Protein AF-0000000068168666 (afdb_homodimer)

Foldseek 3Di:
DWAFWAQDADLVRTDIDDDDDDDAAQQKFKWQWFKAFDDPVQNCLRHPAAADDPRAGAGQFTWGATCGHHNNQDQDDGGFTKQFQQKDADCPDPCNVVQNRVVHVPIDGDRGHHHHRRGRMDMDGSVGIDGFDADRQCSRLLNFLQQQLLQQCVVQPQAQPWEEEEEPLQDSNNVNNLQVSVVRNHQYEYEDPDPVSVVRHVHYDYDVCQLVVQCVVVVNQFGLEYEDAQAAVCPVVSLSRHGACHEYEYAHHNVHHDYDDDVCSCVVRVYYYHYDYGHGPVSSVVCSPVVRPPDFDEFDEAESRCVSVQSVVVVVVPTRTIYMYGD/DWAFWAQDADLVRTDIDDDDDDDAAQQKFKWQWFKAFDDPVQNCLRHPAAADDPRAGAGQFTWGATCGHHNNQDQDDGGFTKQFQQKDADCPDPCNVVQNRVVHPPIDGDRGHHHHRRGRMDMGGSVGIDGFDADRQCSRLLNFLQQFLLQQCVVLPQAQPWEEEEEPLQDSNNVNNLQNSVVRNHQYEYEDPDPVSVVRHVYYDYDVCQLVVQCVVVVNQFGLEYEDAQAAVCPVVSLSRHGACHEYEYAHHNVHHDYDDDVCSCVVRVYYYHYDYGHGPVSSVVCSPVVRPPDFDEFDEAESRCVSVQSVVVVVPPTRTIYMYGD

Structure (mmCIF, N/CA/C/O backbone):
data_AF-0000000068168666-model_v1
#
loop_
_entity.id
_entity.type
_entity.pdbx_description
1 polymer 'Alcohol dehydrogenase GroES domain protein'
#
loop_
_atom_site.group_PDB
_atom_site.id
_atom_site.type_symbol
_atom_site.label_atom_id
_atom_site.label_alt_id
_atom_site.label_comp_id
_atom_site.label_asym_id
_atom_site.label_entity_id
_atom_site.label_seq_id
_atom_site.pdbx_PDB_ins_code
_atom_site.Cartn_x
_atom_site.Cartn_y
_atom_site.Cartn_z
_atom_site.occupancy
_atom_site.B_iso_or_equiv
_atom_site.auth_seq_id
_atom_site.auth_comp_id
_atom_site.auth_asym_id
_atom_site.auth_atom_id
_atom_site.pdbx_PDB_model_num
ATOM 1 N N . MET A 1 1 ? -7.629 -42.969 -16.422 1 95.94 1 MET A N 1
ATOM 2 C CA . MET A 1 1 ? -6.316 -42.344 -16.516 1 95.94 1 MET A CA 1
ATOM 3 C C . MET A 1 1 ? -5.562 -42.438 -15.195 1 95.94 1 MET A C 1
ATOM 5 O O . MET A 1 1 ? -6.176 -42.562 -14.133 1 95.94 1 MET A O 1
ATOM 9 N N . ARG A 1 2 ? -4.277 -42.406 -15.25 1 98.06 2 ARG A N 1
ATOM 10 C CA . ARG A 1 2 ? -3.498 -42.375 -14.016 1 98.06 2 ARG A CA 1
ATOM 11 C C . ARG A 1 2 ? -3.447 -40.969 -13.422 1 98.06 2 ARG A C 1
ATOM 13 O O . ARG A 1 2 ? -3.316 -40 -14.156 1 98.06 2 ARG A O 1
ATOM 20 N N . ALA A 1 3 ? -3.572 -40.906 -12.094 1 98.62 3 ALA A N 1
ATOM 21 C CA . ALA A 1 3 ? -3.539 -39.625 -11.406 1 98.62 3 ALA A CA 1
ATOM 22 C C . ALA A 1 3 ? -3.033 -39.781 -9.977 1 98.62 3 ALA A C 1
ATOM 24 O O . ALA A 1 3 ? -3.098 -40.875 -9.406 1 98.62 3 ALA A O 1
ATOM 25 N N . LEU A 1 4 ? -2.389 -38.781 -9.469 1 98.69 4 LEU A N 1
ATOM 26 C CA . LEU A 1 4 ? -2.094 -38.688 -8.039 1 98.69 4 LEU A CA 1
ATOM 27 C C . LEU A 1 4 ? -3.334 -38.281 -7.254 1 98.69 4 LEU A C 1
ATOM 29 O O . LEU A 1 4 ? -3.875 -37.188 -7.461 1 98.69 4 LEU A O 1
ATOM 33 N N . VAL A 1 5 ? -3.791 -39.156 -6.363 1 98.31 5 VAL A N 1
ATOM 34 C CA . VAL A 1 5 ? -5.078 -38.938 -5.703 1 98.31 5 VAL A CA 1
ATOM 35 C C . VAL A 1 5 ? -4.91 -39.094 -4.191 1 98.31 5 VAL A C 1
ATOM 37 O O . VAL A 1 5 ? -4.012 -39.781 -3.723 1 98.31 5 VAL A O 1
ATOM 40 N N . PHE A 1 6 ? -5.68 -38.281 -3.461 1 97.94 6 PHE A N 1
ATOM 41 C CA . PHE A 1 6 ? -5.773 -38.5 -2.021 1 97.94 6 PHE A CA 1
ATOM 42 C C . PHE A 1 6 ? -7.199 -38.281 -1.533 1 97.94 6 PHE A C 1
ATOM 44 O O . PHE A 1 6 ? -7.965 -37.531 -2.16 1 97.94 6 PHE A O 1
ATOM 51 N N . GLU A 1 7 ? -7.578 -38.906 -0.488 1 96.38 7 GLU A N 1
ATOM 52 C CA . GLU A 1 7 ? -8.875 -38.75 0.155 1 96.38 7 GLU A CA 1
ATOM 53 C C . GLU A 1 7 ? -8.734 -38.188 1.571 1 96.38 7 GLU A C 1
ATOM 55 O O . GLU A 1 7 ? -9.672 -37.594 2.115 1 96.38 7 GLU A O 1
ATOM 60 N N . LYS A 1 8 ? -7.551 -38.5 2.119 1 95.94 8 LYS A N 1
ATOM 61 C CA . LYS A 1 8 ? -7.168 -38 3.434 1 95.94 8 LYS A CA 1
ATOM 62 C C . LYS A 1 8 ? -5.973 -37.031 3.332 1 95.94 8 LYS A C 1
ATOM 64 O O . LYS A 1 8 ? -5.109 -37.219 2.469 1 95.94 8 LYS A O 1
ATOM 69 N N . ARG A 1 9 ? -5.965 -36.188 4.254 1 95.62 9 ARG A N 1
ATOM 70 C CA . ARG A 1 9 ? -4.891 -35.188 4.23 1 95.62 9 ARG A CA 1
ATOM 71 C C . ARG A 1 9 ? -3.549 -35.812 4.57 1 95.62 9 ARG A C 1
ATOM 73 O O . ARG A 1 9 ? -3.473 -36.688 5.441 1 95.62 9 ARG A O 1
ATOM 80 N N . GLY A 1 10 ? -2.551 -35.281 3.83 1 97.56 10 GLY A N 1
ATOM 81 C CA . GLY A 1 10 ? -1.196 -35.688 4.152 1 97.56 10 GLY A CA 1
ATOM 82 C C . GLY A 1 10 ? -0.479 -36.344 2.98 1 97.56 10 GLY A C 1
ATOM 83 O O . GLY A 1 10 ? -1.088 -37.062 2.201 1 97.56 10 GLY A O 1
ATOM 84 N N . ILE A 1 11 ? 0.8 -36.188 2.982 1 97.94 11 ILE A N 1
ATOM 85 C CA . ILE A 1 11 ? 1.641 -36.688 1.905 1 97.94 11 ILE A CA 1
ATOM 86 C C . ILE A 1 11 ? 1.601 -38.219 1.898 1 97.94 11 ILE A C 1
ATOM 88 O O . ILE A 1 11 ? 1.622 -38.844 0.834 1 97.94 11 ILE A O 1
ATOM 92 N N . ASP A 1 12 ? 1.453 -38.781 3.055 1 96.81 12 ASP A N 1
ATOM 93 C CA . ASP A 1 12 ? 1.501 -40.25 3.201 1 96.81 12 ASP A CA 1
ATOM 94 C C . ASP A 1 12 ? 0.284 -40.906 2.555 1 96.81 12 ASP A C 1
ATOM 96 O O . ASP A 1 12 ? 0.298 -42.094 2.27 1 96.81 12 ASP A O 1
ATOM 100 N N . PHE A 1 13 ? -0.718 -40.156 2.336 1 97.56 13 PHE A N 1
ATOM 101 C CA . PHE A 1 13 ? -1.964 -40.719 1.83 1 97.56 13 PHE A CA 1
ATOM 102 C C . PHE A 1 13 ? -2.074 -40.531 0.323 1 97.56 13 PHE A C 1
ATOM 104 O O . PHE A 1 13 ? -3.061 -40.938 -0.292 1 97.56 13 PHE A O 1
ATOM 111 N N . LEU A 1 14 ? -1.097 -39.938 -0.262 1 98.19 14 LEU A N 1
ATOM 112 C CA . LEU A 1 14 ? -1.065 -39.812 -1.714 1 98.19 14 LEU A CA 1
ATOM 113 C C . LEU A 1 14 ? -0.888 -41.156 -2.391 1 98.19 14 LEU A C 1
ATOM 115 O O . LEU A 1 14 ? -0.078 -41.969 -1.948 1 98.19 14 LEU A O 1
ATOM 119 N N . GLU A 1 15 ? -1.615 -41.344 -3.406 1 97.31 15 GLU A N 1
ATOM 120 C CA . GLU A 1 15 ? -1.511 -42.562 -4.172 1 97.31 15 GLU A CA 1
ATOM 121 C C . GLU A 1 15 ? -1.735 -42.312 -5.66 1 97.31 15 GLU A C 1
ATOM 123 O O . GLU A 1 15 ? -2.596 -41.531 -6.039 1 97.31 15 GLU A O 1
ATOM 128 N N . VAL A 1 16 ? -0.959 -43.031 -6.438 1 98.12 16 VAL A N 1
ATOM 129 C CA . VAL A 1 16 ? -1.211 -43.031 -7.875 1 98.12 16 VAL A CA 1
ATOM 130 C C . VAL A 1 16 ? -2.131 -44.188 -8.234 1 98.12 16 VAL A C 1
ATOM 132 O O . VAL A 1 16 ? -1.84 -45.344 -7.914 1 98.12 16 VAL A O 1
ATOM 135 N N . ARG A 1 17 ? -3.199 -43.844 -8.883 1 97.38 17 ARG A N 1
ATOM 136 C CA . ARG A 1 17 ? -4.129 -44.875 -9.305 1 97.38 17 ARG A CA 1
ATOM 137 C C . ARG A 1 17 ? -4.91 -44.438 -10.539 1 97.38 17 ARG A C 1
ATOM 139 O O . ARG A 1 17 ? -4.781 -43.312 -11 1 97.38 17 ARG A O 1
ATOM 146 N N . ASP A 1 18 ? -5.613 -45.406 -11.023 1 97.81 18 ASP A N 1
ATOM 147 C CA . ASP A 1 18 ? -6.523 -45.125 -12.125 1 97.81 18 ASP A CA 1
ATOM 148 C C . ASP A 1 18 ? -7.703 -44.281 -11.648 1 97.81 18 ASP A C 1
ATOM 150 O O . ASP A 1 18 ? -8.258 -44.531 -10.578 1 97.81 18 ASP A O 1
ATOM 154 N N . PHE A 1 19 ? -8.008 -43.312 -12.359 1 96.88 19 PHE A N 1
ATOM 155 C CA . PHE A 1 19 ? -9.062 -42.344 -12.078 1 96.88 19 PHE A CA 1
ATOM 156 C C . PHE A 1 19 ? -9.953 -42.156 -13.297 1 96.88 19 PHE A C 1
ATOM 158 O O . PHE A 1 19 ? -9.461 -42.125 -14.43 1 96.88 19 PHE A O 1
ATOM 165 N N . PRO A 1 20 ? -11.25 -42 -13.07 1 95.62 20 PRO A N 1
ATOM 166 C CA . PRO A 1 20 ? -12.141 -41.875 -14.227 1 95.62 20 PRO A CA 1
ATOM 167 C C . PRO A 1 20 ? -11.867 -40.594 -15.016 1 95.62 20 PRO A C 1
ATOM 169 O O . PRO A 1 20 ? -11.602 -39.531 -14.43 1 95.62 20 PRO A O 1
ATOM 172 N N . SER A 1 21 ? -11.93 -40.75 -16.312 1 94.62 21 SER A N 1
ATOM 173 C CA . SER A 1 21 ? -11.828 -39.562 -17.188 1 94.62 21 SER A CA 1
ATOM 174 C C . SER A 1 21 ? -13.156 -38.812 -17.266 1 94.62 21 SER A C 1
ATOM 176 O O . SER A 1 21 ? -14.219 -39.438 -17.234 1 94.62 21 SER A O 1
ATOM 178 N N . SER A 1 22 ? -13.047 -37.562 -17.453 1 93.75 22 SER A N 1
ATOM 179 C CA . SER A 1 22 ? -14.234 -36.75 -17.625 1 93.75 22 SER A CA 1
ATOM 180 C C . SER A 1 22 ? -14.555 -36.531 -19.094 1 93.75 22 SER A C 1
ATOM 182 O O . SER A 1 22 ? -13.648 -36.406 -19.922 1 93.75 22 SER A O 1
ATOM 184 N N . PRO A 1 23 ? -15.812 -36.469 -19.375 1 96.69 23 PRO A N 1
ATOM 185 C CA . PRO A 1 23 ? -16.156 -36.094 -20.734 1 96.69 23 PRO A CA 1
ATOM 186 C C . PRO A 1 23 ? -15.836 -34.625 -21.047 1 96.69 23 PRO A C 1
ATOM 188 O O . PRO A 1 23 ? -15.758 -33.812 -20.125 1 96.69 23 PRO A O 1
ATOM 191 N N . VAL A 1 24 ? -15.617 -34.344 -22.281 1 98.25 24 VAL A N 1
ATOM 192 C CA . VAL A 1 24 ? -15.336 -32.969 -22.734 1 98.25 24 VAL A CA 1
ATOM 193 C C . VAL A 1 24 ? -16.625 -32.312 -23.188 1 98.25 24 VAL A C 1
ATOM 195 O O . VAL A 1 24 ? -17.281 -32.781 -24.125 1 98.25 24 VAL A O 1
ATOM 198 N N . ARG A 1 25 ? -17.094 -31.219 -22.578 1 96.81 25 ARG A N 1
ATOM 199 C CA . ARG A 1 25 ? -18.266 -30.438 -23 1 96.81 25 ARG A CA 1
ATOM 200 C C . ARG A 1 25 ? -17.906 -29.531 -24.188 1 96.81 25 ARG A C 1
ATOM 202 O O . ARG A 1 25 ? -16.734 -29.422 -24.562 1 96.81 25 ARG A O 1
ATOM 209 N N . ASP A 1 26 ? -18.828 -28.844 -24.688 1 98.25 26 ASP A N 1
ATOM 210 C CA . ASP A 1 26 ? -18.703 -28.078 -25.922 1 98.25 26 ASP A CA 1
ATOM 211 C C . ASP A 1 26 ? -17.688 -26.953 -25.781 1 98.25 26 ASP A C 1
ATOM 213 O O . ASP A 1 26 ? -17.047 -26.562 -26.75 1 98.25 26 ASP A O 1
ATOM 217 N N . ASP A 1 27 ? -17.562 -26.438 -24.641 1 98.06 27 ASP A N 1
ATOM 218 C CA . ASP A 1 27 ? -16.688 -25.266 -24.453 1 98.06 27 ASP A CA 1
ATOM 219 C C . ASP A 1 27 ? -15.406 -25.656 -23.719 1 98.06 27 ASP A C 1
ATOM 221 O O . ASP A 1 27 ? -14.711 -24.797 -23.188 1 98.06 27 ASP A O 1
ATOM 225 N N . GLU A 1 28 ? -15.07 -26.953 -23.75 1 98.69 28 GLU A N 1
ATOM 226 C CA . GLU A 1 28 ? -13.938 -27.453 -22.984 1 98.69 28 GLU A CA 1
ATOM 227 C C . GLU A 1 28 ? -12.914 -28.141 -23.891 1 98.69 28 GLU A C 1
ATOM 229 O O . GLU A 1 28 ? -13.18 -28.359 -25.078 1 98.69 28 GLU A O 1
ATOM 234 N N . VAL A 1 29 ? -11.758 -28.438 -23.344 1 98.81 29 VAL A N 1
ATOM 235 C CA . VAL A 1 29 ? -10.711 -29.203 -23.984 1 98.81 29 VAL A CA 1
ATOM 236 C C . VAL A 1 29 ? -10.148 -30.25 -23.016 1 98.81 29 VAL A C 1
ATOM 238 O O . VAL A 1 29 ? -10.141 -30.031 -21.812 1 98.81 29 VAL A O 1
ATOM 241 N N . ARG A 1 30 ? -9.742 -31.344 -23.562 1 98.81 30 ARG A N 1
ATOM 242 C CA . ARG A 1 30 ? -8.938 -32.312 -22.828 1 98.81 30 ARG A CA 1
ATOM 243 C C . ARG A 1 30 ? -7.449 -32.125 -23.125 1 98.81 30 ARG A C 1
ATOM 245 O O . ARG A 1 30 ? -7.043 -32.094 -24.281 1 98.81 30 ARG A O 1
ATOM 252 N N . LEU A 1 31 ? -6.75 -31.969 -22.141 1 98.88 31 LEU A N 1
ATOM 253 C CA . LEU A 1 31 ? -5.301 -31.859 -22.266 1 98.88 31 LEU A CA 1
ATOM 254 C C . LEU A 1 31 ? -4.621 -33.156 -21.812 1 98.88 31 LEU A C 1
ATOM 256 O O . LEU A 1 31 ? -5.016 -33.75 -20.812 1 98.88 31 LEU A O 1
ATOM 260 N N . ARG A 1 32 ? -3.707 -33.594 -22.578 1 98.81 32 ARG A N 1
ATOM 261 C CA . ARG A 1 32 ? -2.701 -34.5 -22.062 1 98.81 32 ARG A CA 1
ATOM 262 C C . ARG A 1 32 ? -1.612 -33.75 -21.297 1 98.81 32 ARG A C 1
ATOM 264 O O . ARG A 1 32 ? -0.792 -33.062 -21.891 1 98.81 32 ARG A O 1
ATOM 271 N N . VAL A 1 33 ? -1.629 -33.875 -20.016 1 98.81 33 VAL A N 1
ATOM 272 C CA . VAL A 1 33 ? -0.648 -33.188 -19.203 1 98.81 33 VAL A CA 1
ATOM 273 C C . VAL A 1 33 ? 0.741 -33.781 -19.438 1 98.81 33 VAL A C 1
ATOM 275 O O . VAL A 1 33 ? 0.913 -35 -19.422 1 98.81 33 VAL A O 1
ATOM 278 N N . LYS A 1 34 ? 1.688 -32.906 -19.672 1 98.75 34 LYS A N 1
ATOM 279 C CA . LYS A 1 34 ? 3.033 -33.406 -19.969 1 98.75 34 LYS A CA 1
ATOM 280 C C . LYS A 1 34 ? 3.982 -33.156 -18.797 1 98.75 34 LYS A C 1
ATOM 282 O O . LYS A 1 34 ? 4.77 -34.031 -18.438 1 98.75 34 LYS A O 1
ATOM 287 N N . LEU A 1 35 ? 3.932 -31.984 -18.25 1 98.75 35 LEU A N 1
ATOM 288 C CA . LEU A 1 35 ? 4.809 -31.578 -17.156 1 98.75 35 LEU A CA 1
ATOM 289 C C . LEU A 1 35 ? 4.062 -30.703 -16.156 1 98.75 35 LEU A C 1
ATOM 291 O O . LEU A 1 35 ? 3.293 -29.812 -16.562 1 98.75 35 LEU A O 1
ATOM 295 N N . ALA A 1 36 ? 4.176 -31 -14.914 1 98.69 36 ALA A N 1
ATOM 296 C CA . ALA A 1 36 ? 3.645 -30.188 -13.812 1 98.69 36 ALA A CA 1
ATOM 297 C C . ALA A 1 36 ? 4.75 -29.812 -12.836 1 98.69 36 ALA A C 1
ATOM 299 O O . ALA A 1 36 ? 5.82 -30.422 -12.82 1 98.69 36 ALA A O 1
ATOM 300 N N . SER A 1 37 ? 4.551 -28.75 -12.156 1 98.12 37 SER A N 1
ATOM 301 C CA . SER A 1 37 ? 5.484 -28.344 -11.109 1 98.12 37 SER A CA 1
ATOM 302 C C . SER A 1 37 ? 4.828 -28.391 -9.734 1 98.12 37 SER A C 1
ATOM 304 O O . SER A 1 37 ? 3.629 -28.656 -9.625 1 98.12 37 SER A O 1
ATOM 306 N N . ILE A 1 38 ? 5.629 -28.266 -8.727 1 97.56 38 ILE A N 1
ATOM 307 C CA . ILE A 1 38 ? 5.125 -28.219 -7.355 1 97.56 38 ILE A CA 1
ATOM 308 C C . ILE A 1 38 ? 5.238 -26.812 -6.805 1 97.56 38 ILE A C 1
ATOM 310 O O . ILE A 1 38 ? 6.305 -26.188 -6.887 1 97.56 38 ILE A O 1
ATOM 314 N N . ASN A 1 39 ? 4.199 -26.344 -6.312 1 94.5 39 ASN A N 1
ATOM 315 C CA . ASN A 1 39 ? 4.137 -25.047 -5.633 1 94.5 39 ASN A CA 1
ATOM 316 C C . ASN A 1 39 ? 3.668 -25.203 -4.188 1 94.5 39 ASN A C 1
ATOM 318 O O . ASN A 1 39 ? 3.068 -26.219 -3.83 1 94.5 39 ASN A O 1
ATOM 322 N N . PRO A 1 40 ? 3.939 -24.172 -3.371 1 93.88 40 PRO A N 1
ATOM 323 C CA . PRO A 1 40 ? 3.449 -24.234 -1.992 1 93.88 40 PRO A CA 1
ATOM 324 C C . PRO A 1 40 ? 1.945 -24.469 -1.909 1 93.88 40 PRO A C 1
ATOM 326 O O . PRO A 1 40 ? 1.478 -25.172 -1.004 1 93.88 40 PRO A O 1
ATOM 329 N N . VAL A 1 41 ? 1.217 -23.984 -2.814 1 95.31 41 VAL A N 1
ATOM 330 C CA . VAL A 1 41 ? -0.233 -24.156 -2.785 1 95.31 41 VAL A CA 1
ATOM 331 C C . VAL A 1 41 ? -0.585 -25.625 -2.932 1 95.31 41 VAL A C 1
ATOM 333 O O . VAL A 1 41 ? -1.576 -26.094 -2.363 1 95.31 41 VAL A O 1
ATOM 336 N N . ASP A 1 42 ? 0.178 -26.391 -3.65 1 97.62 42 ASP A N 1
ATOM 337 C CA . ASP A 1 42 ? -0.065 -27.812 -3.801 1 97.62 42 ASP A CA 1
ATOM 338 C C . ASP A 1 42 ? 0.136 -28.547 -2.477 1 97.62 42 ASP A C 1
ATOM 340 O O . ASP A 1 42 ? -0.653 -29.422 -2.121 1 97.62 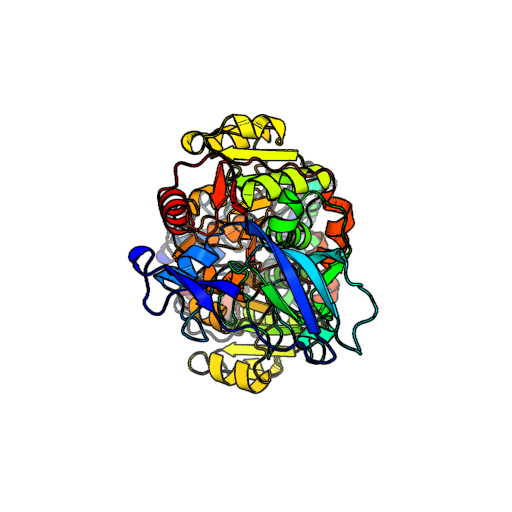42 ASP A O 1
ATOM 344 N N . LEU A 1 43 ? 1.224 -28.188 -1.832 1 96.94 43 LEU A N 1
ATOM 345 C CA . LEU A 1 43 ? 1.466 -28.781 -0.52 1 96.94 43 LEU A CA 1
ATOM 346 C C . LEU A 1 43 ? 0.349 -28.422 0.454 1 96.94 43 LEU A C 1
ATOM 348 O O . LEU A 1 43 ? -0.105 -29.266 1.226 1 96.94 43 LEU A O 1
ATOM 352 N N . MET A 1 44 ? -0.101 -27.172 0.415 1 96.06 44 MET A N 1
ATOM 353 C CA . MET A 1 44 ? -1.197 -26.734 1.273 1 96.06 44 MET A CA 1
ATOM 354 C C . MET A 1 44 ? -2.479 -27.5 0.954 1 96.06 44 MET A C 1
ATOM 356 O O . MET A 1 44 ? -3.23 -27.859 1.859 1 96.06 44 MET A O 1
ATOM 360 N N . ALA A 1 45 ? -2.748 -27.703 -0.312 1 97.38 45 ALA A N 1
ATOM 361 C CA . ALA A 1 45 ? -3.92 -28.469 -0.72 1 97.38 45 ALA A CA 1
ATOM 362 C C . ALA A 1 45 ? -3.893 -29.875 -0.115 1 97.38 45 ALA A C 1
ATOM 364 O O . ALA A 1 45 ? -4.922 -30.391 0.337 1 97.38 45 ALA A O 1
ATOM 365 N N . ILE A 1 46 ? -2.756 -30.438 -0.05 1 98.19 46 ILE A N 1
ATOM 366 C CA . ILE A 1 46 ? -2.578 -31.797 0.412 1 98.19 46 ILE A CA 1
ATOM 367 C C . ILE A 1 46 ? -2.66 -31.844 1.937 1 98.19 46 ILE A C 1
ATOM 369 O O . ILE A 1 46 ? -3.211 -32.781 2.508 1 98.19 46 ILE A O 1
ATOM 373 N N . GLU A 1 47 ? -2.182 -30.75 2.543 1 97.19 47 GLU A N 1
ATOM 374 C CA . GLU A 1 47 ? -1.953 -30.875 3.98 1 97.19 47 GLU A CA 1
ATOM 375 C C . GLU A 1 47 ? -2.984 -30.062 4.77 1 97.19 47 GLU A C 1
ATOM 377 O O . GLU A 1 47 ? -3.293 -30.406 5.914 1 97.19 47 GLU A O 1
ATOM 382 N N . SER A 1 48 ? -3.48 -28.984 4.219 1 94.81 48 SER A N 1
ATOM 383 C CA . SER A 1 48 ? -4.145 -28.094 5.152 1 94.81 48 SER A CA 1
ATOM 384 C C . SER A 1 48 ? -5.395 -27.469 4.531 1 94.81 48 SER A C 1
ATOM 386 O O . SER A 1 48 ? -6.418 -27.312 5.203 1 94.81 48 SER A O 1
ATOM 388 N N . LEU A 1 49 ? -5.41 -27.125 3.24 1 95.31 49 LEU A N 1
ATOM 389 C CA . LEU A 1 49 ? -6.52 -26.422 2.615 1 95.31 49 LEU A CA 1
ATOM 390 C C . LEU A 1 49 ? -7.719 -27.344 2.43 1 95.31 49 LEU A C 1
ATOM 392 O O . LEU A 1 49 ? -7.555 -28.531 2.117 1 95.31 49 LEU A O 1
ATOM 396 N N . PRO A 1 50 ? -8.898 -26.797 2.635 1 96.5 50 PRO A N 1
ATOM 397 C CA . PRO A 1 50 ? -10.047 -27.578 2.146 1 96.5 50 PRO A CA 1
ATOM 398 C C . PRO A 1 50 ? -10.039 -27.75 0.63 1 96.5 50 PRO A C 1
ATOM 400 O O . PRO A 1 50 ? -9.805 -26.781 -0.103 1 96.5 50 PRO A O 1
ATOM 403 N N . VAL A 1 51 ? -10.211 -28.969 0.206 1 98.12 51 VAL A N 1
ATOM 404 C CA . VAL A 1 51 ? -10.195 -29.234 -1.229 1 98.12 51 VAL A CA 1
ATOM 405 C C . VAL A 1 51 ? -11.5 -29.906 -1.645 1 98.12 51 VAL A C 1
ATOM 407 O O . VAL A 1 51 ? -12.18 -30.516 -0.814 1 98.12 51 VAL A O 1
ATOM 410 N N . SER A 1 52 ? -11.906 -29.719 -2.768 1 97.75 52 SER A N 1
ATOM 411 C CA . SER A 1 52 ? -13.047 -30.375 -3.383 1 97.75 52 SER A CA 1
ATOM 412 C C . SER A 1 52 ? -12.859 -30.531 -4.891 1 97.75 52 SER A C 1
ATOM 414 O O . SER A 1 52 ? -12.211 -29.688 -5.523 1 97.75 52 SER A O 1
ATOM 416 N N . PRO A 1 53 ? -13.273 -31.594 -5.465 1 97.31 53 PRO A N 1
ATOM 417 C CA . PRO A 1 53 ? -13.969 -32.719 -4.863 1 97.31 53 PRO A CA 1
ATOM 418 C C . PRO A 1 53 ? -13.016 -33.75 -4.254 1 97.31 53 PRO A C 1
ATOM 420 O O . PRO A 1 53 ? -11.797 -33.656 -4.449 1 97.31 53 PRO A O 1
ATOM 423 N N . LEU A 1 54 ? -13.586 -34.719 -3.496 1 97.06 54 LEU A N 1
ATOM 424 C CA . LEU A 1 54 ? -12.859 -35.875 -3.031 1 97.06 54 LEU A CA 1
ATOM 425 C C . LEU A 1 54 ? -13.359 -37.156 -3.725 1 97.06 54 LEU A C 1
ATOM 427 O O . LEU A 1 54 ? -14.562 -37.281 -3.953 1 97.06 54 LEU A O 1
ATOM 431 N N . PRO A 1 55 ? -12.625 -38.188 -4.039 1 97.69 55 PRO A N 1
ATOM 432 C CA . PRO A 1 55 ? -11.164 -38.094 -3.963 1 97.69 55 PRO A CA 1
ATOM 433 C C . PRO A 1 55 ? -10.594 -36.969 -4.805 1 97.69 55 PRO A C 1
ATOM 435 O O . PRO A 1 55 ? -11.18 -36.562 -5.816 1 97.69 55 PRO A O 1
ATOM 438 N N . HIS A 1 56 ? -9.406 -36.438 -4.375 1 98.44 56 HIS A N 1
ATOM 439 C CA . HIS A 1 56 ? -8.906 -35.188 -4.949 1 98.44 56 HIS A CA 1
ATOM 440 C C . HIS A 1 56 ? -7.594 -35.406 -5.695 1 98.44 56 HIS A C 1
ATOM 442 O O . HIS A 1 56 ? -6.715 -36.125 -5.207 1 98.44 56 HIS A O 1
ATOM 448 N N . ILE A 1 57 ? -7.492 -34.812 -6.879 1 98.62 57 ILE A N 1
ATOM 449 C CA . ILE A 1 57 ? -6.25 -34.719 -7.637 1 98.62 57 ILE A CA 1
ATOM 450 C C . ILE A 1 57 ? -5.652 -33.312 -7.465 1 98.62 57 ILE A C 1
ATOM 452 O O . ILE A 1 57 ? -6.191 -32.344 -7.984 1 98.62 57 ILE A O 1
ATOM 456 N N . PRO A 1 58 ? -4.52 -33.188 -6.762 1 98.62 58 PRO A N 1
ATOM 457 C CA . PRO A 1 58 ? -3.871 -31.875 -6.648 1 98.62 58 PRO A CA 1
ATOM 458 C C . PRO A 1 58 ? -3.076 -31.5 -7.895 1 98.62 58 PRO A C 1
ATOM 460 O O . PRO A 1 58 ? -3.082 -32.25 -8.883 1 98.62 58 PRO A O 1
ATOM 463 N N . GLY A 1 59 ? -2.457 -30.344 -7.852 1 98.5 59 GLY A N 1
ATOM 464 C CA . GLY A 1 59 ? -1.654 -29.859 -8.961 1 98.5 59 GLY A CA 1
ATOM 465 C C . GLY A 1 59 ? -2.205 -28.594 -9.594 1 98.5 59 GLY A C 1
ATOM 466 O O . GLY A 1 59 ? -3.107 -28.656 -10.43 1 98.5 59 GLY A O 1
ATOM 467 N N . SER A 1 60 ? -1.538 -27.484 -9.305 1 98.25 60 SER A N 1
ATOM 468 C CA . SER A 1 60 ? -2.082 -26.203 -9.727 1 98.25 60 SER A CA 1
ATOM 469 C C . SER A 1 60 ? -1.245 -25.594 -10.844 1 98.25 60 SER A C 1
ATOM 471 O O . SER A 1 60 ? -1.605 -24.547 -11.398 1 98.25 60 SER A O 1
ATOM 473 N N . GLU A 1 61 ? -0.152 -26.234 -11.211 1 97.44 61 GLU A N 1
ATOM 474 C CA . GLU A 1 61 ? 0.759 -25.703 -12.227 1 97.44 61 GLU A CA 1
ATOM 475 C C . GLU A 1 61 ? 1.204 -26.797 -13.188 1 97.44 61 GLU A C 1
ATOM 477 O O . GLU A 1 61 ? 1.867 -27.766 -12.789 1 97.44 61 GLU A O 1
ATOM 482 N N . PHE A 1 62 ? 0.782 -26.578 -14.453 1 98.56 62 PHE A N 1
ATOM 483 C CA . PHE A 1 62 ? 1.103 -27.578 -15.461 1 98.56 62 PHE A CA 1
ATOM 484 C C . PHE A 1 62 ? 0.888 -27.016 -16.859 1 98.56 62 PHE A C 1
ATOM 486 O O . PHE A 1 62 ? 0.343 -25.922 -17.031 1 98.56 62 PHE A O 1
ATOM 493 N N . TYR A 1 63 ? 1.466 -27.688 -17.844 1 98.19 63 TYR A N 1
ATOM 494 C CA . TYR A 1 63 ? 1.078 -27.484 -19.234 1 98.19 63 TYR A CA 1
ATOM 495 C C . TYR A 1 63 ? 0.707 -28.812 -19.891 1 98.19 63 TYR A C 1
ATOM 497 O O . TYR A 1 63 ? 0.886 -29.875 -19.297 1 98.19 63 TYR A O 1
ATOM 505 N N . GLY A 1 64 ? 0.095 -28.766 -21.016 1 98.56 64 GLY A N 1
ATOM 506 C CA . GLY A 1 64 ? -0.277 -29.984 -21.719 1 98.56 64 GLY A CA 1
ATOM 507 C C . GLY A 1 64 ? -0.447 -29.781 -23.219 1 98.56 64 GLY A C 1
ATOM 508 O O . GLY A 1 64 ? -0.179 -28.688 -23.734 1 98.56 64 GLY A O 1
ATOM 509 N N . VAL A 1 65 ? -0.758 -30.891 -23.797 1 98.81 65 VAL A N 1
ATOM 510 C CA . VAL A 1 65 ? -1.066 -30.953 -25.219 1 98.81 65 VAL A CA 1
ATOM 511 C C . VAL A 1 65 ? -2.545 -31.266 -25.422 1 98.81 65 VAL A C 1
ATOM 513 O O . VAL A 1 65 ? -3.09 -32.156 -24.75 1 98.81 65 VAL A O 1
ATOM 516 N N . VAL A 1 66 ? -3.164 -30.531 -26.359 1 98.88 66 VAL A N 1
ATOM 517 C CA . VAL A 1 66 ? -4.59 -30.719 -26.594 1 98.88 66 VAL A CA 1
ATOM 518 C C . VAL A 1 66 ? -4.836 -32.094 -27.188 1 98.88 66 VAL A C 1
ATOM 520 O O . VAL A 1 66 ? -4.223 -32.469 -28.203 1 98.88 66 VAL A O 1
ATOM 523 N N . GLU A 1 67 ? -5.703 -32.812 -26.562 1 98.62 67 GLU A N 1
ATOM 524 C CA . GLU A 1 67 ? -6.043 -34.156 -27.016 1 98.62 67 GLU A CA 1
ATOM 525 C C . GLU A 1 67 ? -7.441 -34.219 -27.609 1 98.62 67 GLU A C 1
ATOM 527 O O . GLU A 1 67 ? -7.715 -35.031 -28.5 1 98.62 67 GLU A O 1
ATOM 532 N N . GLU A 1 68 ? -8.297 -33.438 -27.094 1 98.62 68 GLU A N 1
ATOM 533 C CA . GLU A 1 68 ? -9.688 -33.312 -27.531 1 98.62 68 GLU A CA 1
ATOM 534 C C . GLU A 1 68 ? -10.203 -31.891 -27.375 1 98.62 68 GLU A C 1
ATOM 536 O O . GLU A 1 68 ? -9.836 -31.188 -26.438 1 98.62 68 GLU A O 1
ATOM 541 N N . VAL A 1 69 ? -11.031 -31.484 -28.406 1 98.5 69 VAL A N 1
ATOM 542 C CA . VAL A 1 69 ? -11.562 -30.125 -28.391 1 98.5 69 VAL A CA 1
ATOM 543 C C . VAL A 1 69 ? -13.086 -30.172 -28.516 1 98.5 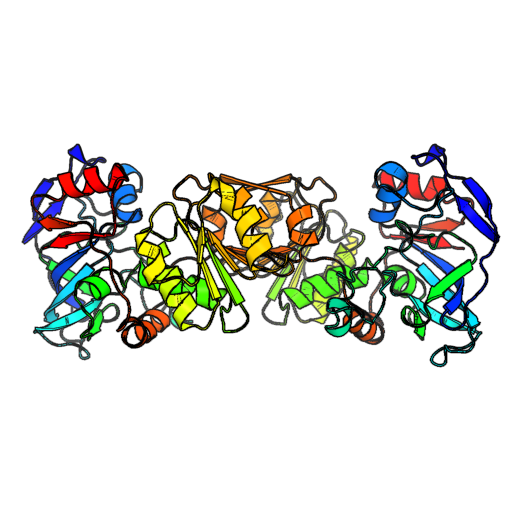69 VAL A C 1
ATOM 545 O O . VAL A 1 69 ? -13.625 -30.891 -29.359 1 98.5 69 VAL A O 1
ATOM 548 N N . GLY A 1 70 ? -13.727 -29.453 -27.562 1 98.44 70 GLY A N 1
ATOM 549 C CA . GLY A 1 70 ? -15.164 -29.297 -27.703 1 98.44 70 GLY A CA 1
ATOM 550 C C . GLY A 1 70 ? -15.562 -28.516 -28.938 1 98.44 70 GLY A C 1
ATOM 551 O O . GLY A 1 70 ? -14.789 -27.703 -29.438 1 98.44 70 GLY A O 1
ATOM 552 N N . GLU A 1 71 ? -16.828 -28.641 -29.281 1 97.88 71 GLU A N 1
ATOM 553 C CA . GLU A 1 71 ? -17.328 -28.141 -30.562 1 97.88 71 GLU A CA 1
ATOM 554 C C . GLU A 1 71 ? -17.25 -26.609 -30.625 1 97.88 71 GLU A C 1
ATOM 556 O O . GLU A 1 71 ? -17.078 -26.031 -31.688 1 97.88 71 GLU A O 1
ATOM 561 N N . LYS A 1 72 ? -17.281 -25.953 -29.531 1 97.62 72 LYS A N 1
ATOM 562 C CA . LYS A 1 72 ? -17.359 -24.5 -29.516 1 97.62 72 LYS A CA 1
ATOM 563 C C . LYS A 1 72 ? -15.969 -23.875 -29.328 1 97.62 72 LYS A C 1
ATOM 565 O O . LYS A 1 72 ? -15.812 -22.656 -29.375 1 97.62 72 LYS A O 1
ATOM 570 N N . VAL A 1 73 ? -15.016 -24.688 -29.094 1 97.88 73 VAL A N 1
ATOM 571 C CA . VAL A 1 73 ? -13.648 -24.203 -28.938 1 97.88 73 VAL A CA 1
ATOM 572 C C . VAL A 1 73 ? -12.945 -24.172 -30.281 1 97.88 73 VAL A C 1
ATOM 574 O O . VAL A 1 73 ? -12.789 -25.219 -30.938 1 97.88 73 VAL A O 1
ATOM 577 N N . THR A 1 74 ? -12.445 -22.953 -30.672 1 97.19 74 THR A N 1
ATOM 578 C CA . THR A 1 74 ? -11.953 -22.859 -32.031 1 97.19 74 THR A CA 1
ATOM 579 C C . THR A 1 74 ? -10.523 -22.328 -32.062 1 97.19 74 THR A C 1
ATOM 581 O O . THR A 1 74 ? -9.859 -22.359 -33.094 1 97.19 74 THR A O 1
ATOM 584 N N . HIS A 1 75 ? -10.016 -21.828 -30.984 1 97.12 75 HIS A N 1
ATOM 585 C CA . HIS A 1 75 ? -8.742 -21.125 -31 1 97.12 75 HIS A CA 1
ATOM 586 C C . HIS A 1 75 ? -7.574 -22.078 -30.766 1 97.12 75 HIS A C 1
ATOM 588 O O . HIS A 1 75 ? -6.414 -21.672 -30.875 1 97.12 75 HIS A O 1
ATOM 594 N N . VAL A 1 76 ? -7.844 -23.406 -30.453 1 98.5 76 VAL A N 1
ATOM 595 C CA . VAL A 1 76 ? -6.82 -24.438 -30.328 1 98.5 76 VAL A CA 1
ATOM 596 C C . VAL A 1 76 ? -7.273 -25.703 -31.062 1 98.5 76 VAL A C 1
ATOM 598 O O . VAL A 1 76 ? -8.469 -25.875 -31.328 1 98.5 76 VAL A O 1
ATOM 601 N N . SER A 1 77 ? -6.281 -26.562 -31.359 1 98.38 77 SER A N 1
ATOM 602 C CA . SER A 1 77 ? -6.535 -27.828 -32.031 1 98.38 77 SER A CA 1
ATOM 603 C C . SER A 1 77 ? -5.77 -28.969 -31.391 1 98.38 77 SER A C 1
ATOM 605 O O . SER A 1 77 ? -4.797 -28.75 -30.656 1 98.38 77 SER A O 1
ATOM 607 N N . VAL A 1 78 ? -6.25 -30.188 -31.703 1 98.62 78 VAL A N 1
ATOM 608 C CA . VAL A 1 78 ? -5.57 -31.375 -31.219 1 98.62 78 VAL A CA 1
ATOM 609 C C . VAL A 1 78 ? -4.098 -31.344 -31.625 1 98.62 78 VAL A C 1
ATOM 611 O O . VAL A 1 78 ? -3.775 -31.047 -32.781 1 98.62 78 VAL A O 1
ATOM 614 N N . GLY A 1 79 ? -3.238 -31.516 -30.641 1 98.62 79 GLY A N 1
ATOM 615 C CA . GLY A 1 79 ? -1.81 -31.5 -30.922 1 98.62 79 GLY A CA 1
ATOM 616 C C . GLY A 1 79 ? -1.131 -30.219 -30.484 1 98.62 79 GLY A C 1
ATOM 617 O O . GLY A 1 79 ? 0.095 -30.172 -30.359 1 98.62 79 GLY A O 1
ATOM 618 N N . ASP A 1 80 ? -1.907 -29.172 -30.266 1 98.56 80 ASP A N 1
ATOM 619 C CA . ASP A 1 80 ? -1.341 -27.891 -29.844 1 98.56 80 ASP A CA 1
ATOM 620 C C . ASP A 1 80 ? -0.791 -27.984 -28.422 1 98.56 80 ASP A C 1
ATOM 622 O O . ASP A 1 80 ? -1.449 -28.531 -27.531 1 98.56 80 ASP A O 1
ATOM 626 N N . ARG A 1 81 ? 0.462 -27.5 -28.203 1 98.56 81 ARG A N 1
ATOM 627 C CA . ARG A 1 81 ? 0.957 -27.219 -26.859 1 98.56 81 ARG A CA 1
ATOM 628 C C . ARG A 1 81 ? 0.317 -25.953 -26.297 1 98.56 81 ARG A C 1
ATOM 630 O O . ARG A 1 81 ? 0.196 -24.938 -27 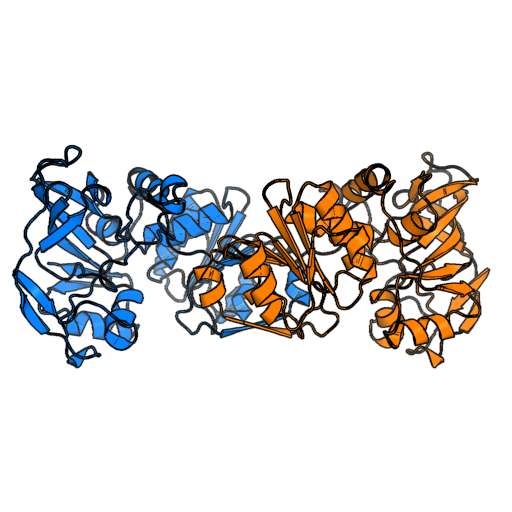1 98.56 81 ARG A O 1
ATOM 637 N N . VAL A 1 82 ? -0.103 -26.047 -25.031 1 98.69 82 VAL A N 1
ATOM 638 C CA . VAL A 1 82 ? -0.854 -24.875 -24.562 1 98.69 82 VAL A CA 1
ATOM 639 C C . VAL A 1 82 ? -0.364 -24.469 -23.172 1 98.69 82 VAL A C 1
ATOM 641 O O . VAL A 1 82 ? -0.014 -25.328 -22.344 1 98.69 82 VAL A O 1
ATOM 644 N N . ALA A 1 83 ? -0.254 -23.172 -22.984 1 98.44 83 ALA A N 1
ATOM 645 C CA . ALA A 1 83 ? -0.23 -22.594 -21.641 1 98.44 83 ALA A CA 1
ATOM 646 C C . ALA A 1 83 ? -1.609 -22.656 -20.984 1 98.44 83 ALA A C 1
ATOM 648 O O . ALA A 1 83 ? -2.629 -22.5 -21.672 1 98.44 83 ALA A O 1
ATOM 649 N N . VAL A 1 84 ? -1.67 -22.828 -19.719 1 98.62 84 VAL A N 1
ATOM 650 C CA . VAL A 1 84 ? -2.938 -22.984 -19 1 98.62 84 VAL A CA 1
ATOM 651 C C . VAL A 1 84 ? -3.076 -21.891 -17.953 1 98.62 84 VAL A C 1
ATOM 653 O O . VAL A 1 84 ? -2.158 -21.656 -17.156 1 98.62 84 VAL A O 1
ATOM 656 N N . TYR A 1 85 ? -4.133 -21.125 -17.969 1 98.31 85 TYR A N 1
ATOM 657 C CA . TYR A 1 85 ? -4.527 -20.281 -16.844 1 98.31 85 TYR A CA 1
ATOM 658 C C . TYR A 1 85 ? -5.277 -21.078 -15.789 1 98.31 85 TYR A C 1
ATOM 660 O O . TYR A 1 85 ? -6.434 -21.469 -15.992 1 98.31 85 TYR A O 1
ATOM 668 N N . THR A 1 86 ? -4.711 -21.328 -14.641 1 97.69 86 THR A N 1
ATOM 669 C CA . THR A 1 86 ? -5.195 -22.375 -13.734 1 97.69 86 THR A CA 1
ATOM 670 C C . THR A 1 86 ? -6.156 -21.781 -12.703 1 97.69 86 THR A C 1
ATOM 672 O O . THR A 1 86 ? -6.27 -22.297 -11.594 1 97.69 86 THR A O 1
ATOM 675 N N . ARG A 1 87 ? -6.742 -20.688 -12.984 1 97.5 87 ARG A N 1
ATOM 676 C CA . ARG A 1 87 ? -7.922 -20.156 -12.305 1 97.5 87 ARG A CA 1
ATOM 677 C C . ARG A 1 87 ? -9.148 -20.234 -13.195 1 97.5 87 ARG A C 1
ATOM 679 O O . ARG A 1 87 ? -9.219 -19.562 -14.227 1 97.5 87 ARG A O 1
ATOM 686 N N . LEU A 1 88 ? -10.055 -21.094 -12.781 1 98.12 88 LEU A N 1
ATOM 687 C CA . LEU A 1 88 ? -11.312 -21.172 -13.523 1 98.12 88 LEU A CA 1
ATOM 688 C C . LEU A 1 88 ? -12.156 -19.922 -13.297 1 98.12 88 LEU A C 1
ATOM 690 O O . LEU A 1 88 ? -12.211 -19.391 -12.18 1 98.12 88 LEU A O 1
ATOM 694 N N . PHE A 1 89 ? -12.773 -19.391 -14.312 1 97.94 89 PHE A N 1
ATOM 695 C CA . PHE A 1 89 ? -13.578 -18.172 -14.242 1 97.94 89 PHE A CA 1
ATOM 696 C C . PHE A 1 89 ? -14.75 -18.25 -15.211 1 97.94 89 PHE A C 1
ATOM 698 O O . PHE A 1 89 ? -14.703 -19 -16.188 1 97.94 89 PHE A O 1
ATOM 705 N N . ASP A 1 90 ? -15.805 -17.547 -14.961 1 96.75 90 ASP A N 1
ATOM 706 C CA . ASP A 1 90 ? -17.031 -17.688 -15.734 1 96.75 90 ASP A CA 1
ATOM 707 C C . ASP A 1 90 ? -17 -16.797 -16.984 1 96.75 90 ASP A C 1
ATOM 709 O O . ASP A 1 90 ? -17.672 -17.094 -17.969 1 96.75 90 ASP A O 1
ATOM 713 N N . GLY A 1 91 ? -16.328 -15.75 -16.922 1 94.56 91 GLY A N 1
ATOM 714 C CA . GLY A 1 91 ? -16.203 -14.867 -18.078 1 94.56 91 GLY A CA 1
ATOM 715 C C . GLY A 1 91 ? -17.375 -13.938 -18.25 1 94.56 91 GLY A C 1
ATOM 716 O O . GLY A 1 91 ? -17.422 -13.156 -19.203 1 94.56 91 GLY A O 1
ATOM 717 N N . THR A 1 92 ? -18.344 -13.945 -17.281 1 94.75 92 THR A N 1
ATOM 718 C CA . THR A 1 92 ? -19.578 -13.195 -17.5 1 94.75 92 THR A CA 1
ATOM 719 C C . THR A 1 92 ? -19.859 -12.273 -16.312 1 94.75 92 THR A C 1
ATOM 721 O O . THR A 1 92 ? -20.656 -11.336 -16.438 1 94.75 92 THR A O 1
ATOM 724 N N . CYS A 1 93 ? -19.25 -12.562 -15.188 1 94.69 93 CYS A N 1
ATOM 725 C CA . CYS A 1 93 ? -19.531 -11.727 -14.031 1 94.69 93 CYS A CA 1
ATOM 726 C C . CYS A 1 93 ? -18.812 -10.383 -14.133 1 94.69 93 CYS A C 1
ATOM 728 O O . CYS A 1 93 ? -17.969 -10.188 -15.016 1 94.69 93 CYS A O 1
ATOM 730 N N . SER A 1 94 ? -19.094 -9.477 -13.227 1 91.94 94 SER A N 1
ATOM 731 C CA . SER A 1 94 ? -18.562 -8.117 -13.258 1 91.94 94 SER A CA 1
ATOM 732 C C . SER A 1 94 ? -17.031 -8.133 -13.188 1 91.94 94 SER A C 1
ATOM 734 O O . SER A 1 94 ? -16.359 -7.426 -13.945 1 91.94 94 SER A O 1
ATOM 736 N N . SER A 1 95 ? -16.5 -8.938 -12.398 1 94.25 95 SER A N 1
ATOM 737 C CA . SER A 1 95 ? -15.047 -9.016 -12.25 1 94.25 95 SER A CA 1
ATOM 738 C C . SER A 1 95 ? -14.383 -9.531 -13.523 1 94.25 95 SER A C 1
ATOM 740 O O . SER A 1 95 ? -13.367 -9 -13.961 1 94.25 95 SER A O 1
ATOM 742 N N . CYS A 1 96 ? -14.969 -10.539 -14.109 1 95.38 96 CYS A N 1
ATOM 743 C CA . CYS A 1 96 ? -14.414 -11.102 -15.336 1 95.38 96 CYS A CA 1
ATOM 744 C C . CYS A 1 96 ? -14.492 -10.094 -16.484 1 95.38 96 CYS A C 1
ATOM 746 O O . CYS A 1 96 ? -13.547 -9.961 -17.266 1 95.38 96 CYS A O 1
ATOM 748 N N . MET A 1 97 ? -15.555 -9.352 -16.484 1 94.31 97 MET A N 1
ATOM 749 C CA . MET A 1 97 ? -15.742 -8.398 -17.578 1 94.31 97 MET A CA 1
ATOM 750 C C . MET A 1 97 ? -14.758 -7.242 -17.469 1 94.31 97 MET A C 1
ATOM 752 O O . MET A 1 97 ? -14.484 -6.551 -18.438 1 94.31 97 MET A O 1
ATOM 756 N N . ARG A 1 98 ? -14.219 -7.121 -16.297 1 92.12 98 ARG A N 1
ATOM 757 C CA . ARG A 1 98 ? -13.242 -6.062 -16.062 1 92.12 98 ARG A CA 1
ATOM 758 C C . ARG A 1 98 ? -11.82 -6.602 -16.172 1 92.12 98 ARG A C 1
ATOM 760 O O . ARG A 1 98 ? -10.852 -5.887 -15.883 1 92.12 98 ARG A O 1
ATOM 767 N N . GLY A 1 99 ? -11.695 -7.871 -16.516 1 93.81 99 GLY A N 1
ATOM 768 C CA . GLY A 1 99 ? -10.383 -8.484 -16.656 1 93.81 99 GLY A CA 1
ATOM 769 C C . GLY A 1 99 ? -9.797 -8.945 -15.328 1 93.81 99 GLY A C 1
ATOM 770 O O . GLY A 1 99 ? -8.586 -9.172 -15.227 1 93.81 99 GLY A O 1
ATOM 771 N N . ASP A 1 100 ? -10.625 -8.977 -14.352 1 94.56 100 ASP A N 1
ATOM 772 C CA . ASP A 1 100 ? -10.188 -9.367 -13.016 1 94.56 100 ASP A CA 1
ATOM 773 C C . ASP A 1 100 ? -10.711 -10.75 -12.648 1 94.56 100 ASP A C 1
ATOM 775 O O . ASP A 1 100 ? -11.43 -10.906 -11.664 1 94.56 100 ASP A O 1
ATOM 779 N N . GLN A 1 101 ? -10.227 -11.727 -13.336 1 95.88 101 GLN A N 1
ATOM 780 C CA . GLN A 1 101 ? -10.711 -13.094 -13.203 1 95.88 101 GLN A CA 1
ATOM 781 C C . GLN A 1 101 ? -10.383 -13.664 -11.82 1 95.88 101 GLN A C 1
ATOM 783 O O . GLN A 1 101 ? -11.023 -14.609 -11.359 1 95.88 101 GLN A O 1
ATOM 788 N N . THR A 1 102 ? -9.359 -13.055 -11.172 1 94.62 102 THR A N 1
ATOM 789 C CA . THR A 1 102 ? -8.977 -13.492 -9.836 1 94.62 102 THR A CA 1
ATOM 790 C C . THR A 1 102 ? -10.172 -13.422 -8.883 1 94.62 102 THR A C 1
ATOM 792 O O . THR A 1 102 ? -10.281 -14.219 -7.953 1 94.62 102 THR A O 1
ATOM 795 N N . TYR A 1 103 ? -11.117 -12.539 -9.188 1 94.81 103 TYR A N 1
ATOM 796 C CA . TYR A 1 103 ? -12.234 -12.328 -8.273 1 94.81 103 TYR A CA 1
ATOM 797 C C . TYR A 1 103 ? -13.547 -12.781 -8.898 1 94.81 103 TYR A C 1
ATOM 799 O O . TYR A 1 103 ? -14.617 -12.289 -8.531 1 94.81 103 TYR A O 1
ATOM 807 N N . CYS A 1 104 ? -13.484 -13.664 -9.812 1 96.56 104 CYS A N 1
ATOM 808 C CA . CYS A 1 104 ? -14.688 -14.234 -10.391 1 96.56 104 CYS A CA 1
ATOM 809 C C . CYS A 1 104 ? -15.586 -14.844 -9.32 1 96.56 104 CYS A C 1
ATOM 811 O O . CYS A 1 104 ? -15.125 -15.641 -8.5 1 96.56 104 CYS A O 1
ATOM 813 N N . VAL A 1 105 ? -16.828 -14.539 -9.305 1 94.81 105 VAL A N 1
ATOM 814 C CA . VAL A 1 105 ? -17.766 -14.961 -8.266 1 94.81 105 VAL A CA 1
ATOM 815 C C . VAL A 1 105 ? -17.984 -16.469 -8.359 1 94.81 105 VAL A C 1
ATOM 817 O O . VAL A 1 105 ? -18.375 -17.109 -7.375 1 94.81 105 VAL A O 1
ATOM 820 N N . ASN A 1 106 ? -17.672 -17.047 -9.508 1 96.44 106 ASN A N 1
ATOM 821 C CA . ASN A 1 106 ? -17.828 -18.484 -9.727 1 96.44 106 ASN A CA 1
ATOM 822 C C . ASN A 1 106 ? -16.469 -19.172 -9.906 1 96.44 106 ASN A C 1
ATOM 824 O O . ASN A 1 106 ? -16.406 -20.266 -10.453 1 96.44 106 ASN A O 1
ATOM 828 N N . GLY A 1 107 ? -15.477 -18.484 -9.531 1 96.94 107 GLY A N 1
ATOM 829 C CA . GLY A 1 107 ? -14.125 -18.953 -9.797 1 96.94 107 GLY A CA 1
ATOM 830 C C . GLY A 1 107 ? -13.703 -20.094 -8.898 1 96.94 107 GLY A C 1
ATOM 831 O O . GLY A 1 107 ? -14.219 -20.25 -7.793 1 96.94 107 GLY A O 1
ATOM 832 N N . LYS A 1 108 ? -12.805 -20.906 -9.461 1 97.31 108 LYS A N 1
ATOM 833 C CA . LYS A 1 108 ? -12.195 -22.016 -8.727 1 97.31 108 LYS A CA 1
ATOM 834 C C . LYS A 1 108 ? -10.711 -22.141 -9.055 1 97.31 108 LYS A C 1
ATOM 836 O O . LYS A 1 108 ? -10.289 -21.844 -10.18 1 97.31 108 LYS A O 1
ATOM 841 N N . ARG A 1 109 ? -10.023 -22.594 -8.125 1 97.19 109 ARG A N 1
ATOM 842 C CA . ARG A 1 109 ? -8.633 -22.938 -8.375 1 97.19 109 ARG A CA 1
ATOM 843 C C . ARG A 1 109 ? -8.5 -24.391 -8.852 1 97.19 109 ARG A C 1
ATOM 845 O O . ARG A 1 109 ? -9.008 -25.297 -8.203 1 97.19 109 ARG A O 1
ATOM 852 N N . VAL A 1 110 ? -7.762 -24.453 -9.891 1 98.38 110 VAL A N 1
ATOM 853 C CA . VAL A 1 110 ? -7.43 -25.797 -10.336 1 98.38 110 VAL A CA 1
ATOM 854 C C . VAL A 1 110 ? -6.496 -26.469 -9.328 1 98.38 110 VAL A C 1
ATOM 856 O O . VAL A 1 110 ? -5.516 -25.859 -8.883 1 98.38 110 VAL A O 1
ATOM 859 N N . GLY A 1 111 ? -6.797 -27.688 -8.922 1 98.38 111 GLY A N 1
ATOM 860 C CA . GLY A 1 111 ? -5.973 -28.422 -7.965 1 98.38 111 GLY A CA 1
ATOM 861 C C . GLY A 1 111 ? -6.348 -28.141 -6.52 1 98.38 111 GLY A C 1
ATOM 862 O O . GLY A 1 111 ? -5.723 -28.672 -5.602 1 98.38 111 GLY A O 1
ATOM 863 N N . VAL A 1 112 ? -7.375 -27.219 -6.285 1 98.25 112 VAL A N 1
ATOM 864 C CA . VAL A 1 112 ? -7.855 -26.938 -4.938 1 98.25 112 VAL A CA 1
ATOM 865 C C . VAL A 1 112 ? -9.375 -27.078 -4.887 1 98.25 112 VAL A C 1
ATOM 867 O O . VAL A 1 112 ? -9.891 -28.062 -4.336 1 98.25 112 VAL A O 1
ATOM 870 N N . GLU A 1 113 ? -10.055 -26.219 -5.629 1 98 113 GLU A N 1
ATOM 871 C CA . GLU A 1 113 ? -11.516 -26.297 -5.684 1 98 113 GLU A CA 1
ATOM 872 C C . GLU A 1 113 ? -11.977 -27.047 -6.934 1 98 113 GLU A C 1
ATOM 874 O O . GLU A 1 113 ? -13.164 -27.016 -7.273 1 98 113 GLU A O 1
ATOM 879 N N . SER A 1 114 ? -11.141 -27.609 -7.656 1 97.88 114 SER A N 1
ATOM 880 C CA . SER A 1 114 ? -11.344 -28.531 -8.773 1 97.88 114 SER A CA 1
ATOM 881 C C . SER A 1 114 ? -10.211 -29.547 -8.875 1 97.88 114 SER A C 1
ATOM 883 O O . SER A 1 114 ? -9.195 -29.422 -8.18 1 97.88 114 SER A O 1
ATOM 885 N N . GLN A 1 115 ? -10.398 -30.547 -9.68 1 98.12 115 GLN A N 1
ATOM 886 C CA . GLN A 1 115 ? -9.305 -31.5 -9.898 1 98.12 115 GLN A CA 1
ATOM 887 C C . GLN A 1 115 ? -8.109 -30.812 -10.555 1 98.12 115 GLN A C 1
ATOM 889 O O . GLN A 1 115 ? -8.273 -29.828 -11.289 1 98.12 115 GLN A O 1
ATOM 894 N N . GLY A 1 116 ? -6.895 -31.406 -10.289 1 98.31 116 GLY A N 1
ATOM 895 C CA . GLY A 1 116 ? -5.684 -30.719 -10.695 1 98.31 116 GLY A CA 1
ATOM 896 C C . GLY A 1 116 ? -4.902 -31.469 -11.758 1 98.31 116 GLY A C 1
ATOM 897 O O . GLY A 1 116 ? -5.445 -32.344 -12.438 1 98.31 116 GLY A O 1
ATOM 898 N N . GLY A 1 117 ? -3.699 -31.016 -11.922 1 98.12 117 GLY A N 1
ATOM 899 C CA . GLY A 1 117 ? -2.91 -31.391 -13.078 1 98.12 117 GLY A CA 1
ATOM 900 C C . GLY A 1 117 ? -1.986 -32.562 -12.812 1 98.12 117 GLY A C 1
ATOM 901 O O . GLY A 1 117 ? -1.262 -33 -13.703 1 98.12 117 GLY A O 1
ATOM 902 N N . TYR A 1 118 ? -1.971 -33.125 -11.57 1 98.69 118 TYR A N 1
ATOM 903 C CA . TYR A 1 118 ? -1.184 -34.312 -11.344 1 98.69 118 TYR A CA 1
ATOM 904 C C . TYR A 1 118 ? -1.92 -35.562 -11.852 1 98.69 118 TYR A C 1
ATOM 906 O O . TYR A 1 118 ? -2.201 -36.469 -11.078 1 98.69 118 TYR A O 1
ATOM 914 N N . ALA A 1 119 ? -2.18 -35.562 -13.094 1 98.62 119 ALA A N 1
ATOM 915 C CA . ALA A 1 119 ? -2.928 -36.562 -13.812 1 98.62 119 ALA A CA 1
ATOM 916 C C . ALA A 1 119 ? -2.525 -36.625 -15.289 1 98.62 119 ALA A C 1
ATOM 918 O O . ALA A 1 119 ? -2.051 -35.625 -15.836 1 98.62 119 ALA A O 1
ATOM 919 N N . GLU A 1 120 ? -2.738 -37.719 -15.898 1 98.69 120 GLU A N 1
ATOM 920 C CA . GLU A 1 120 ? -2.369 -37.875 -17.297 1 98.69 120 GLU A CA 1
ATOM 921 C C . GLU A 1 120 ? -3.189 -36.938 -18.203 1 98.69 120 GLU A C 1
ATOM 923 O O . GLU A 1 120 ? -2.711 -36.5 -19.234 1 98.69 120 GLU A O 1
ATOM 928 N N . GLU A 1 121 ? -4.422 -36.75 -17.797 1 98.25 121 GLU A N 1
ATOM 929 C CA . GLU A 1 121 ? -5.281 -35.844 -18.562 1 98.25 121 GLU A CA 1
ATOM 930 C C . GLU A 1 121 ? -6.09 -34.938 -17.625 1 98.25 121 GLU A C 1
ATOM 932 O O . GLU A 1 121 ? -6.27 -35.25 -16.453 1 98.25 121 GLU A O 1
ATOM 937 N N . ILE A 1 122 ? -6.551 -33.875 -18.188 1 98.56 122 ILE A N 1
ATOM 938 C CA . ILE A 1 122 ? -7.449 -32.969 -17.484 1 98.56 122 ILE A CA 1
ATOM 939 C C . ILE A 1 122 ? -8.383 -32.281 -18.469 1 98.56 122 ILE A C 1
ATOM 941 O O . ILE A 1 122 ? -7.98 -31.953 -19.594 1 98.56 122 ILE A O 1
ATOM 945 N N . VAL A 1 123 ? -9.594 -32.156 -18.094 1 98.62 123 VAL A N 1
ATOM 946 C CA . VAL A 1 123 ? -10.57 -31.391 -18.859 1 98.62 123 VAL A CA 1
ATOM 947 C C . VAL A 1 123 ? -10.727 -30 -18.266 1 98.62 123 VAL A C 1
ATOM 949 O O . VAL A 1 123 ? -10.953 -29.859 -17.062 1 98.62 123 VAL A O 1
ATOM 952 N N . ILE A 1 124 ? -10.594 -28.984 -19.078 1 98.06 124 ILE A N 1
ATOM 953 C CA . ILE A 1 124 ? -10.633 -27.609 -18.625 1 98.06 124 ILE A CA 1
ATOM 954 C C . ILE A 1 124 ? -11.344 -26.734 -19.656 1 98.06 124 ILE A C 1
ATOM 956 O O . ILE A 1 124 ? -11.344 -27.062 -20.844 1 98.06 124 ILE A O 1
ATOM 960 N N . PRO A 1 125 ? -11.945 -25.594 -19.203 1 98.25 125 PRO A N 1
ATOM 961 C CA . PRO A 1 125 ? -12.586 -24.719 -20.188 1 98.25 125 PRO A CA 1
ATOM 962 C C . PRO A 1 125 ? -11.609 -24.219 -21.25 1 98.25 125 PRO A C 1
ATOM 964 O O . PRO A 1 125 ? -10.461 -23.891 -20.953 1 98.25 125 PRO A O 1
ATOM 967 N N . GLY A 1 126 ? -12.102 -24.172 -22.5 1 98.31 126 GLY A N 1
ATOM 968 C CA . GLY A 1 126 ? -11.273 -23.688 -23.594 1 98.31 126 GLY A CA 1
ATOM 969 C C . GLY A 1 126 ? -10.719 -22.297 -23.359 1 98.31 126 GLY A C 1
ATOM 970 O O . GLY A 1 126 ? -9.602 -21.984 -23.797 1 98.31 126 GLY A O 1
ATOM 971 N N . ARG A 1 127 ? -11.391 -21.438 -22.641 1 97.06 127 ARG A N 1
ATOM 972 C CA . ARG A 1 127 ? -10.992 -20.047 -22.406 1 97.06 127 ARG A CA 1
ATOM 973 C C . ARG A 1 127 ? -9.742 -19.984 -21.516 1 97.06 127 ARG A C 1
ATOM 975 O O . ARG A 1 127 ? -9.086 -18.953 -21.438 1 97.06 127 ARG A O 1
ATOM 982 N N . ASN A 1 128 ? -9.375 -21.125 -20.922 1 98.44 128 ASN A N 1
ATOM 983 C CA . ASN A 1 128 ? -8.25 -21.156 -19.984 1 98.44 128 ASN A CA 1
ATOM 984 C C . ASN A 1 128 ? -6.961 -21.578 -20.672 1 98.44 128 ASN A C 1
ATOM 986 O O . ASN A 1 128 ? -5.91 -21.672 -20.031 1 98.44 128 ASN A O 1
ATOM 990 N N . VAL A 1 129 ? -7.012 -21.812 -22 1 98.56 129 VAL A N 1
ATOM 991 C CA . VAL A 1 129 ? -5.805 -22.344 -22.625 1 98.56 129 VAL A CA 1
ATOM 992 C C . VAL A 1 129 ? -5.43 -21.484 -23.828 1 98.56 129 VAL A C 1
ATOM 994 O O . VAL A 1 129 ? -6.305 -20.984 -24.531 1 98.56 129 VAL A O 1
ATOM 997 N N . MET A 1 130 ? -4.113 -21.328 -24 1 98.25 130 MET A N 1
ATOM 998 C CA . MET A 1 130 ? -3.557 -20.594 -25.125 1 98.25 130 MET A CA 1
ATOM 999 C C . MET A 1 130 ? -2.402 -21.359 -25.766 1 98.25 130 MET A C 1
ATOM 1001 O O . MET A 1 130 ? -1.533 -21.875 -25.047 1 98.25 130 MET A O 1
ATOM 1005 N N . LYS A 1 131 ? -2.381 -21.359 -27.062 1 98.25 131 LYS A N 1
ATOM 1006 C CA . LYS A 1 131 ? -1.27 -21.984 -27.766 1 98.25 131 LYS A CA 1
ATOM 1007 C C . LYS A 1 131 ? 0.055 -21.312 -27.422 1 98.25 131 LYS A C 1
ATOM 1009 O O . LYS A 1 131 ? 0.12 -20.094 -27.297 1 98.25 131 LYS A O 1
ATOM 1014 N N . SER A 1 132 ? 1.107 -22.141 -27.25 1 98.25 132 SER A N 1
ATOM 1015 C CA . SER A 1 132 ? 2.404 -21.562 -26.906 1 98.25 132 SER A CA 1
ATOM 1016 C C . SER A 1 132 ? 3.545 -22.5 -27.312 1 98.25 132 SER A C 1
ATOM 1018 O O . SER A 1 132 ? 3.398 -23.719 -27.25 1 98.25 132 SER A O 1
ATOM 1020 N N . ASP A 1 133 ? 4.668 -21.875 -27.609 1 96.75 133 ASP A N 1
ATOM 1021 C CA . ASP A 1 133 ? 5.855 -22.656 -27.969 1 96.75 133 ASP A CA 1
ATOM 1022 C C . ASP A 1 133 ? 6.965 -22.469 -26.938 1 96.75 133 ASP A C 1
ATOM 1024 O O . ASP A 1 133 ? 8.125 -22.781 -27.203 1 96.75 133 ASP A O 1
ATOM 1028 N N . LEU A 1 134 ? 6.625 -21.906 -25.828 1 98.12 134 LEU A N 1
ATOM 1029 C CA . LEU A 1 134 ? 7.605 -21.75 -24.75 1 98.12 134 LEU A CA 1
ATOM 1030 C C . LEU A 1 134 ? 8.141 -23.109 -24.297 1 98.12 134 LEU A C 1
ATOM 1032 O O . LEU A 1 134 ? 7.555 -24.141 -24.609 1 98.12 134 LEU A O 1
ATOM 1036 N N . SER A 1 135 ? 9.281 -23.078 -23.641 1 97.88 135 SER A N 1
ATOM 1037 C CA . SER A 1 135 ? 9.859 -24.328 -23.141 1 97.88 135 SER A CA 1
ATOM 1038 C C . SER A 1 135 ? 8.938 -24.984 -22.125 1 97.88 135 SER A C 1
ATOM 1040 O O . SER A 1 135 ? 8.133 -24.312 -21.469 1 97.88 135 SER A O 1
ATOM 1042 N N . GLU A 1 136 ? 9.055 -26.297 -21.938 1 97.94 136 GLU A N 1
ATOM 1043 C CA . GLU A 1 136 ? 8.18 -27.078 -21.062 1 97.94 136 GLU A CA 1
ATOM 1044 C C . GLU A 1 136 ? 8.273 -26.578 -19.625 1 97.94 136 GLU A C 1
ATOM 1046 O O . GLU A 1 136 ? 7.266 -26.484 -18.922 1 97.94 136 GLU A O 1
ATOM 1051 N N . GLU A 1 137 ? 9.508 -26.219 -19.219 1 98.31 137 GLU A N 1
ATOM 1052 C CA . GLU A 1 137 ? 9.711 -25.781 -17.844 1 98.31 137 GLU A CA 1
ATOM 1053 C C . GLU A 1 137 ? 9.07 -24.406 -17.609 1 98.31 137 GLU A C 1
ATOM 1055 O O . GLU A 1 137 ? 8.477 -24.172 -16.547 1 98.31 137 GLU A O 1
ATOM 1060 N N . VAL A 1 138 ? 9.148 -23.531 -18.609 1 98.38 138 VAL A N 1
ATOM 1061 C CA . VAL A 1 138 ? 8.523 -22.219 -18.484 1 98.38 138 VAL A CA 1
ATOM 1062 C C . VAL A 1 138 ? 7.008 -22.359 -18.516 1 98.38 138 VAL A C 1
ATOM 1064 O O . VAL A 1 138 ? 6.305 -21.766 -17.688 1 98.38 138 VAL A O 1
ATOM 1067 N N . LEU A 1 139 ? 6.516 -23.219 -19.391 1 98.19 139 LEU A N 1
ATOM 1068 C CA . LEU A 1 139 ? 5.074 -23.422 -19.516 1 98.19 139 LEU A CA 1
ATOM 1069 C C . LEU A 1 139 ? 4.5 -23.984 -18.219 1 98.19 139 LEU A C 1
ATOM 1071 O O . LEU A 1 139 ? 3.424 -23.578 -17.781 1 98.19 139 LEU A O 1
ATOM 1075 N N . SER A 1 140 ? 5.23 -24.922 -17.594 1 98.12 140 SER A N 1
ATOM 1076 C CA . SER A 1 140 ? 4.773 -25.562 -16.375 1 98.12 140 SER A CA 1
ATOM 1077 C C . SER A 1 140 ? 4.996 -24.672 -15.164 1 98.12 140 SER A C 1
ATOM 1079 O O . SER A 1 140 ? 4.676 -25.062 -14.031 1 98.12 140 SER A O 1
ATOM 1081 N N . SER A 1 141 ? 5.555 -23.484 -15.359 1 98.19 141 SER A N 1
ATOM 1082 C CA . SER A 1 141 ? 5.77 -22.531 -14.289 1 98.19 141 SER A CA 1
ATOM 1083 C C . SER A 1 141 ? 4.891 -21.297 -14.469 1 98.19 141 SER A C 1
ATOM 1085 O O . SER A 1 141 ? 4.668 -20.531 -13.523 1 98.19 141 SER A O 1
ATOM 1087 N N . LEU A 1 142 ? 4.383 -21.078 -15.609 1 97.75 142 LEU A N 1
ATOM 1088 C CA . LEU A 1 142 ? 3.756 -19.844 -16.078 1 97.75 142 LEU A CA 1
ATOM 1089 C C . LEU A 1 142 ? 2.516 -19.516 -15.25 1 97.75 142 LEU A C 1
ATOM 1091 O O . LEU A 1 142 ? 2.328 -18.375 -14.836 1 97.75 142 LEU A O 1
ATOM 1095 N N . PRO A 1 143 ? 1.715 -20.5 -14.922 1 96.75 143 PRO A N 1
ATOM 1096 C CA . PRO A 1 143 ? 0.412 -20.188 -14.336 1 96.75 143 PRO A CA 1
ATOM 1097 C C . PRO A 1 143 ? 0.528 -19.516 -12.969 1 96.75 143 PRO A C 1
ATOM 1099 O O . PRO A 1 143 ? -0.354 -18.75 -12.578 1 96.75 143 PRO A O 1
ATOM 1102 N N . ILE A 1 144 ? 1.6 -19.844 -12.211 1 97.62 144 ILE A N 1
ATOM 1103 C CA . ILE A 1 144 ? 1.678 -19.312 -10.859 1 97.62 144 ILE A CA 1
ATOM 1104 C C . ILE A 1 144 ? 3.062 -18.719 -10.617 1 97.62 144 ILE A C 1
ATOM 1106 O O . ILE A 1 144 ? 3.207 -17.5 -10.477 1 97.62 144 ILE A O 1
ATOM 1110 N N . ALA A 1 145 ? 4.102 -19.453 -10.812 1 97.94 145 ALA A N 1
ATOM 1111 C CA . ALA A 1 145 ? 5.453 -19.062 -10.422 1 97.94 145 ALA A CA 1
ATOM 1112 C C . ALA A 1 145 ? 5.918 -17.844 -11.219 1 97.94 145 ALA A C 1
ATOM 1114 O O . ALA A 1 145 ? 6.676 -17.016 -10.711 1 97.94 145 ALA A O 1
ATOM 1115 N N . VAL A 1 146 ? 5.484 -17.75 -12.469 1 98.5 146 VAL A N 1
ATOM 1116 C CA . VAL A 1 146 ? 5.875 -16.625 -13.32 1 98.5 146 VAL A CA 1
ATOM 1117 C C . VAL A 1 146 ? 4.809 -15.539 -13.266 1 98.5 146 VAL A C 1
ATOM 1119 O O . VAL A 1 146 ? 5.121 -14.367 -13.055 1 98.5 146 VAL A O 1
ATOM 1122 N N . LEU A 1 147 ? 3.541 -15.914 -13.352 1 98.56 147 LEU A N 1
ATOM 1123 C CA . LEU A 1 147 ? 2.434 -14.969 -13.469 1 98.56 147 LEU A CA 1
ATOM 1124 C C . LEU A 1 147 ? 2.281 -14.148 -12.188 1 98.56 147 LEU A C 1
ATOM 1126 O O . LEU A 1 147 ? 2.029 -12.945 -12.25 1 98.56 147 LEU A O 1
ATOM 1130 N N . THR A 1 148 ? 2.498 -14.781 -11.039 1 98.19 148 THR A N 1
ATOM 1131 C CA . THR A 1 148 ? 2.268 -14.125 -9.758 1 98.19 148 THR A CA 1
ATOM 1132 C C . THR A 1 148 ? 3.242 -12.969 -9.555 1 98.19 148 THR A C 1
ATOM 1134 O O . THR A 1 148 ? 2.826 -11.836 -9.305 1 98.19 148 THR A O 1
ATOM 1137 N N . PRO A 1 149 ? 4.535 -13.211 -9.711 1 98.5 149 PRO A N 1
ATOM 1138 C CA . PRO A 1 149 ? 5.434 -12.07 -9.531 1 98.5 149 PRO A CA 1
ATOM 1139 C C . PRO A 1 149 ? 5.332 -11.055 -10.672 1 98.5 149 PRO A C 1
ATOM 1141 O O . PRO A 1 149 ? 5.582 -9.859 -10.469 1 98.5 149 PRO A O 1
ATOM 1144 N N . TYR A 1 150 ? 4.984 -11.484 -11.875 1 98.69 150 TYR A N 1
ATOM 1145 C CA . TYR A 1 150 ? 4.766 -10.531 -12.953 1 98.69 150 TYR A CA 1
ATOM 1146 C C . TYR A 1 150 ? 3.654 -9.547 -12.602 1 98.69 150 TYR A C 1
ATOM 1148 O O . TYR A 1 150 ? 3.826 -8.336 -12.734 1 98.69 150 TYR A O 1
ATOM 1156 N N . HIS A 1 151 ? 2.59 -10.109 -12.117 1 98.62 151 HIS A N 1
ATOM 1157 C CA . HIS A 1 151 ? 1.474 -9.281 -11.68 1 98.62 151 HIS A CA 1
ATOM 1158 C C . HIS A 1 151 ? 1.896 -8.328 -10.57 1 98.62 151 HIS A C 1
ATOM 1160 O O . HIS A 1 151 ? 1.552 -7.145 -10.594 1 98.62 151 HIS A O 1
ATOM 1166 N N . ALA A 1 152 ? 2.619 -8.82 -9.617 1 98.69 152 ALA A N 1
ATOM 1167 C CA . ALA A 1 152 ? 3.061 -8.016 -8.477 1 98.69 152 ALA A CA 1
ATOM 1168 C C . ALA A 1 152 ? 3.918 -6.84 -8.938 1 98.69 152 ALA A C 1
ATOM 1170 O O . ALA A 1 152 ? 3.676 -5.695 -8.547 1 98.69 152 ALA A O 1
ATOM 1171 N N . LEU A 1 153 ? 4.898 -7.129 -9.789 1 98.75 153 LEU A N 1
ATOM 1172 C CA . LEU A 1 153 ? 5.82 -6.109 -10.273 1 98.75 153 LEU A CA 1
ATOM 1173 C C . LEU A 1 153 ? 5.086 -5.066 -11.109 1 98.75 153 LEU A C 1
ATOM 1175 O O . LEU A 1 153 ? 5.352 -3.869 -10.984 1 98.75 153 LEU A O 1
ATOM 1179 N N . ARG A 1 154 ? 4.172 -5.5 -11.914 1 98 154 ARG A N 1
ATOM 1180 C CA . ARG A 1 154 ? 3.375 -4.582 -12.719 1 98 154 ARG A CA 1
ATOM 1181 C C . ARG A 1 154 ? 2.496 -3.699 -11.836 1 98 154 ARG A C 1
ATOM 1183 O O . ARG A 1 154 ? 2.355 -2.502 -12.086 1 98 154 ARG A O 1
ATOM 1190 N N . THR A 1 155 ? 1.942 -4.328 -10.867 1 97.88 155 THR A N 1
ATOM 1191 C CA . THR A 1 155 ? 1.024 -3.627 -9.977 1 97.88 155 THR A CA 1
ATOM 1192 C C . THR A 1 155 ? 1.723 -2.455 -9.289 1 97.88 155 THR A C 1
ATOM 1194 O O . THR A 1 155 ? 1.131 -1.387 -9.117 1 97.88 155 THR A O 1
ATOM 1197 N N . VAL A 1 156 ? 2.971 -2.623 -8.945 1 98 156 VAL A N 1
ATOM 1198 C CA . VAL A 1 156 ? 3.664 -1.567 -8.219 1 98 156 VAL A CA 1
ATOM 1199 C C . VAL A 1 156 ? 4.461 -0.704 -9.188 1 98 156 VAL A C 1
ATOM 1201 O O . VAL A 1 156 ? 5.184 0.206 -8.773 1 98 156 VAL A O 1
ATOM 1204 N N . GLY A 1 157 ? 4.422 -0.986 -10.461 1 97.75 157 GLY A N 1
ATOM 1205 C CA . GLY A 1 157 ? 4.957 -0.117 -11.492 1 97.75 157 GLY A CA 1
ATOM 1206 C C . GLY A 1 157 ? 6.469 -0.176 -11.602 1 97.75 157 GLY A C 1
ATOM 1207 O O . GLY A 1 157 ? 7.125 0.857 -11.734 1 97.75 157 GLY A O 1
ATOM 1208 N N . VAL A 1 158 ? 7.055 -1.326 -11.531 1 98.38 158 VAL A N 1
ATOM 1209 C CA . VAL A 1 158 ? 8.5 -1.479 -11.617 1 98.38 158 VAL A CA 1
ATOM 1210 C C . VAL A 1 158 ? 8.992 -1.018 -12.992 1 98.38 158 VAL A C 1
ATOM 1212 O O . VAL A 1 158 ? 8.367 -1.313 -14.008 1 98.38 158 VAL A O 1
ATOM 1215 N N . GLY A 1 159 ? 10.109 -0.289 -12.977 1 97.62 159 GLY A N 1
ATOM 1216 C CA . GLY A 1 159 ? 10.703 0.201 -14.211 1 97.62 159 GLY A CA 1
ATOM 1217 C C . GLY A 1 159 ? 12.164 0.587 -14.062 1 97.62 159 GLY A C 1
ATOM 1218 O O . GLY A 1 159 ? 12.82 0.189 -13.094 1 97.62 159 GLY A O 1
ATOM 1219 N N . VAL A 1 160 ? 12.617 1.385 -14.977 1 96.75 160 VAL A N 1
ATOM 1220 C CA . VAL A 1 160 ? 14.039 1.665 -15.18 1 96.75 160 VAL A CA 1
ATOM 1221 C C . VAL A 1 160 ? 14.57 2.477 -14 1 96.75 160 VAL A C 1
ATOM 1223 O O . VAL A 1 160 ? 15.766 2.453 -13.711 1 96.75 160 VAL A O 1
ATOM 1226 N N . ASP A 1 161 ? 13.711 3.096 -13.273 1 95.56 161 ASP A N 1
ATOM 1227 C CA . ASP A 1 161 ? 14.148 3.98 -12.203 1 95.56 161 ASP A CA 1
ATOM 1228 C C . ASP A 1 161 ? 14.148 3.256 -10.859 1 95.56 161 ASP A C 1
ATOM 1230 O O . ASP A 1 161 ? 14.516 3.832 -9.836 1 95.56 161 ASP A O 1
ATOM 1234 N N . ASP A 1 162 ? 13.852 1.98 -10.883 1 98.38 162 ASP A N 1
ATOM 1235 C CA . ASP A 1 162 ? 13.633 1.297 -9.609 1 98.38 162 ASP A CA 1
ATOM 1236 C C . ASP A 1 162 ? 14.836 0.433 -9.242 1 98.38 162 ASP A C 1
ATOM 1238 O O . ASP A 1 162 ? 15.469 -0.166 -10.117 1 98.38 162 ASP A O 1
ATOM 1242 N N . THR A 1 163 ? 15.156 0.43 -8 1 98.81 163 THR A N 1
ATOM 1243 C CA . THR A 1 163 ? 15.922 -0.639 -7.367 1 98.81 163 THR A CA 1
ATOM 1244 C C . THR A 1 163 ? 14.992 -1.615 -6.648 1 98.81 163 THR A C 1
ATOM 1246 O O . THR A 1 163 ? 14.32 -1.244 -5.684 1 98.81 163 THR A O 1
ATOM 1249 N N . VAL A 1 164 ? 15.008 -2.85 -7.141 1 98.94 164 VAL A N 1
ATOM 1250 C CA . VAL A 1 164 ? 14.117 -3.881 -6.621 1 98.94 164 VAL A CA 1
ATOM 1251 C C . VAL A 1 164 ? 14.906 -4.879 -5.781 1 98.94 164 VAL A C 1
ATOM 1253 O O . VAL A 1 164 ? 15.906 -5.434 -6.246 1 98.94 164 VAL A O 1
ATOM 1256 N N . VAL A 1 165 ? 14.5 -5.055 -4.539 1 98.94 165 VAL A N 1
ATOM 1257 C CA . VAL A 1 165 ? 15.055 -6.102 -3.691 1 98.94 165 VAL A CA 1
ATOM 1258 C C . VAL A 1 165 ? 14.078 -7.273 -3.607 1 98.94 165 VAL A C 1
ATOM 1260 O O . VAL A 1 165 ? 12.898 -7.086 -3.293 1 98.94 165 VAL A O 1
ATOM 1263 N N . VAL A 1 166 ? 14.555 -8.461 -3.867 1 98.94 166 VAL A N 1
ATOM 1264 C CA . VAL A 1 166 ? 13.711 -9.648 -3.834 1 98.94 166 VAL A CA 1
ATOM 1265 C C . VAL A 1 166 ? 14.148 -10.562 -2.691 1 98.94 166 VAL A C 1
ATOM 1267 O O . VAL A 1 166 ? 15.227 -11.164 -2.752 1 98.94 166 VAL A O 1
ATOM 1270 N N . LEU A 1 167 ? 13.344 -10.648 -1.668 1 98.56 167 LEU A N 1
ATOM 1271 C CA . LEU A 1 167 ? 13.562 -11.641 -0.618 1 98.56 167 LEU A CA 1
ATOM 1272 C C . LEU A 1 167 ? 13.148 -13.031 -1.091 1 98.56 167 LEU A C 1
ATOM 1274 O O . LEU A 1 167 ? 12.133 -13.188 -1.769 1 98.56 167 LEU A O 1
ATOM 1278 N N . GLY A 1 168 ? 13.938 -14.023 -0.721 1 96.81 168 GLY A N 1
ATOM 1279 C CA . GLY A 1 168 ? 13.672 -15.359 -1.232 1 96.81 168 GLY A CA 1
ATOM 1280 C C . GLY A 1 168 ? 13.906 -15.477 -2.727 1 96.81 168 GLY A C 1
ATOM 1281 O O . GLY A 1 168 ? 13.125 -16.125 -3.428 1 96.81 168 GLY A O 1
ATOM 1282 N N . ALA A 1 169 ? 14.945 -14.922 -3.201 1 97.75 169 ALA A N 1
ATOM 1283 C CA . ALA A 1 169 ? 15.18 -14.766 -4.633 1 97.75 169 ALA A CA 1
ATOM 1284 C C . ALA A 1 169 ? 15.367 -16.125 -5.309 1 97.75 169 ALA A C 1
ATOM 1286 O O . ALA A 1 169 ? 15.07 -16.281 -6.492 1 97.75 169 ALA A O 1
ATOM 1287 N N . SER A 1 170 ? 15.805 -17.094 -4.598 1 96.31 170 SER A N 1
ATOM 1288 C CA . SER A 1 170 ? 16.078 -18.391 -5.199 1 96.31 170 SER A CA 1
ATOM 1289 C C . SER A 1 170 ? 14.867 -19.312 -5.141 1 96.31 170 SER A C 1
ATOM 1291 O O . SER A 1 170 ? 14.922 -20.453 -5.594 1 96.31 170 SER A O 1
ATOM 1293 N N . GLY A 1 171 ? 13.773 -18.781 -4.609 1 94.44 171 GLY A N 1
ATOM 1294 C CA . GLY A 1 171 ? 12.594 -19.609 -4.426 1 94.44 171 GLY A CA 1
ATOM 1295 C C . GLY A 1 171 ? 11.758 -19.75 -5.684 1 94.44 171 GLY A C 1
ATOM 1296 O O . GLY A 1 171 ? 12.188 -19.359 -6.77 1 94.44 171 GLY A O 1
ATOM 1297 N N . ASN A 1 172 ? 10.555 -20.375 -5.535 1 93.62 172 ASN A N 1
ATOM 1298 C CA . ASN A 1 172 ? 9.664 -20.734 -6.637 1 93.62 172 ASN A CA 1
ATOM 1299 C C . ASN A 1 172 ? 9.242 -19.5 -7.441 1 93.62 172 ASN A C 1
ATOM 1301 O O . ASN A 1 172 ? 9.234 -19.547 -8.672 1 93.62 172 ASN A O 1
ATOM 1305 N N . THR A 1 173 ? 8.875 -18.453 -6.762 1 96.56 173 THR A N 1
ATOM 1306 C CA . THR A 1 173 ? 8.469 -17.234 -7.453 1 96.56 173 THR A CA 1
ATOM 1307 C C . THR A 1 173 ? 9.617 -16.234 -7.5 1 96.56 173 THR A C 1
ATOM 1309 O O . THR A 1 173 ? 9.688 -15.406 -8.406 1 96.56 173 THR A O 1
ATOM 1312 N N . GLY A 1 174 ? 10.555 -16.375 -6.559 1 97.5 174 GLY A N 1
ATOM 1313 C CA . GLY A 1 174 ? 11.602 -15.391 -6.387 1 97.5 174 GLY A CA 1
ATOM 1314 C C . GLY A 1 174 ? 12.508 -15.258 -7.598 1 97.5 174 GLY A C 1
ATOM 1315 O O . GLY A 1 174 ? 12.836 -14.148 -8.016 1 97.5 174 GLY A O 1
ATOM 1316 N N . ILE A 1 175 ? 12.859 -16.359 -8.164 1 97.81 175 ILE A N 1
ATOM 1317 C CA . ILE A 1 175 ? 13.82 -16.344 -9.258 1 97.81 175 ILE A CA 1
ATOM 1318 C C . ILE A 1 175 ? 13.188 -15.688 -10.484 1 97.81 175 ILE A C 1
ATOM 1320 O O . ILE A 1 175 ? 13.875 -15.023 -11.266 1 97.81 175 ILE A O 1
ATOM 1324 N N . PHE A 1 176 ? 11.883 -15.844 -10.633 1 98.38 176 PHE A N 1
ATOM 1325 C CA . PHE A 1 176 ? 11.195 -15.203 -11.75 1 98.38 176 PHE A CA 1
ATOM 1326 C C . PHE A 1 176 ? 10.977 -13.719 -11.477 1 98.38 176 PHE A C 1
ATOM 1328 O O . PHE A 1 176 ? 11.016 -12.906 -12.398 1 98.38 176 PHE A O 1
ATOM 1335 N N . ALA A 1 177 ? 10.758 -13.359 -10.203 1 98.62 177 ALA A N 1
ATOM 1336 C CA . ALA A 1 177 ? 10.695 -11.945 -9.852 1 98.62 177 ALA A CA 1
ATOM 1337 C C . ALA A 1 177 ? 11.992 -11.227 -10.219 1 98.62 177 ALA A C 1
ATOM 1339 O O . ALA A 1 177 ? 11.961 -10.117 -10.766 1 98.62 177 ALA A O 1
ATOM 1340 N N . VAL A 1 178 ? 13.102 -11.891 -9.945 1 98.75 178 VAL A N 1
ATOM 1341 C CA . VAL A 1 178 ? 14.406 -11.336 -10.266 1 98.75 178 VAL A CA 1
ATOM 1342 C C . VAL A 1 178 ? 14.523 -11.117 -11.773 1 98.75 178 VAL A C 1
ATOM 1344 O O . VAL A 1 178 ? 14.82 -10.008 -12.227 1 98.75 178 VAL A O 1
ATOM 1347 N N . GLN A 1 179 ? 14.211 -12.086 -12.516 1 98.75 179 GLN A N 1
ATOM 1348 C CA . GLN A 1 179 ? 14.383 -12.031 -13.969 1 98.75 179 GLN A CA 1
ATOM 1349 C C . GLN A 1 179 ? 13.422 -11.023 -14.594 1 98.75 179 GLN A C 1
ATOM 1351 O O . GLN A 1 179 ? 13.797 -10.273 -15.492 1 98.75 179 GLN A O 1
ATOM 1356 N N . LEU A 1 180 ? 12.188 -11.039 -14.148 1 98.69 180 LEU A N 1
ATOM 1357 C CA . LEU A 1 180 ? 11.172 -10.148 -14.703 1 98.69 180 LEU A CA 1
ATOM 1358 C C . LEU A 1 180 ? 11.477 -8.695 -14.352 1 98.69 180 LEU A C 1
ATOM 1360 O O . LEU A 1 180 ? 11.32 -7.805 -15.195 1 98.69 180 LEU A O 1
ATOM 1364 N N . ALA A 1 181 ? 11.891 -8.43 -13.102 1 98.75 181 ALA A N 1
ATOM 1365 C CA . ALA A 1 181 ? 12.266 -7.07 -12.727 1 98.75 181 ALA A CA 1
ATOM 1366 C C . ALA A 1 181 ? 13.422 -6.566 -13.594 1 98.75 181 ALA A C 1
ATOM 1368 O O . ALA A 1 181 ? 13.422 -5.41 -14.023 1 98.75 181 ALA A O 1
ATOM 1369 N N . LYS A 1 182 ? 14.391 -7.465 -13.867 1 98.31 182 LYS A N 1
ATOM 1370 C CA . LYS A 1 182 ? 15.484 -7.121 -14.766 1 98.31 182 LYS A CA 1
ATOM 1371 C C . LYS A 1 182 ? 14.961 -6.762 -16.156 1 98.31 182 LYS A C 1
ATOM 1373 O O . LYS A 1 182 ? 15.383 -5.77 -16.75 1 98.31 182 LYS A O 1
ATOM 1378 N N . ARG A 1 183 ? 14.078 -7.488 -16.594 1 97.12 183 ARG A N 1
ATOM 1379 C CA . ARG A 1 183 ? 13.516 -7.273 -17.922 1 97.12 183 ARG A CA 1
ATOM 1380 C C . ARG A 1 183 ? 12.75 -5.957 -17.984 1 97.12 183 ARG A C 1
ATOM 1382 O O . ARG A 1 183 ? 12.68 -5.324 -19.047 1 97.12 183 ARG A O 1
ATOM 1389 N N . MET A 1 184 ? 12.234 -5.555 -16.891 1 97.75 184 MET A N 1
ATOM 1390 C CA . MET A 1 184 ? 11.477 -4.309 -16.812 1 97.75 184 MET A CA 1
ATOM 1391 C C . MET A 1 184 ? 12.406 -3.111 -16.703 1 97.75 184 MET A C 1
ATOM 1393 O O . MET A 1 184 ? 11.953 -1.965 -16.672 1 97.75 184 MET A O 1
ATOM 1397 N N . GLY A 1 185 ? 13.68 -3.381 -16.578 1 98.06 185 GLY A N 1
ATOM 1398 C CA . GLY A 1 185 ? 14.68 -2.324 -16.609 1 98.06 185 GLY A CA 1
ATOM 1399 C C . GLY A 1 185 ? 15.195 -1.948 -15.242 1 98.06 185 GLY A C 1
ATOM 1400 O O . GLY A 1 185 ? 16.062 -1.082 -15.117 1 98.06 185 GLY A O 1
ATOM 1401 N N . ALA A 1 186 ? 14.781 -2.637 -14.219 1 98.69 186 ALA A N 1
ATOM 1402 C CA . ALA A 1 186 ? 15.164 -2.273 -12.852 1 98.69 186 ALA A CA 1
ATOM 1403 C C . ALA A 1 186 ? 16.562 -2.793 -12.516 1 98.69 186 ALA A C 1
ATOM 1405 O O . ALA A 1 186 ? 17.031 -3.75 -13.133 1 98.69 186 ALA A O 1
ATOM 1406 N N . ARG A 1 187 ? 17.219 -2.119 -11.594 1 98.75 187 ARG A N 1
ATOM 1407 C CA . ARG A 1 187 ? 18.328 -2.727 -10.875 1 98.75 187 ARG A CA 1
ATOM 1408 C C . ARG A 1 187 ? 17.828 -3.707 -9.82 1 98.75 187 ARG A C 1
ATOM 1410 O O . ARG A 1 187 ? 16.984 -3.361 -8.992 1 98.75 187 ARG A O 1
ATOM 1417 N N . VAL A 1 188 ? 18.375 -4.934 -9.828 1 98.88 188 VAL A N 1
ATOM 1418 C CA . VAL A 1 188 ? 17.797 -5.957 -8.961 1 98.88 188 VAL A CA 1
ATOM 1419 C C . VAL A 1 188 ? 18.859 -6.453 -7.977 1 98.88 188 VAL A C 1
ATOM 1421 O O . VAL A 1 188 ? 19.953 -6.859 -8.383 1 98.88 188 VAL A O 1
ATOM 1424 N N . ILE A 1 189 ? 18.547 -6.395 -6.68 1 98.88 189 ILE A N 1
ATOM 1425 C CA . ILE A 1 189 ? 19.328 -6.984 -5.602 1 98.88 189 ILE A CA 1
ATOM 1426 C C . ILE A 1 189 ? 18.594 -8.211 -5.051 1 98.88 189 ILE A C 1
ATOM 1428 O O . ILE A 1 189 ? 17.531 -8.086 -4.438 1 98.88 189 ILE A O 1
ATOM 1432 N N . ALA A 1 190 ? 19.203 -9.383 -5.27 1 98.81 190 ALA A N 1
ATOM 1433 C CA . ALA A 1 190 ? 18.625 -10.648 -4.812 1 98.81 190 ALA A CA 1
ATOM 1434 C C . ALA A 1 190 ? 19.125 -11.008 -3.418 1 98.81 190 ALA A C 1
ATOM 1436 O O . ALA A 1 190 ? 20.328 -11 -3.164 1 98.81 190 ALA A O 1
ATOM 1437 N N . VAL A 1 191 ? 18.188 -11.258 -2.551 1 98.62 191 VAL A N 1
ATOM 1438 C CA . VAL A 1 191 ? 18.547 -11.727 -1.218 1 98.62 191 VAL A CA 1
ATOM 1439 C C . VAL A 1 191 ? 18.359 -13.242 -1.134 1 98.62 191 VAL A C 1
ATOM 1441 O O . VAL A 1 191 ? 17.219 -13.734 -1.213 1 98.62 191 VAL A O 1
ATOM 1444 N N . THR A 1 192 ? 19.359 -13.969 -0.999 1 96.94 192 THR A N 1
ATOM 1445 C CA . THR A 1 192 ? 19.359 -15.43 -0.997 1 96.94 192 THR A CA 1
ATOM 1446 C C . THR A 1 192 ? 20.688 -15.977 -0.509 1 96.94 192 THR A C 1
ATOM 1448 O O . THR A 1 192 ? 21.688 -15.25 -0.47 1 96.94 192 THR A O 1
ATOM 1451 N N . SER A 1 193 ? 20.656 -17.203 -0.083 1 93.69 193 SER A N 1
ATOM 1452 C CA . SER A 1 193 ? 21.891 -17.891 0.277 1 93.69 193 SER A CA 1
ATOM 1453 C C . SER A 1 193 ? 22.453 -18.672 -0.906 1 93.69 193 SER A C 1
ATOM 1455 O O . SER A 1 193 ? 23.5 -19.312 -0.796 1 93.69 193 SER A O 1
ATOM 1457 N N . ARG A 1 194 ? 21.812 -18.656 -2.027 1 94.56 194 ARG A N 1
ATOM 1458 C CA . ARG A 1 194 ? 22.203 -19.453 -3.188 1 94.56 194 ARG A CA 1
ATOM 1459 C C . ARG A 1 194 ? 23.016 -18.609 -4.168 1 94.56 194 ARG A C 1
ATOM 1461 O O . ARG A 1 194 ? 22.5 -17.656 -4.75 1 94.56 194 ARG A O 1
ATOM 1468 N N . GLU A 1 195 ? 24.172 -19.094 -4.539 1 91.75 195 GLU A N 1
ATOM 1469 C CA . GLU A 1 195 ? 25.109 -18.328 -5.352 1 91.75 195 GLU A CA 1
ATOM 1470 C C . GLU A 1 195 ? 24.688 -18.312 -6.816 1 91.75 195 GLU A C 1
ATOM 1472 O O . GLU A 1 195 ? 24.953 -17.328 -7.527 1 91.75 195 GLU A O 1
ATOM 1477 N N . TRP A 1 196 ? 23.984 -19.344 -7.176 1 94.25 196 TRP A N 1
ATOM 1478 C CA . TRP A 1 196 ? 23.672 -19.469 -8.594 1 94.25 196 TRP A CA 1
ATOM 1479 C C . TRP A 1 196 ? 22.734 -18.344 -9.047 1 94.25 196 TRP A C 1
ATOM 1481 O O . TRP A 1 196 ? 22.609 -18.094 -10.242 1 94.25 196 TRP A O 1
ATOM 1491 N N . VAL A 1 197 ? 22.125 -17.625 -8.18 1 96.81 197 VAL A N 1
ATOM 1492 C CA . VAL A 1 197 ? 21.188 -16.547 -8.5 1 96.81 197 VAL A CA 1
ATOM 1493 C C . VAL A 1 197 ? 21.953 -15.367 -9.109 1 96.81 197 VAL A C 1
ATOM 1495 O O . VAL A 1 197 ? 21.359 -14.516 -9.773 1 96.81 197 VAL A O 1
ATOM 1498 N N . LYS A 1 198 ? 23.25 -15.297 -8.961 1 96.5 198 LYS A N 1
ATOM 1499 C CA . LYS A 1 198 ? 24.109 -14.219 -9.469 1 96.5 198 LYS A CA 1
ATOM 1500 C C . LYS A 1 198 ? 24.016 -14.109 -10.984 1 96.5 198 LYS A C 1
ATOM 1502 O O . LYS A 1 198 ? 24.297 -13.055 -11.555 1 96.5 198 LYS A O 1
ATOM 1507 N N . GLU A 1 199 ? 23.594 -15.195 -11.602 1 96 199 GLU A N 1
ATOM 1508 C CA . GLU A 1 199 ? 23.469 -15.211 -13.055 1 96 199 GLU A CA 1
ATOM 1509 C C . GLU A 1 199 ? 22.297 -14.344 -13.516 1 96 199 GLU A C 1
ATOM 1511 O O . GLU A 1 199 ? 22.219 -13.961 -14.68 1 96 199 GLU A O 1
ATOM 1516 N N . TYR A 1 200 ? 21.406 -14.039 -12.594 1 96.81 200 TYR A N 1
ATOM 1517 C CA . TYR A 1 200 ? 20.156 -13.43 -13 1 96.81 200 TYR A CA 1
ATOM 1518 C C . TYR A 1 200 ? 20.016 -12.023 -12.43 1 96.81 200 TYR A C 1
ATOM 1520 O O . TYR A 1 200 ? 19.25 -11.211 -12.93 1 96.81 200 TYR A O 1
ATOM 1528 N N . ALA A 1 201 ? 20.688 -11.695 -11.328 1 98.19 201 ALA A N 1
ATOM 1529 C CA . ALA A 1 201 ? 20.516 -10.445 -10.586 1 98.19 201 ALA A CA 1
ATOM 1530 C C . ALA A 1 201 ? 21.734 -9.539 -10.766 1 98.19 201 ALA A C 1
ATOM 1532 O O . ALA A 1 201 ? 22.797 -9.992 -11.172 1 98.19 201 ALA A O 1
ATOM 1533 N N . ASP A 1 202 ? 21.562 -8.211 -10.516 1 98.38 202 ASP A N 1
ATOM 1534 C CA . ASP A 1 202 ? 22.688 -7.293 -10.531 1 98.38 202 ASP A CA 1
ATOM 1535 C C . ASP A 1 202 ? 23.594 -7.512 -9.32 1 98.38 202 ASP A C 1
ATOM 1537 O O . ASP A 1 202 ? 24.812 -7.383 -9.414 1 98.38 202 ASP A O 1
ATOM 1541 N N . GLU A 1 203 ? 22.984 -7.801 -8.195 1 98.31 203 GLU A N 1
ATOM 1542 C CA . GLU A 1 203 ? 23.688 -8.078 -6.945 1 98.31 203 GLU A CA 1
ATOM 1543 C C . GLU A 1 203 ? 23 -9.195 -6.164 1 98.31 203 GLU A C 1
ATOM 1545 O O . GLU A 1 203 ? 21.781 -9.352 -6.246 1 98.31 203 GLU A O 1
ATOM 1550 N N . VAL A 1 204 ? 23.844 -10 -5.488 1 98.44 204 VAL A N 1
ATOM 1551 C CA . VAL A 1 204 ? 23.328 -11.008 -4.57 1 98.44 204 VAL A CA 1
ATOM 1552 C C . VAL A 1 204 ? 23.875 -10.766 -3.168 1 98.44 204 VAL A C 1
ATOM 1554 O O . VAL A 1 204 ? 25.078 -10.562 -2.996 1 98.44 204 VAL A O 1
ATOM 1557 N N . VAL A 1 205 ? 22.984 -10.711 -2.223 1 97.94 205 VAL A N 1
ATOM 1558 C CA . VAL A 1 205 ? 23.391 -10.523 -0.838 1 97.94 205 VAL A CA 1
ATOM 1559 C C . VAL A 1 205 ? 22.734 -11.578 0.049 1 97.94 205 VAL A C 1
ATOM 1561 O O . VAL A 1 205 ? 21.719 -12.156 -0.324 1 97.94 205 VAL A O 1
ATOM 1564 N N . ASP A 1 206 ? 23.328 -11.797 1.234 1 97.12 206 ASP A N 1
ATOM 1565 C CA . ASP A 1 206 ? 22.781 -12.766 2.186 1 97.12 206 ASP A CA 1
ATOM 1566 C C . ASP A 1 206 ? 21.828 -12.078 3.176 1 97.12 206 ASP A C 1
ATOM 1568 O O . ASP A 1 206 ? 21.922 -10.867 3.393 1 97.12 206 ASP A O 1
ATOM 1572 N N . TYR A 1 207 ? 21.016 -12.883 3.783 1 96.88 207 TYR A N 1
ATOM 1573 C CA . TYR A 1 207 ? 19.984 -12.367 4.672 1 96.88 207 TYR A CA 1
ATOM 1574 C C . TYR A 1 207 ? 20.594 -11.586 5.832 1 96.88 207 TYR A C 1
ATOM 1576 O O . TYR A 1 207 ? 20.188 -10.461 6.113 1 96.88 207 TYR A O 1
ATOM 1584 N N . PRO A 1 208 ? 21.641 -12.086 6.516 1 96.88 208 PRO A N 1
ATOM 1585 C CA . PRO A 1 208 ? 22.156 -11.391 7.699 1 96.88 208 PRO A CA 1
ATOM 1586 C C . PRO A 1 208 ? 22.766 -10.031 7.375 1 96.88 208 PRO A C 1
ATOM 1588 O O . PRO A 1 208 ? 22.734 -9.125 8.211 1 96.88 208 PRO A O 1
ATOM 1591 N N . THR A 1 209 ? 23.203 -9.883 6.168 1 97.38 209 THR A N 1
ATOM 1592 C CA . THR A 1 209 ? 23.906 -8.648 5.832 1 97.38 209 THR A CA 1
ATOM 1593 C C . THR A 1 209 ? 23.078 -7.805 4.867 1 97.38 209 THR A C 1
ATOM 1595 O O . THR A 1 209 ? 23.547 -6.777 4.375 1 97.38 209 THR A O 1
ATOM 1598 N N . ALA A 1 210 ? 21.906 -8.195 4.566 1 98.44 210 ALA A N 1
ATOM 1599 C CA . ALA A 1 210 ? 21.094 -7.594 3.508 1 98.44 210 ALA A CA 1
ATOM 1600 C C . ALA A 1 210 ? 20.891 -6.105 3.756 1 98.44 210 ALA A C 1
ATOM 1602 O O . ALA A 1 210 ? 21.062 -5.285 2.85 1 98.44 210 ALA A O 1
ATOM 1603 N N . GLU A 1 211 ? 20.5 -5.719 4.969 1 98.44 211 GLU A N 1
ATOM 1604 C CA . GLU A 1 211 ? 20.219 -4.32 5.266 1 98.44 211 GLU A CA 1
ATOM 1605 C C . GLU A 1 211 ? 21.438 -3.439 5.004 1 98.44 211 GLU A C 1
ATOM 1607 O O . GLU A 1 211 ? 21.328 -2.428 4.305 1 98.44 211 GLU A O 1
ATOM 1612 N N . GLU A 1 212 ? 22.594 -3.805 5.547 1 98.44 212 GLU A N 1
ATOM 1613 C CA . GLU A 1 212 ? 23.812 -3.039 5.387 1 98.44 212 GLU A CA 1
ATOM 1614 C C . GLU A 1 212 ? 24.25 -2.986 3.924 1 98.44 212 GLU A C 1
ATOM 1616 O O . GLU A 1 212 ? 24.656 -1.931 3.428 1 98.44 212 GLU A O 1
ATOM 1621 N N . GLU A 1 213 ? 24.172 -4.105 3.254 1 98.56 213 GLU A N 1
ATOM 1622 C CA . GLU A 1 213 ? 24.609 -4.18 1.863 1 98.56 213 GLU A CA 1
ATOM 1623 C C . GLU A 1 213 ? 23.703 -3.369 0.951 1 98.56 213 GLU A C 1
ATOM 1625 O O . GLU A 1 213 ? 24.172 -2.678 0.045 1 98.56 213 GLU A O 1
ATOM 1630 N N . VAL A 1 214 ? 22.375 -3.451 1.132 1 98.69 214 VAL A N 1
ATOM 1631 C CA . VAL A 1 214 ? 21.453 -2.668 0.322 1 98.69 214 VAL A CA 1
ATOM 1632 C C . VAL A 1 214 ? 21.703 -1.179 0.555 1 98.69 214 VAL A C 1
ATOM 1634 O O . VAL A 1 214 ? 21.688 -0.386 -0.39 1 98.69 214 VAL A O 1
ATOM 1637 N N . LYS A 1 215 ? 21.875 -0.787 1.819 1 98.56 215 LYS A N 1
ATOM 1638 C CA . LYS A 1 215 ? 22.203 0.602 2.135 1 98.56 215 LYS A CA 1
ATOM 1639 C C . LYS A 1 215 ? 23.438 1.063 1.379 1 98.56 215 LYS A C 1
ATOM 1641 O O . LYS A 1 215 ? 23.453 2.139 0.777 1 98.56 215 LYS A O 1
ATOM 1646 N N . ARG A 1 216 ? 24.5 0.237 1.431 1 98.31 216 ARG A N 1
ATOM 1647 C CA . ARG A 1 216 ? 25.75 0.555 0.749 1 98.31 216 ARG A CA 1
ATOM 1648 C C . ARG A 1 216 ? 25.547 0.647 -0.76 1 98.31 216 ARG A C 1
ATOM 1650 O O . ARG A 1 216 ? 25.938 1.63 -1.388 1 98.31 216 ARG A O 1
ATOM 1657 N N . LEU A 1 217 ? 24.844 -0.328 -1.352 1 98.25 217 LEU A N 1
ATOM 1658 C CA . LEU A 1 217 ? 24.672 -0.443 -2.795 1 98.25 217 LEU A CA 1
ATOM 1659 C C . LEU A 1 217 ? 23.781 0.682 -3.326 1 98.25 217 LEU A C 1
ATOM 1661 O O . LEU A 1 217 ? 23.812 0.987 -4.523 1 98.25 217 LEU A O 1
ATOM 1665 N N . THR A 1 218 ? 22.984 1.298 -2.445 1 97.5 218 THR A N 1
ATOM 1666 C CA . THR A 1 218 ? 22.031 2.318 -2.885 1 97.5 218 THR A CA 1
ATOM 1667 C C . THR A 1 218 ? 22.438 3.691 -2.352 1 97.5 218 THR A C 1
ATOM 1669 O O . THR A 1 218 ? 21.641 4.633 -2.385 1 97.5 218 THR A O 1
ATOM 1672 N N . ASP A 1 219 ? 23.578 3.814 -1.76 1 95.94 219 ASP A N 1
ATOM 1673 C CA . ASP A 1 219 ? 24.078 5.059 -1.174 1 95.94 219 ASP A CA 1
ATOM 1674 C C . ASP A 1 219 ? 23.094 5.609 -0.147 1 95.94 219 ASP A C 1
ATOM 1676 O O . ASP A 1 219 ? 22.797 6.809 -0.14 1 95.94 219 ASP A O 1
ATOM 1680 N N . GLY A 1 220 ? 22.484 4.648 0.514 1 95.56 220 GLY A N 1
ATOM 1681 C CA . GLY A 1 220 ? 21.609 5.016 1.611 1 95.56 220 GLY A CA 1
ATOM 1682 C C . GLY A 1 220 ? 20.156 5.176 1.188 1 95.56 220 GLY A C 1
ATOM 1683 O O . GLY A 1 220 ? 19.266 5.305 2.033 1 95.56 220 GLY A O 1
ATOM 1684 N N . GLY A 1 221 ? 19.781 5.145 -0.063 1 95.69 221 GLY A N 1
ATOM 1685 C CA . GLY A 1 221 ? 18.438 5.375 -0.572 1 95.69 221 GLY A CA 1
ATOM 1686 C C . GLY A 1 221 ? 17.5 4.188 -0.373 1 95.69 221 GLY A C 1
ATOM 1687 O O . GLY A 1 221 ? 16.281 4.328 -0.43 1 95.69 221 GLY A O 1
ATOM 1688 N N . MET A 1 222 ? 18.156 2.959 -0.189 1 98.12 222 MET A N 1
ATOM 1689 C CA . MET A 1 222 ? 17.422 1.705 -0.011 1 98.12 222 MET A CA 1
ATOM 1690 C C . MET A 1 222 ? 16.578 1.39 -1.237 1 98.12 222 MET A C 1
ATOM 1692 O O . MET A 1 222 ? 16.797 1.96 -2.309 1 98.12 222 MET A O 1
ATOM 1696 N N . ALA A 1 223 ? 15.695 0.379 -1.128 1 98.75 223 ALA A N 1
ATOM 1697 C CA . ALA A 1 223 ? 14.969 -0.119 -2.291 1 98.75 223 ALA A CA 1
ATOM 1698 C C . ALA A 1 223 ? 13.711 0.709 -2.547 1 98.75 223 ALA A C 1
ATOM 1700 O O . ALA A 1 223 ? 13.023 1.112 -1.606 1 98.75 223 ALA A O 1
ATOM 1701 N N . SER A 1 224 ? 13.398 0.955 -3.809 1 98.69 224 SER A N 1
ATOM 1702 C CA . SER A 1 224 ? 12.109 1.545 -4.156 1 98.69 224 SER A CA 1
ATOM 1703 C C . SER A 1 224 ? 11 0.497 -4.148 1 98.69 224 SER A C 1
ATOM 1705 O O . SER A 1 224 ? 9.828 0.83 -3.984 1 98.69 224 SER A O 1
ATOM 1707 N N . VAL A 1 225 ? 11.383 -0.78 -4.371 1 98.88 225 VAL A N 1
ATOM 1708 C CA . VAL A 1 225 ? 10.438 -1.887 -4.285 1 98.88 225 VAL A CA 1
ATOM 1709 C C . VAL A 1 225 ? 11.086 -3.07 -3.574 1 98.88 225 VAL A C 1
ATOM 1711 O O . VAL A 1 225 ? 12.219 -3.439 -3.879 1 98.88 225 VAL A O 1
ATOM 1714 N N . VAL A 1 226 ? 10.406 -3.605 -2.629 1 98.88 226 VAL A N 1
ATOM 1715 C CA . VAL A 1 226 ? 10.797 -4.855 -1.98 1 98.88 226 VAL A CA 1
ATOM 1716 C C . VAL A 1 226 ? 9.734 -5.922 -2.24 1 98.88 226 VAL A C 1
ATOM 1718 O O . VAL A 1 226 ? 8.555 -5.719 -1.94 1 98.88 226 VAL A O 1
ATOM 1721 N N . VAL A 1 227 ? 10.148 -6.984 -2.861 1 98.81 227 VAL A N 1
ATOM 1722 C CA . VAL A 1 227 ? 9.273 -8.141 -3.023 1 98.81 227 VAL A CA 1
ATOM 1723 C C . VAL A 1 227 ? 9.445 -9.094 -1.844 1 98.81 227 VAL A C 1
ATOM 1725 O O . VAL A 1 227 ? 10.531 -9.656 -1.647 1 98.81 227 VAL A O 1
ATOM 1728 N N . ASN A 1 228 ? 8.406 -9.227 -1.062 1 97.69 228 ASN A N 1
ATOM 1729 C CA . ASN A 1 228 ? 8.445 -10.125 0.087 1 97.69 228 ASN A CA 1
ATOM 1730 C C . ASN A 1 228 ? 7.254 -11.078 0.095 1 97.69 228 ASN A C 1
ATOM 1732 O O . ASN A 1 228 ? 6.203 -10.766 0.656 1 97.69 228 ASN A O 1
ATOM 1736 N N . SER A 1 229 ? 7.488 -12.219 -0.417 1 93.94 229 SER A N 1
ATOM 1737 C CA . SER A 1 229 ? 6.441 -13.242 -0.437 1 93.94 229 SER A CA 1
ATOM 1738 C C . SER A 1 229 ? 6.625 -14.242 0.698 1 93.94 229 SER A C 1
ATOM 1740 O O . SER A 1 229 ? 5.895 -15.227 0.786 1 93.94 229 SER A O 1
ATOM 1742 N N . LEU A 1 230 ? 7.555 -14.031 1.591 1 94.38 230 LEU A N 1
ATOM 1743 C CA . LEU A 1 230 ? 7.93 -15.008 2.607 1 94.38 230 LEU A CA 1
ATOM 1744 C C . LEU A 1 230 ? 7.098 -14.82 3.873 1 94.38 230 LEU A C 1
ATOM 1746 O O . LEU A 1 230 ? 6.898 -15.766 4.637 1 94.38 230 LEU A O 1
ATOM 1750 N N . GLY A 1 231 ? 6.707 -13.578 4.133 1 93.19 231 GLY A N 1
ATOM 1751 C CA . GLY A 1 231 ? 5.836 -13.32 5.27 1 93.19 231 GLY A CA 1
ATOM 1752 C C . GLY A 1 231 ? 6.594 -13.086 6.562 1 93.19 231 GLY A C 1
ATOM 1753 O O . GLY A 1 231 ? 7.57 -12.328 6.582 1 93.19 231 GLY A O 1
ATOM 1754 N N . GLU A 1 232 ? 6.156 -13.68 7.633 1 94.19 232 GLU A N 1
ATOM 1755 C CA . GLU A 1 232 ? 6.422 -13.336 9.023 1 94.19 232 GLU A CA 1
ATOM 1756 C C . GLU A 1 232 ? 7.922 -13.273 9.305 1 94.19 232 GLU A C 1
ATOM 1758 O O . GLU A 1 232 ? 8.438 -12.25 9.758 1 94.19 232 GLU A O 1
ATOM 1763 N N . LYS A 1 233 ? 8.695 -14.289 8.945 1 94.94 233 LYS A N 1
ATOM 1764 C CA . LYS A 1 233 ? 10.094 -14.43 9.336 1 94.94 233 LYS A CA 1
ATOM 1765 C C . LYS A 1 233 ? 10.938 -13.281 8.789 1 94.94 233 LYS A C 1
ATOM 1767 O O . LYS A 1 233 ? 11.906 -12.852 9.43 1 94.94 233 LYS A O 1
ATOM 1772 N N . TYR A 1 234 ? 10.508 -12.766 7.664 1 96.12 234 TYR A N 1
ATOM 1773 C CA . TYR A 1 234 ? 11.344 -11.766 7.008 1 96.12 234 TYR A CA 1
ATOM 1774 C C . TYR A 1 234 ? 10.602 -10.445 6.859 1 96.12 234 TYR A C 1
ATOM 1776 O O . TYR A 1 234 ? 11 -9.578 6.07 1 96.12 234 TYR A O 1
ATOM 1784 N N . TRP A 1 235 ? 9.602 -10.336 7.598 1 96.38 235 TRP A N 1
ATOM 1785 C CA . TRP A 1 235 ? 8.758 -9.148 7.492 1 96.38 235 TRP A CA 1
ATOM 1786 C C . TRP A 1 235 ? 9.523 -7.902 7.922 1 96.38 235 TRP A C 1
ATOM 1788 O O . TRP A 1 235 ? 9.57 -6.91 7.188 1 96.38 235 TRP A O 1
ATOM 1798 N N . ASP A 1 236 ? 10.172 -7.977 9.062 1 96.44 236 ASP A N 1
ATOM 1799 C CA . ASP A 1 236 ? 10.93 -6.84 9.578 1 96.44 236 ASP A CA 1
ATOM 1800 C C . ASP A 1 236 ? 12.062 -6.461 8.633 1 96.44 236 ASP A C 1
ATOM 1802 O O . ASP A 1 236 ? 12.336 -5.277 8.422 1 96.44 236 ASP A O 1
ATOM 1806 N N . LEU A 1 237 ? 12.711 -7.473 8.133 1 97.5 237 LEU A N 1
ATOM 1807 C CA . LEU A 1 237 ? 13.773 -7.199 7.172 1 97.5 237 LEU A CA 1
ATOM 1808 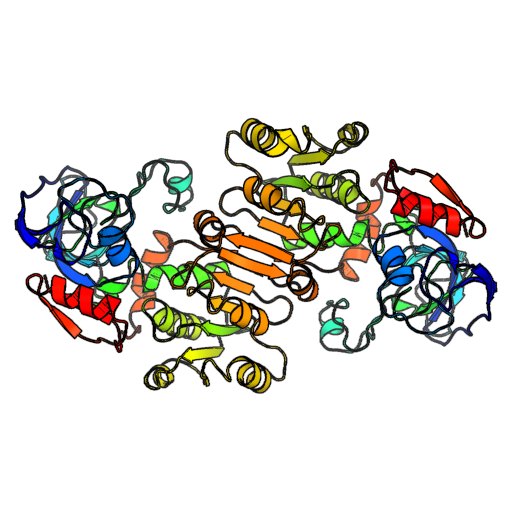C C . LEU A 1 237 ? 13.227 -6.453 5.957 1 97.5 237 LEU A C 1
ATOM 1810 O O . LEU A 1 237 ? 13.82 -5.473 5.508 1 97.5 237 LEU A O 1
ATOM 1814 N N . GLY A 1 238 ? 12.094 -6.93 5.41 1 97.88 238 GLY A N 1
ATOM 1815 C CA . GLY A 1 238 ? 11.461 -6.23 4.305 1 97.88 238 GLY A CA 1
ATOM 1816 C C . GLY A 1 238 ? 11.203 -4.766 4.598 1 97.88 238 GLY A C 1
ATOM 1817 O O . GLY A 1 238 ? 11.445 -3.904 3.75 1 97.88 238 GLY A O 1
ATOM 1818 N N . LEU A 1 239 ? 10.773 -4.469 5.781 1 97.5 239 LEU A N 1
ATOM 1819 C CA . LEU A 1 239 ? 10.461 -3.107 6.195 1 97.5 239 LEU A CA 1
ATOM 1820 C C . LEU A 1 239 ? 11.727 -2.262 6.293 1 97.5 239 LEU A C 1
ATOM 1822 O O . LEU A 1 239 ? 11.695 -1.06 6.016 1 97.5 239 LEU A O 1
ATOM 1826 N N . LYS A 1 240 ? 12.781 -2.865 6.695 1 97.94 240 LYS A N 1
ATOM 1827 C CA . LYS A 1 240 ? 14.047 -2.15 6.836 1 97.94 240 LYS A CA 1
ATOM 1828 C C . LYS A 1 240 ? 14.672 -1.864 5.473 1 97.94 240 LYS A C 1
ATOM 1830 O O . LYS A 1 240 ? 15.445 -0.92 5.328 1 97.94 240 LYS A O 1
ATOM 1835 N N . LEU A 1 241 ? 14.297 -2.629 4.465 1 98.69 241 LEU A N 1
ATOM 1836 C CA . LEU A 1 241 ? 14.961 -2.562 3.17 1 98.69 241 LEU A CA 1
ATOM 1837 C C . LEU A 1 241 ? 14.273 -1.552 2.258 1 98.69 241 LEU A C 1
ATOM 1839 O O . LEU A 1 241 ? 14.805 -1.205 1.198 1 98.69 241 LEU A O 1
ATOM 1843 N N . VAL A 1 242 ? 13.148 -1.085 2.605 1 98.56 242 VAL A N 1
ATOM 1844 C CA . VAL A 1 242 ? 12.398 -0.182 1.74 1 98.56 242 VAL A CA 1
ATOM 1845 C C . VAL A 1 242 ? 12.805 1.263 2.021 1 98.56 242 VAL A C 1
ATOM 1847 O O . VAL A 1 242 ? 13 1.645 3.178 1 98.56 242 VAL A O 1
ATOM 1850 N N . GLY A 1 243 ? 12.992 2.061 0.974 1 97.69 243 GLY A N 1
ATOM 1851 C CA . GLY A 1 243 ? 13.32 3.469 1.107 1 97.69 243 GLY A CA 1
ATOM 1852 C C . GLY A 1 243 ? 12.102 4.371 1.149 1 97.69 243 GLY A C 1
ATOM 1853 O O . GLY A 1 243 ? 10.969 3.889 1.203 1 97.69 243 GLY A O 1
ATOM 1854 N N . ASN A 1 244 ? 12.367 5.703 1.15 1 96.5 244 ASN A N 1
ATOM 1855 C CA . ASN A 1 244 ? 11.289 6.688 1.111 1 96.5 244 ASN A CA 1
ATOM 1856 C C . ASN A 1 244 ? 10.43 6.523 -0.136 1 96.5 244 ASN A C 1
ATOM 1858 O O . ASN A 1 244 ? 10.945 6.281 -1.228 1 96.5 244 ASN A O 1
ATOM 1862 N N . HIS A 1 245 ? 9.094 6.586 0.033 1 96.88 245 HIS A N 1
ATOM 1863 C CA . HIS A 1 245 ? 8.102 6.449 -1.03 1 96.88 245 HIS A CA 1
ATOM 1864 C C . HIS A 1 245 ? 8.117 5.043 -1.617 1 96.88 245 HIS A C 1
ATOM 1866 O O . HIS A 1 245 ? 7.516 4.797 -2.666 1 96.88 245 HIS A O 1
ATOM 1872 N N . GLY A 1 246 ? 8.906 4.129 -1.011 1 98.19 246 GLY A N 1
ATOM 1873 C CA . GLY A 1 246 ? 9.031 2.775 -1.529 1 98.19 246 GLY A CA 1
ATOM 1874 C C . GLY A 1 246 ? 7.797 1.926 -1.275 1 98.19 246 GLY A C 1
ATOM 1875 O O . GLY A 1 246 ? 6.891 2.338 -0.55 1 98.19 246 GLY A O 1
ATOM 1876 N N . LYS A 1 247 ? 7.809 0.75 -1.898 1 98.62 247 LYS A N 1
ATOM 1877 C CA . LYS A 1 247 ? 6.699 -0.193 -1.795 1 98.62 247 LYS A CA 1
ATOM 1878 C C . LYS A 1 247 ? 7.195 -1.588 -1.429 1 98.62 247 LYS A C 1
ATOM 1880 O O . LYS A 1 247 ? 8.227 -2.039 -1.938 1 98.62 247 LYS A O 1
ATOM 1885 N N . ILE A 1 248 ? 6.52 -2.158 -0.491 1 98.56 248 ILE A N 1
ATOM 1886 C CA . ILE A 1 248 ? 6.668 -3.588 -0.232 1 98.56 248 ILE A CA 1
ATOM 1887 C C . ILE A 1 248 ? 5.492 -4.348 -0.84 1 98.56 248 ILE A C 1
ATOM 1889 O O . ILE A 1 248 ? 4.34 -4.129 -0.459 1 98.56 248 ILE A O 1
ATOM 1893 N N . VAL A 1 249 ? 5.758 -5.168 -1.768 1 98.69 249 VAL A N 1
ATOM 1894 C CA . VAL A 1 249 ? 4.695 -5.953 -2.391 1 98.69 249 VAL A CA 1
ATOM 1895 C C . VAL A 1 249 ? 4.742 -7.391 -1.876 1 98.69 249 VAL A C 1
ATOM 1897 O O . VAL A 1 249 ? 5.82 -7.984 -1.781 1 98.69 249 VAL A O 1
ATOM 1900 N N . THR A 1 250 ? 3.59 -7.883 -1.494 1 97.88 250 THR A N 1
ATOM 1901 C CA . THR A 1 250 ? 3.502 -9.227 -0.934 1 97.88 250 THR A CA 1
ATOM 1902 C C . THR A 1 250 ? 2.352 -10.008 -1.567 1 97.88 250 THR A C 1
ATOM 1904 O O . THR A 1 250 ? 1.289 -9.438 -1.838 1 97.88 250 THR A O 1
ATOM 1907 N N . TYR A 1 251 ? 2.578 -11.305 -1.807 1 97.06 251 TYR A N 1
ATOM 1908 C CA . TYR A 1 251 ? 1.568 -12.203 -2.359 1 97.06 251 TYR A CA 1
ATOM 1909 C C . TYR A 1 251 ? 1.642 -13.578 -1.704 1 97.06 251 TYR A C 1
ATOM 1911 O O . TYR A 1 251 ? 1.196 -14.57 -2.281 1 97.06 251 TYR A O 1
ATOM 1919 N N . GLY A 1 252 ? 2.273 -13.562 -0.482 1 92.19 252 GLY A N 1
ATOM 1920 C CA . GLY A 1 252 ? 2.402 -14.836 0.211 1 92.19 252 GLY A CA 1
ATOM 1921 C C . GLY A 1 252 ? 2.824 -14.688 1.66 1 92.19 252 GLY A C 1
ATOM 1922 O O . GLY A 1 252 ? 3.17 -13.586 2.1 1 92.19 252 GLY A O 1
ATOM 1923 N N . GLY A 1 253 ? 2.758 -15.773 2.373 1 91.19 253 GLY A N 1
ATOM 1924 C CA . GLY A 1 253 ? 3.121 -15.883 3.777 1 91.19 253 GLY A CA 1
ATOM 1925 C C . GLY A 1 253 ? 3.695 -17.25 4.137 1 91.19 253 GLY A C 1
ATOM 1926 O O . GLY A 1 253 ? 3.25 -17.875 5.094 1 91.19 253 GLY A O 1
ATOM 1927 N N . LEU A 1 254 ? 4.641 -17.609 3.363 1 88 254 LEU A N 1
ATOM 1928 C CA . LEU A 1 254 ? 5.211 -18.953 3.459 1 88 254 LEU A CA 1
ATOM 1929 C C . LEU A 1 254 ? 5.664 -19.25 4.887 1 88 254 LEU A C 1
ATOM 1931 O O . LEU A 1 254 ? 5.539 -20.375 5.359 1 88 254 LEU A O 1
ATOM 1935 N N . THR A 1 255 ? 6.188 -18.266 5.547 1 91.75 255 THR A N 1
ATOM 1936 C CA . THR A 1 255 ? 6.727 -18.438 6.891 1 91.75 255 THR A CA 1
ATOM 1937 C C . THR A 1 255 ? 5.727 -17.969 7.941 1 91.75 255 THR A C 1
ATOM 1939 O O . THR A 1 255 ? 6.086 -17.781 9.102 1 91.75 255 THR A O 1
ATOM 1942 N N . GLY A 1 256 ? 4.516 -17.719 7.516 1 92.69 256 GLY A N 1
ATOM 1943 C CA . GLY A 1 256 ? 3.463 -17.203 8.375 1 92.69 256 GLY A CA 1
ATOM 1944 C C . GLY A 1 256 ? 2.865 -15.906 7.867 1 92.69 256 GLY A C 1
ATOM 1945 O O . GLY A 1 256 ? 3.566 -15.078 7.273 1 92.69 256 GLY A O 1
ATOM 1946 N N . GLY A 1 257 ? 1.628 -15.742 8.203 1 93.62 257 GLY A N 1
ATOM 1947 C CA . GLY A 1 257 ? 0.93 -14.602 7.641 1 93.62 257 GLY A CA 1
ATOM 1948 C C . GLY A 1 257 ? 0.708 -13.484 8.641 1 93.62 257 GLY A C 1
ATOM 1949 O O . GLY A 1 257 ? 0.398 -12.352 8.258 1 93.62 257 GLY A O 1
ATOM 1950 N N . LYS A 1 258 ? 0.83 -13.695 9.914 1 94.69 258 LYS A N 1
ATOM 1951 C CA . LYS A 1 258 ? 0.611 -12.68 10.93 1 94.69 258 LYS A CA 1
ATOM 1952 C C . LYS A 1 258 ? 1.898 -11.914 11.234 1 94.69 258 LYS A C 1
ATOM 1954 O O . LYS A 1 258 ? 2.891 -12.508 11.656 1 94.69 258 LYS A O 1
ATOM 1959 N N . VAL A 1 259 ? 1.823 -10.641 11.039 1 95.5 259 VAL A N 1
ATOM 1960 C CA . VAL A 1 259 ? 3.037 -9.844 11.203 1 95.5 259 VAL A CA 1
ATOM 1961 C C . VAL A 1 259 ? 2.74 -8.617 12.055 1 95.5 259 VAL A C 1
ATOM 1963 O O . VAL A 1 259 ? 1.577 -8.258 12.266 1 95.5 259 VAL A O 1
ATOM 1966 N N . SER A 1 260 ? 3.771 -8.016 12.578 1 94.25 260 SER A N 1
ATOM 1967 C CA . SER A 1 260 ? 3.678 -6.746 13.289 1 94.25 260 SER A CA 1
ATOM 1968 C C . SER A 1 260 ? 4.152 -5.59 12.422 1 94.25 260 SER A C 1
ATOM 1970 O O . SER A 1 260 ? 5.082 -5.742 11.625 1 94.25 260 SER A O 1
ATOM 1972 N N . LEU A 1 261 ? 3.484 -4.52 12.602 1 94.94 261 LEU A N 1
ATOM 1973 C CA . LEU A 1 261 ? 3.787 -3.326 11.812 1 94.94 261 LEU A CA 1
ATOM 1974 C C . LEU A 1 261 ? 3.795 -2.082 12.695 1 94.94 261 LEU A C 1
ATOM 1976 O O . LEU A 1 261 ? 2.895 -1.892 13.516 1 94.94 261 LEU A O 1
ATOM 1980 N N . ASP A 1 262 ? 4.816 -1.343 12.625 1 95.5 262 ASP A N 1
ATOM 1981 C CA . ASP A 1 262 ? 4.832 0.006 13.18 1 95.5 262 ASP A CA 1
ATOM 1982 C C . ASP A 1 262 ? 4.398 1.036 12.141 1 95.5 262 ASP A C 1
ATOM 1984 O O . ASP A 1 262 ? 5.184 1.421 11.273 1 95.5 262 ASP A O 1
ATOM 1988 N N . VAL A 1 263 ? 3.223 1.547 12.258 1 94.88 263 VAL A N 1
ATOM 1989 C CA . VAL A 1 263 ? 2.643 2.447 11.266 1 94.88 263 VAL A CA 1
ATOM 1990 C C . VAL A 1 263 ? 3.43 3.754 11.227 1 94.88 263 VAL A C 1
ATOM 1992 O O . VAL A 1 263 ? 3.459 4.441 10.203 1 94.88 263 VAL A O 1
ATOM 1995 N N . ASN A 1 264 ? 4.094 4.137 12.328 1 94.5 264 ASN A N 1
ATOM 1996 C CA . ASN A 1 264 ? 4.918 5.34 12.352 1 94.5 264 ASN A CA 1
ATOM 1997 C C . ASN A 1 264 ? 6.074 5.25 11.359 1 94.5 264 ASN A C 1
ATOM 1999 O O . ASN A 1 264 ? 6.402 6.234 10.695 1 94.5 264 ASN A O 1
ATOM 2003 N N . LYS A 1 265 ? 6.59 4.074 11.273 1 94.44 265 LYS A N 1
ATOM 2004 C CA . LYS A 1 265 ? 7.707 3.871 10.359 1 94.44 265 LYS A CA 1
ATOM 2005 C C . LYS A 1 265 ? 7.234 3.875 8.906 1 94.44 265 LYS A C 1
ATOM 2007 O O . LYS A 1 265 ? 7.961 4.32 8.016 1 94.44 265 LYS A O 1
ATOM 2012 N N . LEU A 1 266 ? 6.055 3.4 8.703 1 95.88 266 LEU A N 1
ATOM 2013 C CA . LEU A 1 266 ? 5.5 3.342 7.359 1 95.88 266 LEU A CA 1
ATOM 2014 C C . LEU A 1 266 ? 5.211 4.742 6.828 1 95.88 266 LEU A C 1
ATOM 2016 O O . LEU A 1 266 ? 5.68 5.113 5.754 1 95.88 266 LEU A O 1
ATOM 2020 N N . TYR A 1 267 ? 4.418 5.578 7.57 1 95.38 267 TYR A N 1
ATOM 2021 C CA . TYR A 1 267 ? 4.039 6.879 7.031 1 95.38 267 TYR A CA 1
ATOM 2022 C C . TYR A 1 267 ? 5.215 7.848 7.066 1 95.38 267 TYR A C 1
ATOM 2024 O O . TYR A 1 267 ? 5.289 8.766 6.25 1 95.38 267 TYR A O 1
ATOM 2032 N N . ALA A 1 268 ? 6.215 7.633 8.008 1 95.06 268 ALA A N 1
ATOM 2033 C CA . ALA A 1 268 ? 7.402 8.484 8.031 1 95.06 268 ALA A CA 1
ATOM 2034 C C . ALA A 1 268 ? 8.172 8.391 6.715 1 95.06 268 ALA A C 1
ATOM 2036 O O . ALA A 1 268 ? 8.812 9.352 6.293 1 95.06 268 ALA A O 1
ATOM 2037 N N . LYS A 1 269 ? 7.996 7.254 6.004 1 95.88 269 LYS A N 1
ATOM 2038 C CA . LYS A 1 269 ? 8.727 7.012 4.762 1 95.88 269 LYS A CA 1
ATOM 2039 C C . LYS A 1 269 ? 7.828 7.203 3.547 1 95.88 269 LYS A C 1
ATOM 2041 O O . LYS A 1 269 ? 8.273 7.047 2.406 1 95.88 269 LYS A O 1
ATOM 2046 N N . HIS A 1 270 ? 6.602 7.562 3.797 1 97.69 270 HIS A N 1
ATOM 2047 C CA . HIS A 1 270 ? 5.641 7.477 2.703 1 97.69 270 HIS A CA 1
ATOM 2048 C C . HIS A 1 270 ? 5.688 6.105 2.035 1 97.69 270 HIS A C 1
ATOM 2050 O O . HIS A 1 270 ? 5.574 6.004 0.811 1 97.69 270 HIS A O 1
ATOM 2056 N N . ALA A 1 271 ? 5.949 5.051 2.795 1 97.94 271 ALA A N 1
ATOM 2057 C CA . ALA A 1 271 ? 6.051 3.703 2.24 1 97.94 271 ALA A CA 1
ATOM 2058 C C . ALA A 1 271 ? 4.676 3.043 2.152 1 97.94 271 ALA A C 1
ATOM 2060 O O . ALA A 1 271 ? 3.738 3.453 2.838 1 97.94 271 ALA A O 1
ATOM 2061 N N . SER A 1 272 ? 4.598 2.043 1.309 1 98.44 272 SER A N 1
ATOM 2062 C CA . SER A 1 272 ? 3.348 1.312 1.118 1 98.44 272 SER A CA 1
ATOM 2063 C C . SER A 1 272 ? 3.572 -0.194 1.189 1 98.44 272 SER A C 1
ATOM 2065 O O . SER A 1 272 ? 4.645 -0.685 0.825 1 98.44 272 SER A O 1
ATOM 2067 N N . ILE A 1 273 ? 2.592 -0.818 1.714 1 98.62 273 ILE A N 1
ATOM 2068 C CA . ILE A 1 273 ? 2.484 -2.27 1.612 1 98.62 273 ILE A CA 1
ATOM 2069 C C . ILE A 1 273 ? 1.379 -2.637 0.625 1 98.62 273 ILE A C 1
ATOM 2071 O O . ILE A 1 273 ? 0.232 -2.209 0.779 1 98.62 273 ILE A O 1
ATOM 2075 N N . VAL A 1 274 ? 1.751 -3.402 -0.375 1 98.62 274 VAL A N 1
ATOM 2076 C CA . VAL A 1 274 ? 0.823 -3.725 -1.454 1 98.62 274 VAL A CA 1
ATOM 2077 C C . VAL A 1 274 ? 0.601 -5.234 -1.51 1 98.62 274 VAL A C 1
ATOM 2079 O O . VAL A 1 274 ? 1.534 -5.996 -1.772 1 98.62 274 VAL A O 1
ATOM 2082 N N . GLY A 1 275 ? -0.627 -5.602 -1.236 1 98.44 275 GLY A N 1
ATOM 2083 C CA . GLY A 1 275 ? -1.001 -6.996 -1.411 1 98.44 275 GLY A CA 1
ATOM 2084 C C . GLY A 1 275 ? -1.476 -7.316 -2.816 1 98.44 275 GLY A C 1
ATOM 2085 O O . GLY A 1 275 ? -2.301 -6.59 -3.377 1 98.44 275 GLY A O 1
ATOM 2086 N N . THR A 1 276 ? -0.908 -8.383 -3.352 1 97.88 276 THR A N 1
ATOM 2087 C CA . THR A 1 276 ? -1.366 -8.836 -4.66 1 97.88 276 THR A CA 1
ATOM 2088 C C . THR A 1 276 ? -1.665 -10.336 -4.637 1 97.88 276 THR A C 1
ATOM 2090 O O . THR A 1 276 ? -1.239 -11.047 -3.721 1 97.88 276 THR A O 1
ATOM 2093 N N . ASN A 1 277 ? -2.539 -10.688 -5.547 1 93.69 277 ASN A N 1
ATOM 2094 C CA . ASN A 1 277 ? -2.963 -12.078 -5.637 1 93.69 277 ASN A CA 1
ATOM 2095 C C . ASN A 1 277 ? -3.057 -12.547 -7.086 1 93.69 277 ASN A C 1
ATOM 2097 O O . ASN A 1 277 ? -3.922 -12.086 -7.836 1 93.69 277 ASN A O 1
ATOM 2101 N N . ARG A 1 278 ? -2.314 -13.398 -7.387 1 91.38 278 ARG A N 1
ATOM 2102 C CA . ARG A 1 278 ? -2.359 -14.039 -8.695 1 91.38 278 ARG A CA 1
ATOM 2103 C C . ARG A 1 278 ? -2.324 -13.008 -9.82 1 91.38 278 ARG A C 1
ATOM 2105 O O . ARG A 1 278 ? -2.41 -11.805 -9.562 1 91.38 278 ARG A O 1
ATOM 2112 N N . GLY A 1 279 ? -2.129 -13.359 -11.094 1 95.69 279 GLY A N 1
ATOM 2113 C CA . GLY A 1 279 ? -2.244 -12.57 -12.305 1 95.69 279 GLY A CA 1
ATOM 2114 C C . GLY A 1 279 ? -3.514 -12.859 -13.086 1 95.69 279 GLY A C 1
ATOM 2115 O O . GLY A 1 279 ? -4.297 -13.727 -12.703 1 95.69 279 GLY A O 1
ATOM 2116 N N . ASN A 1 280 ? -3.793 -12.023 -13.992 1 96.88 280 ASN A N 1
ATOM 2117 C CA . ASN A 1 280 ? -4.996 -12.188 -14.797 1 96.88 280 ASN A CA 1
ATOM 2118 C C . ASN A 1 280 ? -4.672 -12.711 -16.188 1 96.88 280 ASN A C 1
ATOM 2120 O O . ASN A 1 280 ? -3.51 -12.977 -16.5 1 96.88 280 ASN A O 1
ATOM 2124 N N . MET A 1 281 ? -5.699 -12.961 -16.969 1 96.38 281 MET A N 1
ATOM 2125 C CA . MET A 1 281 ? -5.547 -13.555 -18.297 1 96.38 281 MET A CA 1
ATOM 2126 C C . MET A 1 281 ? -4.762 -12.633 -19.219 1 96.38 281 MET A C 1
ATOM 2128 O O . MET A 1 281 ? -3.951 -13.094 -20.016 1 96.38 281 MET A O 1
ATOM 2132 N N . ALA A 1 282 ? -5.016 -11.352 -19.094 1 96.5 282 ALA A N 1
ATOM 2133 C CA . ALA A 1 282 ? -4.285 -10.398 -19.938 1 96.5 282 ALA A CA 1
ATOM 2134 C C . ALA A 1 282 ? -2.781 -10.5 -19.688 1 96.5 282 ALA A C 1
ATOM 2136 O O . ALA A 1 282 ? -1.994 -10.477 -20.641 1 96.5 282 ALA A O 1
ATOM 2137 N N . GLU A 1 283 ? -2.443 -10.648 -18.5 1 97.69 283 GLU A N 1
ATOM 2138 C CA . GLU A 1 283 ? -1.031 -10.75 -18.141 1 97.69 283 GLU A CA 1
ATOM 2139 C C . GLU A 1 283 ? -0.441 -12.086 -18.578 1 97.69 283 GLU A C 1
ATOM 2141 O O . GLU A 1 283 ? 0.726 -12.156 -18.969 1 97.69 283 GLU A O 1
ATOM 2146 N N . LEU A 1 284 ? -1.211 -13.117 -18.469 1 97.56 284 LEU A N 1
ATOM 2147 C CA . LEU A 1 284 ? -0.746 -14.391 -19.016 1 97.56 284 LEU A CA 1
ATOM 2148 C C . LEU A 1 284 ? -0.443 -14.273 -20.5 1 97.56 284 LEU A C 1
ATOM 2150 O O . LEU A 1 284 ? 0.583 -14.773 -20.969 1 97.56 284 LEU A O 1
ATOM 2154 N N . LEU A 1 285 ? -1.312 -13.617 -21.203 1 96.38 285 LEU A N 1
ATOM 2155 C CA . LEU A 1 285 ? -1.12 -13.43 -22.641 1 96.38 285 LEU A CA 1
ATOM 2156 C C . LEU A 1 285 ? 0.152 -12.633 -22.922 1 96.38 285 LEU A C 1
ATOM 2158 O O . LEU A 1 285 ? 0.902 -12.961 -23.844 1 96.38 285 LEU A O 1
ATOM 2162 N N . GLU A 1 286 ? 0.417 -11.648 -22.094 1 96.44 286 GLU A N 1
ATOM 2163 C CA . GLU A 1 286 ? 1.651 -10.883 -22.234 1 96.44 286 GLU A CA 1
ATOM 2164 C C . GLU A 1 286 ? 2.877 -11.766 -22 1 96.44 286 GLU A C 1
ATOM 2166 O O . GLU A 1 286 ? 3.877 -11.641 -22.719 1 96.44 286 GLU A O 1
ATOM 2171 N N . LEU A 1 287 ? 2.744 -12.633 -21.109 1 97.94 287 LEU A N 1
ATOM 2172 C CA . LEU A 1 287 ? 3.871 -13.469 -20.703 1 97.94 287 LEU A CA 1
ATOM 2173 C C . LEU A 1 287 ? 4.188 -14.508 -21.781 1 97.94 287 LEU A C 1
ATOM 2175 O O . LEU A 1 287 ? 5.301 -15.039 -21.828 1 97.94 287 LEU A O 1
ATOM 2179 N N . LEU A 1 288 ? 3.189 -14.828 -22.625 1 96.88 288 LEU A N 1
ATOM 2180 C CA . LEU A 1 288 ? 3.457 -15.766 -23.703 1 96.88 288 LEU A CA 1
ATOM 2181 C C . LEU A 1 288 ? 4.574 -15.258 -24.609 1 96.88 288 LEU A C 1
ATOM 2183 O O . LEU A 1 288 ? 5.301 -16.047 -25.219 1 96.88 288 LEU A O 1
ATOM 2187 N N . LYS A 1 289 ? 4.73 -13.945 -24.578 1 94.69 289 LYS A N 1
ATOM 2188 C CA . LYS A 1 289 ? 5.805 -13.336 -25.359 1 94.69 289 LYS A CA 1
ATOM 2189 C C . LYS A 1 289 ? 7.004 -13.008 -24.469 1 94.69 289 LYS A C 1
ATOM 2191 O O . LYS A 1 289 ? 8.141 -13.328 -24.812 1 94.69 289 LYS A O 1
ATOM 2196 N N . LEU A 1 290 ? 6.758 -12.516 -23.328 1 95.06 290 LEU A N 1
ATOM 2197 C CA . LEU A 1 290 ? 7.793 -11.961 -22.469 1 95.06 290 LEU A CA 1
ATOM 2198 C C . LEU A 1 290 ? 8.594 -13.078 -21.797 1 95.06 290 LEU A C 1
ATOM 2200 O O . LEU A 1 290 ? 9.734 -12.867 -21.391 1 95.06 290 LEU A O 1
ATOM 2204 N N . ALA A 1 291 ? 8.047 -14.266 -21.734 1 96.88 291 ALA A N 1
ATOM 2205 C CA . ALA A 1 291 ? 8.656 -15.32 -20.922 1 96.88 291 ALA A CA 1
ATOM 2206 C C . ALA A 1 291 ? 9.609 -16.172 -21.766 1 96.88 291 ALA A C 1
ATOM 2208 O O . ALA A 1 291 ? 10.164 -17.156 -21.281 1 96.88 291 ALA A O 1
ATOM 2209 N N . LYS A 1 292 ? 9.766 -15.805 -23 1 94.56 292 LYS A N 1
ATOM 2210 C CA . LYS A 1 292 ? 10.578 -16.594 -23.922 1 94.56 292 LYS A CA 1
ATOM 2211 C C . LYS A 1 292 ? 12.016 -16.719 -23.422 1 94.56 292 LYS A C 1
ATOM 2213 O O . LYS A 1 292 ? 12.648 -17.75 -23.594 1 94.56 292 LYS A O 1
ATOM 2218 N N . ASP A 1 293 ? 12.531 -15.711 -22.75 1 91.94 293 ASP A N 1
ATOM 2219 C CA . ASP A 1 293 ? 13.945 -15.711 -22.359 1 91.94 293 ASP A CA 1
ATOM 2220 C C . ASP A 1 293 ? 14.109 -16.016 -20.875 1 91.94 293 ASP A C 1
ATOM 2222 O O . ASP A 1 293 ? 15.211 -15.914 -20.344 1 91.94 293 ASP A O 1
ATOM 2226 N N . LEU A 1 294 ? 13.008 -16.406 -20.234 1 97.56 294 LEU A N 1
ATOM 2227 C CA . LEU A 1 294 ? 13.141 -16.781 -18.828 1 97.56 294 LEU A CA 1
ATOM 2228 C C . LEU A 1 294 ? 13.852 -18.109 -18.688 1 97.56 294 LEU A C 1
ATOM 2230 O O . LEU A 1 294 ? 13.633 -19.031 -19.484 1 97.56 294 LEU A O 1
ATOM 2234 N N . LYS A 1 295 ? 14.641 -18.125 -17.688 1 96.62 295 LYS A N 1
ATOM 2235 C CA . LYS A 1 295 ? 15.367 -19.359 -17.375 1 96.62 295 LYS A CA 1
ATOM 2236 C C . LYS A 1 295 ? 14.789 -20.031 -16.141 1 96.62 295 LYS A C 1
ATOM 2238 O O . LYS A 1 295 ? 14.375 -19.359 -15.188 1 96.62 295 LYS A O 1
ATOM 2243 N N . VAL A 1 296 ? 14.742 -21.359 -16.219 1 97.19 296 VAL A N 1
ATOM 2244 C CA . VAL A 1 296 ? 14.25 -22.125 -15.086 1 97.19 296 VAL A CA 1
ATOM 2245 C C . VAL A 1 296 ? 15.359 -23.016 -14.547 1 97.19 296 VAL A C 1
ATOM 2247 O O . VAL A 1 296 ? 15.945 -23.812 -15.289 1 97.19 296 VAL A O 1
ATOM 2250 N N . LYS A 1 297 ? 15.719 -22.797 -13.328 1 95.62 297 LYS A N 1
ATOM 2251 C CA . LYS A 1 297 ? 16.609 -23.734 -12.656 1 95.62 297 LYS A CA 1
ATOM 2252 C C . LYS A 1 297 ? 15.852 -24.953 -12.133 1 95.62 297 LYS A C 1
ATOM 2254 O O . LYS A 1 297 ? 14.953 -24.812 -11.297 1 95.62 297 LYS A O 1
ATOM 2259 N N . VAL A 1 298 ? 16.219 -26.109 -12.68 1 97.44 298 VAL A N 1
ATOM 2260 C CA . VAL A 1 298 ? 15.531 -27.344 -12.297 1 97.44 298 VAL A CA 1
ATOM 2261 C C . VAL A 1 298 ? 16.328 -28.062 -11.211 1 97.44 298 VAL A C 1
ATOM 2263 O O . VAL A 1 298 ? 17.531 -28.281 -11.352 1 97.44 298 VAL A O 1
ATOM 2266 N N . HIS A 1 299 ? 15.641 -28.281 -10.141 1 97.19 299 HIS A N 1
ATOM 2267 C CA . HIS A 1 299 ? 16.234 -29.125 -9.102 1 97.19 299 HIS A CA 1
ATOM 2268 C C . HIS A 1 299 ? 16.203 -30.594 -9.492 1 97.19 299 HIS A C 1
ATOM 2270 O O . HIS A 1 299 ? 17.25 -31.25 -9.508 1 97.19 299 HIS A O 1
ATOM 2276 N N . ARG A 1 300 ? 14.992 -31.031 -9.836 1 97.81 300 ARG A N 1
ATOM 2277 C CA . ARG A 1 300 ? 14.844 -32.438 -10.18 1 97.81 300 ARG A CA 1
ATOM 2278 C C . ARG A 1 300 ? 13.5 -32.688 -10.867 1 97.81 300 ARG A C 1
ATOM 2280 O O . ARG A 1 300 ? 12.516 -32 -10.594 1 97.81 300 ARG A O 1
ATOM 2287 N N . TYR A 1 301 ? 13.57 -33.688 -11.805 1 98.5 301 TYR A N 1
ATOM 2288 C CA . TYR A 1 301 ? 12.344 -34.25 -12.375 1 98.5 301 TYR A CA 1
ATOM 2289 C C . TYR A 1 301 ? 11.93 -35.531 -11.664 1 98.5 301 TYR A C 1
ATOM 2291 O O . TYR A 1 301 ? 12.766 -36.375 -11.344 1 98.5 301 TYR A O 1
ATOM 2299 N N . TYR A 1 302 ? 10.75 -35.625 -11.359 1 98.62 302 TYR A N 1
ATOM 2300 C CA . TYR A 1 302 ? 10.133 -36.844 -10.852 1 98.62 302 TYR A CA 1
ATOM 2301 C C . TYR A 1 302 ? 9.047 -37.344 -11.797 1 98.62 302 TYR A C 1
ATOM 2303 O O . TYR A 1 302 ? 8.57 -36.594 -12.648 1 98.62 302 TYR A O 1
ATOM 2311 N N . THR A 1 303 ? 8.695 -38.625 -11.625 1 98.56 303 THR A N 1
ATOM 2312 C CA . THR A 1 303 ? 7.539 -39.156 -12.328 1 98.56 303 THR A CA 1
ATOM 2313 C C . THR A 1 303 ? 6.289 -39.094 -11.453 1 98.56 303 THR A C 1
ATOM 2315 O O . THR A 1 303 ? 6.375 -38.781 -10.266 1 98.56 303 THR A O 1
ATOM 2318 N N . LEU A 1 304 ? 5.184 -39.281 -12.07 1 98.31 304 LEU A N 1
ATOM 2319 C CA . LEU A 1 304 ? 3.934 -39.312 -11.32 1 98.31 304 LEU A CA 1
ATOM 2320 C C . LEU A 1 304 ? 3.998 -40.312 -10.195 1 98.31 304 LEU A C 1
ATOM 2322 O O . LEU A 1 304 ? 3.535 -40.062 -9.086 1 98.31 304 LEU A O 1
ATOM 2326 N N . ASP A 1 305 ? 4.645 -41.438 -10.43 1 97.94 305 ASP A N 1
ATOM 2327 C CA . ASP A 1 305 ? 4.758 -42.531 -9.445 1 97.94 305 ASP A CA 1
ATOM 2328 C C . ASP A 1 305 ? 5.648 -42.094 -8.281 1 97.94 305 ASP A C 1
ATOM 2330 O O . ASP A 1 305 ? 5.555 -42.656 -7.191 1 97.94 305 ASP A O 1
ATOM 2334 N N . GLU A 1 306 ? 6.484 -41.125 -8.5 1 97.88 306 GLU A N 1
ATOM 2335 C CA . GLU A 1 306 ? 7.426 -40.656 -7.488 1 97.88 306 GLU A CA 1
ATOM 2336 C C . GLU A 1 306 ? 6.91 -39.375 -6.797 1 97.88 306 GLU A C 1
ATOM 2338 O O . GLU A 1 306 ? 7.656 -38.719 -6.082 1 97.88 306 GLU A O 1
ATOM 2343 N N . ALA A 1 307 ? 5.68 -39.062 -7.023 1 96.94 307 ALA A N 1
ATOM 2344 C CA . ALA A 1 307 ? 5.145 -37.781 -6.578 1 96.94 307 ALA A CA 1
ATOM 2345 C C . ALA A 1 307 ? 5.25 -37.656 -5.062 1 96.94 307 ALA A C 1
ATOM 2347 O O . ALA A 1 307 ? 5.516 -36.562 -4.555 1 96.94 307 ALA A O 1
ATOM 2348 N N . ARG A 1 308 ? 5.062 -38.688 -4.309 1 97 308 ARG A N 1
ATOM 2349 C CA . ARG A 1 308 ? 5.188 -38.625 -2.857 1 97 308 ARG A CA 1
ATOM 2350 C C . ARG A 1 308 ? 6.59 -38.188 -2.447 1 97 308 ARG A C 1
ATOM 2352 O O . ARG A 1 308 ? 6.746 -37.344 -1.566 1 97 308 ARG A O 1
ATOM 2359 N N . GLU A 1 309 ? 7.5 -38.812 -3.061 1 97.06 309 GLU A N 1
ATOM 2360 C CA . GLU A 1 309 ? 8.891 -38.438 -2.799 1 97.06 309 GLU A CA 1
ATOM 2361 C C . GLU A 1 309 ? 9.164 -37 -3.18 1 97.06 309 GLU A C 1
ATOM 2363 O O . GLU A 1 309 ? 9.875 -36.281 -2.469 1 97.06 309 GLU A O 1
ATOM 2368 N N . ALA A 1 310 ? 8.633 -36.594 -4.289 1 97.94 310 ALA A N 1
ATOM 2369 C CA . ALA A 1 310 ? 8.789 -35.219 -4.746 1 97.94 310 ALA A CA 1
ATOM 2370 C C . ALA A 1 310 ? 8.266 -34.219 -3.707 1 97.94 310 ALA A C 1
ATOM 2372 O O . ALA A 1 310 ? 8.922 -33.219 -3.404 1 97.94 310 ALA A O 1
ATOM 2373 N N . PHE A 1 311 ? 7.098 -34.5 -3.119 1 98.06 311 PHE A N 1
ATOM 2374 C CA . PHE A 1 311 ? 6.496 -33.625 -2.131 1 98.06 311 PHE A CA 1
ATOM 2375 C C . PHE A 1 311 ? 7.297 -33.625 -0.835 1 98.06 311 PHE A C 1
ATOM 2377 O O . PHE A 1 311 ? 7.402 -32.625 -0.157 1 98.06 311 PHE A O 1
ATOM 2384 N N . ARG A 1 312 ? 7.852 -34.781 -0.474 1 97.38 312 ARG A N 1
ATOM 2385 C CA . ARG A 1 312 ? 8.711 -34.844 0.705 1 97.38 312 ARG A CA 1
ATOM 2386 C C . ARG A 1 312 ? 9.945 -33.969 0.523 1 97.38 312 ARG A C 1
ATOM 2388 O O . ARG A 1 312 ? 10.336 -33.219 1.437 1 97.38 312 ARG A O 1
ATOM 2395 N N . GLU A 1 313 ? 10.461 -34.094 -0.637 1 96.44 313 GLU A N 1
ATOM 2396 C CA . GLU A 1 313 ? 11.625 -33.281 -0.934 1 96.44 313 GLU A CA 1
ATOM 2397 C C . GLU A 1 313 ? 11.258 -31.797 -0.928 1 96.44 313 GLU A C 1
ATOM 2399 O O . GLU A 1 313 ? 12.008 -30.969 -0.399 1 96.44 313 GLU A O 1
ATOM 2404 N N . PHE A 1 314 ? 10.195 -31.453 -1.506 1 96.62 314 PHE A N 1
ATOM 2405 C CA . PHE A 1 314 ? 9.727 -30.078 -1.55 1 96.62 314 PHE A CA 1
ATOM 2406 C C . PHE A 1 314 ? 9.547 -29.516 -0.142 1 96.62 314 PHE A C 1
ATOM 2408 O O . PHE A 1 314 ? 9.992 -28.406 0.157 1 96.62 314 PHE A O 1
ATOM 2415 N N . LYS A 1 315 ? 8.93 -30.25 0.679 1 94.81 315 LYS A N 1
ATOM 2416 C CA . LYS A 1 315 ? 8.633 -29.844 2.049 1 94.81 315 LYS A CA 1
ATOM 2417 C C . LYS A 1 315 ? 9.914 -29.672 2.859 1 94.81 315 LYS A C 1
ATOM 2419 O O . LYS A 1 315 ? 10 -28.781 3.717 1 94.81 315 LYS A O 1
ATOM 2424 N N . HIS A 1 316 ? 10.883 -30.5 2.562 1 92.56 316 HIS A N 1
ATOM 2425 C CA . HIS A 1 316 ? 12.156 -30.438 3.275 1 92.56 316 HIS A CA 1
ATOM 2426 C C . HIS A 1 316 ? 12.875 -29.125 3.006 1 92.56 316 HIS A C 1
ATOM 2428 O O . HIS A 1 316 ? 13.617 -28.625 3.855 1 92.56 316 HIS A O 1
ATOM 2434 N N . GLY A 1 317 ? 12.719 -28.594 1.838 1 87.25 317 GLY A N 1
ATOM 2435 C CA . GLY A 1 317 ? 13.18 -27.234 1.553 1 87.25 317 GLY A CA 1
ATOM 2436 C C . GLY A 1 317 ? 14.609 -27.188 1.062 1 87.25 317 GLY A C 1
ATOM 2437 O O . GLY A 1 317 ? 15.109 -26.125 0.683 1 87.25 317 GLY A O 1
ATOM 2438 N N . ASN A 1 318 ? 15.297 -28.297 1.142 1 84.69 318 ASN A N 1
ATOM 2439 C CA . ASN A 1 318 ? 16.688 -28.328 0.673 1 84.69 318 ASN A CA 1
ATOM 2440 C C . ASN A 1 318 ? 16.766 -28.578 -0.828 1 84.69 318 ASN A C 1
ATOM 2442 O O . ASN A 1 318 ? 17.234 -29.641 -1.255 1 84.69 318 ASN A O 1
ATOM 2446 N N . ARG A 1 319 ? 16.266 -27.75 -1.605 1 89.06 319 ARG A N 1
ATOM 2447 C CA . ARG A 1 319 ? 16.266 -27.859 -3.061 1 89.06 319 ARG A CA 1
ATOM 2448 C C . ARG A 1 319 ? 16.969 -26.672 -3.707 1 89.06 319 ARG A C 1
ATOM 2450 O O . ARG A 1 319 ? 17.031 -25.594 -3.121 1 89.06 319 ARG A O 1
ATOM 2457 N N . ASP A 1 320 ? 17.484 -26.922 -4.832 1 92.19 320 ASP A N 1
ATOM 2458 C CA . ASP A 1 320 ? 18.109 -25.906 -5.68 1 92.19 320 ASP A CA 1
ATOM 2459 C C . ASP A 1 320 ? 17.375 -25.797 -7.016 1 92.19 320 ASP A C 1
ATOM 2461 O O . ASP A 1 320 ? 17.781 -26.406 -8.008 1 92.19 320 ASP A O 1
ATOM 2465 N N . GLY A 1 321 ? 16.453 -25.016 -7.023 1 94.69 321 GLY A N 1
ATOM 2466 C CA . GLY A 1 321 ? 15.617 -24.891 -8.211 1 94.69 321 GLY A CA 1
ATOM 2467 C C . GLY A 1 321 ? 14.242 -25.5 -8.055 1 94.69 321 GLY A C 1
ATOM 2468 O O . GLY A 1 321 ? 13.828 -25.828 -6.938 1 94.69 321 GLY A O 1
ATOM 2469 N N . ARG A 1 322 ? 13.586 -25.719 -9.133 1 97.06 322 ARG A N 1
ATOM 2470 C CA . ARG A 1 322 ? 12.188 -26.141 -9.125 1 97.06 322 ARG A CA 1
ATOM 2471 C C . ARG A 1 322 ? 12.078 -27.656 -9.281 1 97.06 322 ARG A C 1
ATOM 2473 O O . ARG A 1 322 ? 12.914 -28.281 -9.938 1 97.06 322 ARG A O 1
ATOM 2480 N N . ILE A 1 323 ? 11.109 -28.203 -8.672 1 98.12 323 ILE A N 1
ATOM 2481 C CA . ILE A 1 323 ? 10.789 -29.609 -8.805 1 98.12 323 ILE A CA 1
ATOM 2482 C C . ILE A 1 323 ? 9.648 -29.797 -9.805 1 98.12 323 ILE A C 1
ATOM 2484 O O . ILE A 1 323 ? 8.625 -29.109 -9.719 1 98.12 323 ILE A O 1
ATOM 2488 N N . PHE A 1 324 ? 9.875 -30.688 -10.742 1 98.62 324 PHE A N 1
ATOM 2489 C CA . PHE A 1 324 ? 8.875 -30.969 -11.773 1 98.62 324 PHE A CA 1
ATOM 2490 C C . PHE A 1 324 ? 8.43 -32.438 -11.719 1 98.62 324 PHE A C 1
ATOM 2492 O O . PHE A 1 324 ? 9.18 -33.281 -11.258 1 98.62 324 PHE A O 1
ATOM 2499 N N . ILE A 1 325 ? 7.223 -32.656 -12.141 1 98.69 325 ILE A N 1
ATOM 2500 C CA . ILE A 1 325 ? 6.656 -33.969 -12.266 1 98.69 325 ILE A CA 1
ATOM 2501 C C . ILE A 1 325 ? 6.324 -34.281 -13.727 1 98.69 325 ILE A C 1
ATOM 2503 O O . ILE A 1 325 ? 5.422 -33.656 -14.297 1 98.69 325 ILE A O 1
ATOM 2507 N N . ARG A 1 326 ? 7.039 -35.125 -14.297 1 98.38 326 ARG A N 1
ATOM 2508 C CA . ARG A 1 326 ? 6.727 -35.594 -15.648 1 98.38 326 ARG A CA 1
ATOM 2509 C C . ARG A 1 326 ? 5.531 -36.531 -15.641 1 98.38 326 ARG A C 1
ATOM 2511 O O . ARG A 1 326 ? 5.543 -37.562 -14.945 1 98.38 326 ARG A O 1
ATOM 2518 N N . ILE A 1 327 ? 4.535 -36.188 -16.406 1 97.81 327 ILE A N 1
ATOM 2519 C CA . ILE A 1 327 ? 3.295 -36.938 -16.391 1 97.81 327 ILE A CA 1
ATOM 2520 C C . ILE A 1 327 ? 3.264 -37.906 -17.578 1 97.81 327 ILE A C 1
ATOM 2522 O O . ILE A 1 327 ? 3.645 -37.531 -18.703 1 97.81 327 ILE A O 1
ATOM 2526 N N . MET B 1 1 ? 8.562 39.781 23.172 1 95.94 1 MET B N 1
ATOM 2527 C CA . MET B 1 1 ? 7.211 39.375 22.797 1 95.94 1 MET B CA 1
ATOM 2528 C C . MET B 1 1 ? 6.648 38.344 23.766 1 95.94 1 MET B C 1
ATOM 2530 O O . MET B 1 1 ? 7.402 37.656 24.438 1 95.94 1 MET B O 1
ATOM 2534 N N . ARG B 1 2 ? 5.363 38.281 23.875 1 98.06 2 ARG B N 1
ATOM 2535 C CA . ARG B 1 2 ? 4.758 37.25 24.703 1 98.06 2 ARG B CA 1
ATOM 2536 C C . ARG B 1 2 ? 4.695 35.938 23.953 1 98.06 2 ARG B C 1
ATOM 2538 O O . ARG B 1 2 ? 4.406 35.906 22.75 1 98.06 2 ARG B O 1
ATOM 2545 N N . ALA B 1 3 ? 4.988 34.844 24.672 1 98.62 3 ALA B N 1
ATOM 2546 C CA . ALA B 1 3 ? 4.965 33.5 24.078 1 98.62 3 ALA B CA 1
ATOM 2547 C C . ALA B 1 3 ? 4.664 32.438 25.125 1 98.62 3 ALA B C 1
ATOM 2549 O O . ALA B 1 3 ? 4.867 32.656 26.312 1 98.62 3 ALA B O 1
ATOM 2550 N N . LEU B 1 4 ? 4.035 31.391 24.719 1 98.69 4 LEU B N 1
ATOM 2551 C CA . LEU B 1 4 ? 3.928 30.188 25.547 1 98.69 4 LEU B CA 1
ATOM 2552 C C . LEU B 1 4 ? 5.234 29.391 25.531 1 98.69 4 LEU B C 1
ATOM 2554 O O . LEU B 1 4 ? 5.668 28.938 24.469 1 98.69 4 LEU B O 1
ATOM 2558 N N . VAL B 1 5 ? 5.852 29.25 26.688 1 98.31 5 VAL B N 1
ATOM 2559 C CA . VAL B 1 5 ? 7.199 28.688 26.75 1 98.31 5 VAL B CA 1
ATOM 2560 C C . VAL B 1 5 ? 7.25 27.562 27.781 1 98.31 5 VAL B C 1
ATOM 2562 O O . VAL B 1 5 ? 6.461 27.562 28.734 1 98.31 5 VAL B O 1
ATOM 2565 N N . PHE B 1 6 ? 8.062 26.562 27.484 1 97.94 6 PHE B N 1
ATOM 2566 C CA . PHE B 1 6 ? 8.359 25.562 28.5 1 97.94 6 PHE B CA 1
ATOM 2567 C C . PHE B 1 6 ? 9.82 25.141 28.422 1 97.94 6 PHE B C 1
ATOM 2569 O O . PHE B 1 6 ? 10.453 25.234 27.359 1 97.94 6 PHE B O 1
ATOM 2576 N N . GLU B 1 7 ? 10.375 24.719 29.5 1 96.44 7 GLU B N 1
ATOM 2577 C CA . GLU B 1 7 ? 11.734 24.203 29.578 1 96.44 7 GLU B CA 1
ATOM 2578 C C . GLU B 1 7 ? 11.75 22.734 30.016 1 96.44 7 GLU B C 1
ATOM 2580 O O . GLU B 1 7 ? 12.711 22.016 29.75 1 96.44 7 GLU B O 1
ATOM 2585 N N . LYS B 1 8 ? 10.68 22.406 30.734 1 95.94 8 LYS B N 1
ATOM 2586 C CA . LYS B 1 8 ? 10.445 21.031 31.172 1 95.94 8 LYS B CA 1
ATOM 2587 C C . LYS B 1 8 ? 9.188 20.469 30.531 1 95.94 8 LYS B C 1
ATOM 2589 O O . LYS B 1 8 ? 8.227 21.188 30.281 1 95.94 8 LYS B O 1
ATOM 2594 N N . ARG B 1 9 ? 9.25 19.203 30.375 1 95.62 9 ARG B N 1
ATOM 2595 C CA . ARG B 1 9 ? 8.117 18.547 29.719 1 95.62 9 ARG B CA 1
ATOM 2596 C C . ARG B 1 9 ? 6.879 18.578 30.609 1 95.62 9 ARG B C 1
ATOM 2598 O O . ARG B 1 9 ? 6.977 18.406 31.828 1 95.62 9 ARG B O 1
ATOM 2605 N N . GLY B 1 10 ? 5.75 18.75 29.859 1 97.56 10 GLY B N 1
ATOM 2606 C CA . GLY B 1 10 ? 4.48 18.656 30.562 1 97.56 10 GLY B CA 1
ATOM 2607 C C . GLY B 1 10 ? 3.654 19.922 30.469 1 97.56 10 GLY B C 1
ATOM 2608 O O . GLY B 1 10 ? 4.199 21.031 30.516 1 97.56 10 GLY B O 1
ATOM 2609 N N . ILE B 1 11 ? 2.377 19.734 30.516 1 97.94 11 ILE B N 1
ATOM 2610 C CA . ILE B 1 11 ? 1.434 20.844 30.391 1 97.94 11 ILE B CA 1
ATOM 2611 C C . ILE B 1 11 ? 1.569 21.781 31.594 1 97.94 11 ILE B C 1
ATOM 2613 O O . ILE B 1 11 ? 1.442 23 31.453 1 97.94 11 ILE B O 1
ATOM 2617 N N . ASP B 1 12 ? 1.899 21.234 32.719 1 96.81 12 ASP B N 1
ATOM 2618 C CA . ASP B 1 12 ? 1.962 21.984 33.969 1 96.81 12 ASP B CA 1
ATOM 2619 C C . ASP B 1 12 ? 3.121 22.984 33.938 1 96.81 12 ASP B C 1
ATOM 2621 O O . ASP B 1 12 ? 3.143 23.938 34.719 1 96.81 12 ASP B O 1
ATOM 2625 N N . PHE B 1 13 ? 4.043 22.781 33.094 1 97.56 13 PHE B N 1
ATOM 2626 C CA . PHE B 1 13 ? 5.242 23.609 33.062 1 97.56 13 PHE B CA 1
ATOM 2627 C C . PHE B 1 13 ? 5.133 24.688 32 1 97.56 13 PHE B C 1
ATOM 2629 O O . PHE B 1 13 ? 6.055 25.484 31.828 1 97.56 13 PHE B O 1
ATOM 2636 N N . LEU B 1 14 ? 4.047 24.734 31.328 1 98.19 14 LEU B N 1
ATOM 2637 C CA . LEU B 1 14 ? 3.814 25.781 30.344 1 98.19 14 LEU B CA 1
ATOM 2638 C C . LEU B 1 14 ? 3.637 27.141 31.031 1 98.19 14 LEU B C 1
ATOM 2640 O O . LEU B 1 14 ? 2.949 27.234 32.062 1 98.19 14 LEU B O 1
ATOM 2644 N N . GLU B 1 15 ? 4.238 28.094 30.469 1 97.31 15 GLU B N 1
ATOM 2645 C CA . GLU B 1 15 ? 4.113 29.438 31.016 1 97.31 15 GLU B CA 1
ATOM 2646 C C . GLU B 1 15 ? 4.121 30.484 29.891 1 97.31 15 GLU B C 1
ATOM 2648 O O . GLU B 1 15 ? 4.867 30.344 28.922 1 97.31 15 GLU B O 1
ATOM 2653 N N . VAL B 1 16 ? 3.291 31.469 30.078 1 98.12 16 VAL B N 1
ATOM 2654 C CA . VAL B 1 16 ? 3.346 32.625 29.172 1 98.12 16 VAL B CA 1
ATOM 2655 C C . VAL B 1 16 ? 4.281 33.688 29.75 1 98.12 16 VAL B C 1
ATOM 2657 O O . VAL B 1 16 ? 4.109 34.125 30.891 1 98.12 16 VAL B O 1
ATOM 2660 N N . ARG B 1 17 ? 5.234 34.062 28.969 1 97.31 17 ARG B N 1
ATOM 2661 C CA . ARG B 1 17 ? 6.16 35.094 29.406 1 97.31 17 ARG B CA 1
ATOM 2662 C C . ARG B 1 17 ? 6.742 35.844 28.234 1 97.31 17 ARG B C 1
ATOM 2664 O O . ARG B 1 17 ? 6.473 35.531 27.078 1 97.31 17 ARG B O 1
ATOM 2671 N N . ASP B 1 18 ? 7.441 36.875 28.609 1 97.81 18 ASP B N 1
ATOM 2672 C CA . ASP B 1 18 ? 8.172 37.625 27.594 1 97.81 18 ASP B CA 1
ATOM 2673 C C . ASP B 1 18 ? 9.352 36.812 27.062 1 97.81 18 ASP B C 1
ATOM 2675 O O . ASP B 1 18 ? 10.055 36.156 27.828 1 97.81 18 ASP B O 1
ATOM 2679 N N . PHE B 1 19 ? 9.492 36.812 25.828 1 96.88 19 PHE B N 1
ATOM 2680 C CA . PHE B 1 19 ? 10.516 36.062 25.094 1 96.88 19 PHE B CA 1
ATOM 2681 C C . PHE B 1 19 ? 11.219 36.969 24.078 1 96.88 19 PHE B C 1
ATOM 2683 O O . PHE B 1 19 ? 10.586 37.812 23.453 1 96.88 19 PHE B O 1
ATOM 2690 N N . PRO B 1 20 ? 12.516 36.781 23.938 1 95.62 20 PRO B N 1
ATOM 2691 C CA . PRO B 1 20 ? 13.234 37.688 23 1 95.62 20 PRO B CA 1
ATOM 2692 C C . PRO B 1 20 ? 12.781 37.5 21.562 1 95.62 20 PRO B C 1
ATOM 2694 O O . PRO B 1 20 ? 12.531 36.375 21.109 1 95.62 20 PRO B O 1
ATOM 2697 N N . SER B 1 21 ? 12.68 38.625 20.906 1 94.5 21 SER B N 1
ATOM 2698 C CA . SER B 1 21 ? 12.383 38.594 19.469 1 94.5 21 SER B CA 1
ATOM 2699 C C . SER B 1 21 ? 13.641 38.281 18.656 1 94.5 21 SER B C 1
ATOM 2701 O O . SER B 1 21 ? 14.742 38.688 19.031 1 94.5 21 SER B O 1
ATOM 2703 N N . SER B 1 22 ? 13.422 37.656 17.562 1 93.75 22 SER B N 1
ATOM 2704 C CA . SER B 1 22 ? 14.523 37.375 16.672 1 93.75 22 SER B CA 1
ATOM 2705 C C . SER B 1 22 ? 14.641 38.438 15.57 1 93.75 22 SER B C 1
ATOM 2707 O O . SER B 1 22 ? 13.625 38.938 15.102 1 93.75 22 SER B O 1
ATOM 2709 N N . PRO B 1 23 ? 15.844 38.688 15.195 1 96.62 23 PRO B N 1
ATOM 2710 C CA . PRO B 1 23 ? 15.977 39.562 14.031 1 96.62 23 PRO B CA 1
ATOM 2711 C C . PRO B 1 23 ? 15.531 38.875 12.734 1 96.62 23 PRO B C 1
ATOM 2713 O O . PRO B 1 23 ? 15.516 37.656 12.641 1 96.62 23 PRO B O 1
ATOM 2716 N N . VAL B 1 24 ? 15.125 39.656 11.789 1 98.19 24 VAL B N 1
ATOM 2717 C CA . VAL B 1 24 ? 14.703 39.188 10.484 1 98.19 24 VAL B CA 1
ATOM 2718 C C . VAL B 1 24 ? 15.875 39.219 9.5 1 98.19 24 VAL B C 1
ATOM 2720 O O . VAL B 1 24 ? 16.422 40.312 9.242 1 98.19 24 VAL B O 1
ATOM 2723 N N . ARG B 1 25 ? 16.344 38.125 8.945 1 96.69 25 ARG B N 1
ATOM 2724 C CA . ARG B 1 25 ? 17.375 38.062 7.922 1 96.69 25 ARG B CA 1
ATOM 2725 C C . ARG B 1 25 ? 16.812 38.406 6.551 1 96.69 25 ARG B C 1
ATOM 2727 O O . ARG B 1 25 ? 15.602 38.562 6.391 1 96.69 25 ARG B O 1
ATOM 2734 N N . ASP B 1 26 ? 17.609 38.438 5.582 1 98.25 26 ASP B N 1
ATOM 2735 C CA . ASP B 1 26 ? 17.297 38.938 4.254 1 98.25 26 ASP B CA 1
ATOM 2736 C C . ASP B 1 26 ? 16.219 38.094 3.58 1 98.25 26 ASP B C 1
ATOM 2738 O O . ASP B 1 26 ? 15.43 38.562 2.777 1 98.25 26 ASP B O 1
ATOM 2742 N N . ASP B 1 27 ? 16.203 36.844 3.861 1 98.06 27 ASP B N 1
ATOM 2743 C CA . ASP B 1 27 ? 15.305 35.938 3.176 1 98.06 27 ASP B CA 1
ATOM 2744 C C . ASP B 1 27 ? 14.156 35.5 4.086 1 98.06 27 ASP B C 1
ATOM 2746 O O . ASP B 1 27 ? 13.484 34.5 3.822 1 98.06 27 ASP B O 1
ATOM 2750 N N . GLU B 1 28 ? 13.906 36.312 5.137 1 98.69 28 GLU B N 1
ATOM 2751 C CA . GLU B 1 28 ? 12.914 35.906 6.141 1 98.69 28 GLU B CA 1
ATOM 2752 C C . GLU B 1 28 ? 11.836 37 6.281 1 98.69 28 GLU B C 1
ATOM 2754 O O . GLU B 1 28 ? 11.945 38.062 5.703 1 98.69 28 GLU B O 1
ATOM 2759 N N . VAL B 1 29 ? 10.789 36.656 6.992 1 98.81 29 VAL B N 1
ATOM 2760 C CA . VAL B 1 29 ? 9.711 37.562 7.352 1 98.81 29 VAL B CA 1
ATOM 2761 C C . VAL B 1 29 ? 9.359 37.406 8.828 1 98.81 29 VAL B C 1
ATOM 2763 O O . VAL B 1 29 ? 9.492 36.312 9.383 1 98.81 29 VAL B O 1
ATOM 2766 N N . ARG B 1 30 ? 8.953 38.469 9.422 1 98.75 30 ARG B N 1
ATOM 2767 C CA . ARG B 1 30 ? 8.32 38.438 10.734 1 98.75 30 ARG B CA 1
ATOM 2768 C C . ARG B 1 30 ? 6.801 38.469 10.609 1 98.75 30 ARG B C 1
ATOM 2770 O O . ARG B 1 30 ? 6.238 39.312 9.938 1 98.75 30 ARG B O 1
ATOM 2777 N N . LEU B 1 31 ? 6.227 37.531 11.164 1 98.88 31 LEU B N 1
ATOM 2778 C CA . LEU B 1 31 ? 4.77 37.469 11.203 1 98.88 31 LEU B CA 1
ATOM 2779 C C . LEU B 1 31 ? 4.242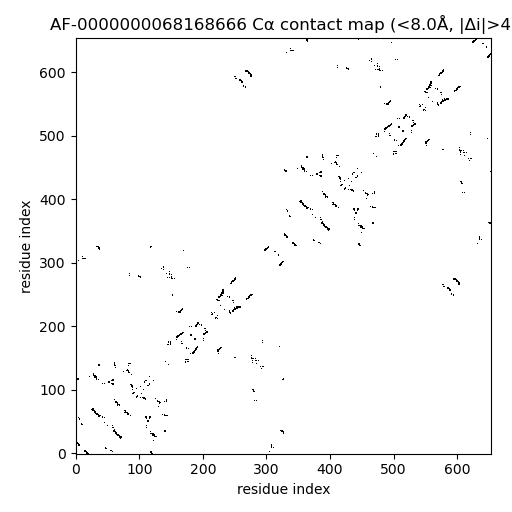 37.844 12.578 1 98.88 31 LEU B C 1
ATOM 2781 O O . LEU B 1 31 ? 4.801 37.438 13.602 1 98.88 31 LEU B O 1
ATOM 2785 N N . ARG B 1 32 ? 3.254 38.656 12.594 1 98.81 32 ARG B N 1
ATOM 2786 C CA . ARG B 1 32 ? 2.387 38.75 13.766 1 98.81 32 ARG B CA 1
ATOM 2787 C C . ARG B 1 32 ? 1.363 37.625 13.773 1 98.81 32 ARG B C 1
ATOM 2789 O O . ARG B 1 32 ? 0.426 37.594 12.977 1 98.81 32 ARG B O 1
ATOM 2796 N N . VAL B 1 33 ? 1.555 36.656 14.641 1 98.81 33 VAL B N 1
ATOM 2797 C CA . VAL B 1 33 ? 0.646 35.531 14.688 1 98.81 33 VAL B CA 1
ATOM 2798 C C . VAL B 1 33 ? -0.72 35.969 15.203 1 98.81 33 VAL B C 1
ATOM 2800 O O . VAL B 1 33 ? -0.809 36.719 16.203 1 98.81 33 VAL B O 1
ATOM 2803 N N . LYS B 1 34 ? -1.742 35.594 14.516 1 98.75 34 LYS B N 1
ATOM 2804 C CA . LYS B 1 34 ? -3.08 36.031 14.891 1 98.75 34 LYS B CA 1
ATOM 2805 C C . LYS B 1 34 ? -3.881 34.906 15.531 1 98.75 34 LYS B C 1
ATOM 2807 O O . LYS B 1 34 ? -4.559 35.094 16.531 1 98.75 34 LYS B O 1
ATOM 2812 N N . LEU B 1 35 ? -3.832 33.75 14.922 1 98.75 35 LEU B N 1
ATOM 2813 C CA . LEU B 1 35 ? -4.578 32.594 15.383 1 98.75 35 LEU B CA 1
ATOM 2814 C C . LEU B 1 35 ? -3.764 31.312 15.18 1 98.75 35 LEU B C 1
ATOM 2816 O O . LEU B 1 35 ? -3.109 31.141 14.148 1 98.75 35 LEU B O 1
ATOM 2820 N N . ALA B 1 36 ? -3.691 30.5 16.188 1 98.69 36 ALA B N 1
ATOM 2821 C CA . ALA B 1 36 ? -3.07 29.172 16.141 1 98.69 36 ALA B CA 1
ATOM 2822 C C . ALA B 1 36 ? -4.059 28.094 16.562 1 98.69 36 ALA B C 1
ATOM 2824 O O . ALA B 1 36 ? -5.059 28.375 17.219 1 98.69 36 ALA B O 1
ATOM 2825 N N . SER B 1 37 ? -3.838 26.938 16.078 1 98.06 37 SER B N 1
ATOM 2826 C CA . SER B 1 37 ? -4.648 25.797 16.5 1 98.06 37 SER B CA 1
ATOM 2827 C C . SER B 1 37 ? -3.814 24.781 17.297 1 98.06 37 SER B C 1
ATOM 2829 O O . SER B 1 37 ? -2.598 24.938 17.422 1 98.06 37 SER B O 1
ATOM 2831 N N . ILE B 1 38 ? -4.488 23.859 17.906 1 97.56 38 ILE B N 1
ATOM 2832 C CA . ILE B 1 38 ? -3.812 22.781 18.641 1 97.56 38 ILE B CA 1
ATOM 2833 C C . ILE B 1 38 ? -3.939 21.484 17.859 1 97.56 38 ILE B C 1
ATOM 2835 O O . ILE B 1 38 ? -5.039 21.094 17.453 1 97.56 38 ILE B O 1
ATOM 2839 N N . ASN B 1 39 ? -2.869 20.891 17.625 1 94.5 39 ASN B N 1
ATOM 2840 C CA . ASN B 1 39 ? -2.789 19.578 17.016 1 94.5 39 ASN B CA 1
ATOM 2841 C C . ASN B 1 39 ? -2.121 18.562 17.938 1 94.5 39 ASN B C 1
ATOM 2843 O O . ASN B 1 39 ? -1.41 18.938 18.859 1 94.5 39 ASN B O 1
ATOM 2847 N N . PRO B 1 40 ? -2.359 17.266 17.641 1 93.81 40 PRO B N 1
ATOM 2848 C CA . PRO B 1 40 ? -1.692 16.234 18.453 1 93.81 40 PRO B CA 1
ATOM 2849 C C . PRO B 1 40 ? -0.177 16.422 18.5 1 93.81 40 PRO B C 1
ATOM 2851 O O . PRO B 1 40 ? 0.45 16.156 19.531 1 93.81 40 PRO B O 1
ATOM 2854 N N . VAL B 1 41 ? 0.399 16.875 17.469 1 95.31 41 VAL B N 1
ATOM 2855 C CA . VAL B 1 41 ? 1.847 17.047 17.422 1 95.31 41 VAL B CA 1
ATOM 2856 C C . VAL B 1 41 ? 2.273 18.094 18.469 1 95.31 41 VAL B C 1
ATOM 2858 O O . VAL B 1 41 ? 3.357 17.984 19.047 1 95.31 41 VAL B O 1
ATOM 2861 N N . ASP B 1 42 ? 1.467 19.062 18.734 1 97.62 42 ASP B N 1
ATOM 2862 C CA . ASP B 1 42 ? 1.778 20.078 19.75 1 97.62 42 ASP B CA 1
ATOM 2863 C C . ASP B 1 42 ? 1.807 19.453 21.141 1 97.62 42 ASP B C 1
ATOM 2865 O O . ASP B 1 42 ? 2.691 19.766 21.953 1 97.62 42 ASP B O 1
ATOM 2869 N N . LEU B 1 43 ? 0.794 18.656 21.391 1 96.94 43 LEU B N 1
ATOM 2870 C CA . LEU B 1 43 ? 0.768 17.953 22.672 1 96.94 43 LEU B CA 1
ATOM 2871 C C . LEU B 1 43 ? 1.979 17.047 22.812 1 96.94 43 LEU B C 1
ATOM 2873 O O . LEU B 1 43 ? 2.584 16.969 23.891 1 96.94 43 LEU B O 1
ATOM 2877 N N . MET B 1 44 ? 2.336 16.359 21.75 1 96.06 44 MET B N 1
ATOM 2878 C CA . MET B 1 44 ? 3.506 15.484 21.766 1 96.06 44 MET B CA 1
ATOM 2879 C C . MET B 1 44 ? 4.781 16.281 22 1 96.06 44 MET B C 1
ATOM 2881 O O . MET B 1 44 ? 5.668 15.844 22.734 1 96.06 44 MET B O 1
ATOM 2885 N N . ALA B 1 45 ? 4.895 17.438 21.375 1 97.44 45 ALA B N 1
ATOM 2886 C CA . ALA B 1 45 ? 6.047 18.312 21.594 1 97.44 45 ALA B CA 1
ATOM 2887 C C . ALA B 1 45 ? 6.191 18.672 23.062 1 97.44 45 ALA B C 1
ATOM 2889 O O . ALA B 1 45 ? 7.305 18.703 23.594 1 97.44 45 ALA B O 1
ATOM 2890 N N . ILE B 1 46 ? 5.117 18.875 23.703 1 98.19 46 ILE B N 1
ATOM 2891 C CA . ILE B 1 46 ? 5.094 19.344 25.078 1 98.19 46 ILE B CA 1
ATOM 2892 C C . ILE B 1 46 ? 5.383 18.172 26.016 1 98.19 46 ILE B C 1
ATOM 2894 O O . ILE B 1 46 ? 6.062 18.328 27.031 1 98.19 46 ILE B O 1
ATOM 2898 N N . GLU B 1 47 ? 4.922 16.984 25.578 1 97.19 47 GLU B N 1
ATOM 2899 C CA . GLU B 1 47 ? 4.895 15.906 26.562 1 97.19 47 GLU B CA 1
ATOM 2900 C C . GLU B 1 47 ? 5.969 14.867 26.266 1 97.19 47 GLU B C 1
ATOM 2902 O O . GLU B 1 47 ? 6.453 14.188 27.172 1 97.19 47 GLU B O 1
ATOM 2907 N N . SER B 1 48 ? 6.312 14.68 25 1 94.88 48 SER B N 1
ATOM 2908 C CA . SER B 1 48 ? 7.035 13.438 24.766 1 94.88 48 SER B CA 1
ATOM 2909 C C . SER B 1 48 ? 8.148 13.633 23.734 1 94.88 48 SER B C 1
ATOM 2911 O O . SER B 1 48 ? 9.25 13.094 23.891 1 94.88 48 SER B O 1
ATOM 2913 N N . LEU B 1 49 ? 7.969 14.445 22.703 1 95.38 49 LEU B N 1
ATOM 2914 C CA . LEU B 1 49 ? 8.945 14.578 21.625 1 95.38 49 LEU B CA 1
ATOM 2915 C C . LEU B 1 49 ? 10.164 15.375 22.078 1 95.38 49 LEU B C 1
ATOM 2917 O O . LEU B 1 49 ? 10.031 16.328 22.859 1 95.38 49 LEU B O 1
ATOM 2921 N N . PRO B 1 50 ? 11.32 14.961 21.625 1 96.56 50 PRO B N 1
ATOM 2922 C CA . PRO B 1 50 ? 12.445 15.891 21.781 1 96.56 50 PRO B CA 1
ATOM 2923 C C . PRO B 1 50 ? 12.242 17.203 21.016 1 96.56 50 PRO B C 1
ATOM 2925 O O . PRO B 1 50 ? 11.867 17.172 19.844 1 96.56 50 PRO B O 1
ATOM 2928 N N . VAL B 1 51 ? 12.43 18.281 21.719 1 98.12 51 VAL B N 1
ATOM 2929 C CA . VAL B 1 51 ? 12.242 19.578 21.062 1 98.12 51 VAL B CA 1
ATOM 2930 C C . VAL B 1 51 ? 13.516 20.406 21.188 1 98.12 51 VAL B C 1
ATOM 2932 O O . VAL B 1 51 ? 14.344 20.172 22.078 1 98.12 51 VAL B O 1
ATOM 2935 N N . SER B 1 52 ? 13.773 21.203 20.312 1 97.69 52 SER B N 1
ATOM 2936 C CA . SER B 1 52 ? 14.859 22.172 20.312 1 97.69 52 SER B CA 1
ATOM 2937 C C . SER B 1 52 ? 14.484 23.438 19.562 1 97.69 52 SER B C 1
ATOM 2939 O O . SER B 1 52 ? 13.703 23.391 18.609 1 97.69 52 SER B O 1
ATOM 2941 N N . PRO B 1 53 ? 14.883 24.594 19.984 1 97.31 53 PRO B N 1
ATOM 2942 C CA . PRO B 1 53 ? 15.727 24.859 21.156 1 97.31 53 PRO B CA 1
ATOM 2943 C C . PRO B 1 53 ? 14.922 24.938 22.453 1 97.31 53 PRO B C 1
ATOM 2945 O O . PRO B 1 53 ? 13.695 24.969 22.422 1 97.31 53 PRO B O 1
ATOM 2948 N N . LEU B 1 54 ? 15.641 24.953 23.594 1 97.06 54 LEU B N 1
ATOM 2949 C CA . LEU B 1 54 ? 15.055 25.25 24.891 1 97.06 54 LEU B CA 1
ATOM 2950 C C . LEU B 1 54 ? 15.539 26.594 25.406 1 97.06 54 LEU B C 1
ATOM 2952 O O . LEU B 1 54 ? 16.703 26.953 25.219 1 97.06 54 LEU B O 1
ATOM 2956 N N . PRO B 1 55 ? 14.836 27.422 26.125 1 97.69 55 PRO B N 1
ATOM 2957 C CA . PRO B 1 55 ? 13.398 27.219 26.312 1 97.69 55 PRO B CA 1
ATOM 2958 C C . PRO B 1 55 ? 12.641 27.156 24.984 1 97.69 55 PRO B C 1
ATOM 2960 O O . PRO B 1 55 ? 13.07 27.75 24 1 97.69 55 PRO B O 1
ATOM 2963 N N . HIS B 1 56 ? 11.492 26.406 24.984 1 98.44 56 HIS B N 1
ATOM 2964 C CA . HIS B 1 56 ? 10.844 26.062 23.719 1 98.44 56 HIS B CA 1
ATOM 2965 C C . HIS B 1 56 ? 9.461 26.703 23.625 1 98.44 56 HIS B C 1
ATOM 2967 O O . HIS B 1 56 ? 8.703 26.688 24.594 1 98.44 56 HIS B O 1
ATOM 2973 N N . ILE B 1 57 ? 9.164 27.266 22.469 1 98.62 57 ILE B N 1
ATOM 2974 C CA . ILE B 1 57 ? 7.832 27.719 22.094 1 98.62 57 ILE B CA 1
ATOM 2975 C C . ILE B 1 57 ? 7.176 26.703 21.172 1 98.62 57 ILE B C 1
ATOM 2977 O O . ILE B 1 57 ? 7.578 26.547 20.016 1 98.62 57 ILE B O 1
ATOM 2981 N N . PRO B 1 58 ? 6.141 25.984 21.625 1 98.56 58 PRO B N 1
ATOM 2982 C CA . PRO B 1 58 ? 5.43 25.047 20.75 1 98.56 58 PRO B CA 1
ATOM 2983 C C . PRO B 1 58 ? 4.453 25.75 19.812 1 98.56 58 PRO B C 1
ATOM 2985 O O . PRO B 1 58 ? 4.371 26.984 19.812 1 98.56 58 PRO B O 1
ATOM 2988 N N . GLY B 1 59 ? 3.775 24.969 19 1 98.5 59 GLY B N 1
ATOM 2989 C CA . GLY B 1 59 ? 2.799 25.5 18.062 1 98.5 59 GLY B CA 1
ATOM 2990 C C . GLY B 1 59 ? 3.178 25.266 16.609 1 98.5 59 GLY B C 1
ATOM 2991 O O . GLY B 1 59 ? 3.961 26.016 16.031 1 98.5 59 GLY B O 1
ATOM 2992 N N . SER B 1 60 ? 2.48 24.328 16 1 98.25 60 SER B N 1
ATOM 2993 C CA . SER B 1 60 ? 2.879 23.906 14.656 1 98.25 60 SER B CA 1
ATOM 2994 C C . SER B 1 60 ? 1.858 24.359 13.617 1 98.25 60 SER B C 1
ATOM 2996 O O . SER B 1 60 ? 2.074 24.188 12.414 1 98.25 60 SER B O 1
ATOM 2998 N N . GLU B 1 61 ? 0.765 24.953 14.055 1 97.38 61 GLU B N 1
ATOM 2999 C CA . GLU B 1 61 ? -0.307 25.375 13.156 1 97.38 61 GLU B CA 1
ATOM 3000 C C . GLU B 1 61 ? -0.797 26.781 13.5 1 97.38 61 GLU B C 1
ATOM 3002 O O . GLU B 1 61 ? -1.336 27.016 14.578 1 97.38 61 GLU B O 1
ATOM 3007 N N . PHE B 1 62 ? -0.557 27.656 12.5 1 98.5 62 PHE B N 1
ATOM 3008 C CA . PHE B 1 62 ? -0.942 29.047 12.727 1 98.5 62 PHE B CA 1
ATOM 3009 C C . PHE B 1 62 ? -0.947 29.828 11.414 1 98.5 62 PHE B C 1
ATOM 3011 O O . PHE B 1 62 ? -0.499 29.328 10.383 1 98.5 62 PHE B O 1
ATOM 3018 N N . TYR B 1 63 ? -1.604 30.969 11.438 1 98.19 63 TYR B N 1
ATOM 3019 C CA . TYR B 1 63 ? -1.421 31.984 10.398 1 98.19 63 TYR B CA 1
ATOM 3020 C C . TYR B 1 63 ? -1.057 33.344 11 1 98.19 63 TYR B C 1
ATOM 3022 O O . TYR B 1 63 ? -1.082 33.5 12.219 1 98.19 63 TYR B O 1
ATOM 3030 N N . GLY B 1 64 ? -0.609 34.25 10.203 1 98.56 64 GLY B N 1
ATOM 3031 C CA . GLY B 1 64 ? -0.256 35.562 10.695 1 98.56 64 GLY B CA 1
ATOM 3032 C C . GLY B 1 64 ? -0.3 36.625 9.625 1 98.56 64 GLY B C 1
ATOM 3033 O O . GLY B 1 64 ? -0.704 36.375 8.492 1 98.56 64 GLY B O 1
ATOM 3034 N N . VAL B 1 65 ? 0.004 37.781 10.117 1 98.81 65 VAL B N 1
ATOM 3035 C CA . VAL B 1 65 ? 0.123 38.969 9.266 1 98.81 65 VAL B CA 1
ATOM 3036 C C . VAL B 1 65 ? 1.581 39.406 9.211 1 98.81 65 VAL B C 1
ATOM 3038 O O . VAL B 1 65 ? 2.266 39.469 10.234 1 98.81 65 VAL B O 1
ATOM 3041 N N . VAL B 1 66 ? 2.012 39.75 7.977 1 98.88 66 VAL B N 1
ATOM 3042 C CA . VAL B 1 66 ? 3.404 40.156 7.797 1 98.88 66 VAL B CA 1
ATOM 3043 C C . VAL B 1 66 ? 3.656 41.469 8.508 1 98.88 66 VAL B C 1
ATOM 3045 O O . VAL B 1 66 ? 2.941 42.469 8.281 1 98.88 66 VAL B O 1
ATOM 3048 N N . GLU B 1 67 ? 4.641 41.469 9.328 1 98.62 67 GLU B N 1
ATOM 3049 C CA . GLU B 1 67 ? 5.012 42.656 10.086 1 98.62 67 GLU B CA 1
ATOM 3050 C C . GLU B 1 67 ? 6.32 43.25 9.57 1 98.62 67 GLU B C 1
ATOM 3052 O O . GLU B 1 67 ? 6.523 44.469 9.648 1 98.62 67 GLU B O 1
ATOM 3057 N N . GLU B 1 68 ? 7.191 42.438 9.148 1 98.62 68 GLU B N 1
ATOM 3058 C CA . GLU B 1 68 ? 8.5 42.812 8.617 1 98.62 68 GLU B CA 1
ATOM 3059 C C . GLU B 1 68 ? 8.938 41.844 7.512 1 98.62 68 GLU B C 1
ATOM 3061 O O . GLU B 1 68 ? 8.656 40.656 7.566 1 98.62 68 GLU B O 1
ATOM 3066 N N . VAL B 1 69 ? 9.586 42.469 6.473 1 98.5 69 VAL B N 1
ATOM 3067 C CA . VAL B 1 69 ? 10.023 41.688 5.332 1 98.5 69 VAL B CA 1
ATOM 3068 C C . VAL B 1 69 ? 11.516 41.906 5.094 1 98.5 69 VAL B C 1
ATOM 3070 O O . VAL B 1 69 ? 11.984 43.031 5.066 1 98.5 69 VAL B O 1
ATOM 3073 N N . GLY B 1 70 ? 12.234 40.75 5.012 1 98.44 70 GLY B N 1
ATOM 3074 C CA . GLY B 1 70 ? 13.633 40.844 4.609 1 98.44 70 GLY B CA 1
ATOM 3075 C C . GLY B 1 70 ? 13.805 41.375 3.199 1 98.44 70 GLY B C 1
ATOM 3076 O O . GLY B 1 70 ? 12.914 41.219 2.357 1 98.44 70 GLY B O 1
ATOM 3077 N N . GLU B 1 71 ? 15.023 41.812 2.924 1 97.81 71 GLU B N 1
ATOM 3078 C CA . GLU B 1 71 ? 15.305 42.562 1.693 1 97.81 71 GLU B CA 1
ATOM 3079 C C . GLU B 1 71 ? 15.125 41.656 0.466 1 97.81 71 GLU B C 1
ATOM 3081 O O . GLU B 1 71 ? 14.766 42.156 -0.61 1 97.81 71 GLU B O 1
ATOM 3086 N N . LYS B 1 72 ? 15.266 40.406 0.59 1 97.56 72 LYS B N 1
ATOM 3087 C CA . LYS B 1 72 ? 15.242 39.5 -0.565 1 97.56 72 LYS B CA 1
ATOM 3088 C C . LYS B 1 72 ? 13.859 38.906 -0.751 1 97.56 72 LYS B C 1
ATOM 3090 O O . LYS B 1 72 ? 13.617 38.188 -1.726 1 97.56 72 LYS B O 1
ATOM 3095 N N . VAL B 1 73 ? 13.008 39.125 0.143 1 97.88 73 VAL B N 1
ATOM 3096 C CA . VAL B 1 73 ? 11.641 38.625 0.043 1 97.88 73 VAL B CA 1
ATOM 3097 C C . VAL B 1 73 ? 10.766 39.625 -0.692 1 97.88 73 VAL B C 1
ATOM 3099 O O . VAL B 1 73 ? 10.586 40.75 -0.235 1 97.88 73 VAL B O 1
ATOM 3102 N N . THR B 1 74 ? 10.141 39.156 -1.833 1 97.12 74 THR B N 1
ATOM 3103 C CA . THR B 1 74 ? 9.469 40.156 -2.664 1 97.12 74 THR B CA 1
ATOM 3104 C C . THR B 1 74 ? 8.016 39.75 -2.906 1 97.12 74 THR B C 1
ATOM 3106 O O . THR B 1 74 ? 7.223 40.562 -3.414 1 97.12 74 THR B O 1
ATOM 3109 N N . HIS B 1 75 ? 7.621 38.562 -2.574 1 97.06 75 HIS B N 1
ATOM 3110 C CA . HIS B 1 75 ? 6.316 38.062 -2.977 1 97.06 75 HIS B CA 1
ATOM 3111 C C . HIS B 1 75 ? 5.254 38.375 -1.927 1 97.06 75 HIS B C 1
ATOM 3113 O O . HIS B 1 75 ? 4.066 38.125 -2.152 1 97.06 75 HIS B O 1
ATOM 3119 N N . VAL B 1 76 ? 5.648 38.938 -0.729 1 98.5 76 VAL B N 1
ATOM 3120 C CA . VAL B 1 76 ? 4.723 39.406 0.298 1 98.5 76 VAL B CA 1
ATOM 3121 C C . VAL B 1 76 ? 5.152 40.781 0.8 1 98.5 76 VAL B C 1
ATOM 3123 O O . VAL B 1 76 ? 6.305 41.188 0.613 1 98.5 76 VAL B O 1
ATOM 3126 N N . SER B 1 77 ? 4.188 41.5 1.445 1 98.38 77 SER B N 1
ATOM 3127 C CA . SER B 1 77 ? 4.426 42.812 2.002 1 98.38 77 SER B CA 1
ATOM 3128 C C . SER B 1 77 ? 3.832 42.938 3.4 1 98.38 77 SER B C 1
ATOM 3130 O O . SER B 1 77 ? 2.953 42.188 3.779 1 98.38 77 SER B O 1
ATOM 3132 N N . VAL B 1 78 ? 4.336 43.969 4.094 1 98.62 78 VAL B N 1
ATOM 3133 C CA . VAL B 1 78 ? 3.805 44.281 5.422 1 98.62 78 VAL B CA 1
ATOM 3134 C C . VAL B 1 78 ? 2.293 44.469 5.336 1 98.62 78 VAL B C 1
ATOM 3136 O O . VAL B 1 78 ? 1.801 45.188 4.461 1 98.62 78 VAL B O 1
ATOM 3139 N N . GLY B 1 79 ? 1.587 43.75 6.172 1 98.62 79 GLY B N 1
ATOM 3140 C CA . GLY B 1 79 ? 0.137 43.875 6.191 1 98.62 79 GLY B CA 1
ATOM 3141 C C . GLY B 1 79 ? -0.56 42.688 5.523 1 98.62 79 GLY B C 1
ATOM 3142 O O . GLY B 1 79 ? -1.759 42.469 5.719 1 98.62 79 GLY B O 1
ATOM 3143 N N . ASP B 1 80 ? 0.164 41.938 4.723 1 98.56 80 ASP B N 1
ATOM 3144 C CA . ASP B 1 80 ? -0.421 40.781 4.047 1 98.56 80 ASP B CA 1
ATOM 3145 C C . ASP B 1 80 ? -0.77 39.656 5.047 1 98.56 80 ASP B C 1
ATOM 3147 O O . ASP B 1 80 ? 0.036 39.344 5.918 1 98.56 80 ASP B O 1
ATOM 3151 N N . ARG B 1 81 ? -2.002 39.125 4.961 1 98.56 81 ARG B N 1
ATOM 3152 C CA . ARG B 1 81 ? -2.334 37.844 5.605 1 98.56 81 ARG B CA 1
ATOM 3153 C C . ARG B 1 81 ? -1.714 36.688 4.855 1 98.56 81 ARG B C 1
ATOM 3155 O O . ARG B 1 81 ? -1.765 36.625 3.625 1 98.56 81 ARG B O 1
ATOM 3162 N N . VAL B 1 82 ? -1.119 35.75 5.629 1 98.69 82 VAL B N 1
ATOM 3163 C CA . VAL B 1 82 ? -0.39 34.719 4.898 1 98.69 82 VAL B CA 1
ATOM 3164 C C . VAL B 1 82 ? -0.717 33.344 5.477 1 98.69 82 VAL B C 1
ATOM 3166 O O . VAL B 1 82 ? -0.898 33.219 6.688 1 98.69 82 VAL B O 1
ATOM 3169 N N . ALA B 1 83 ? -0.891 32.406 4.57 1 98.44 83 ALA B N 1
ATOM 3170 C CA . ALA B 1 83 ? -0.777 30.984 4.914 1 98.44 83 ALA B CA 1
ATOM 3171 C C . ALA B 1 83 ? 0.677 30.609 5.172 1 98.44 83 ALA B C 1
ATOM 3173 O O . ALA B 1 83 ? 1.586 31.109 4.508 1 98.44 83 ALA B O 1
ATOM 3174 N N . VAL B 1 84 ? 0.926 29.719 6.074 1 98.62 84 VAL B N 1
ATOM 3175 C CA . VAL B 1 84 ? 2.283 29.328 6.453 1 98.62 84 VAL B CA 1
ATOM 3176 C C . VAL B 1 84 ? 2.49 27.844 6.195 1 98.62 84 VAL B C 1
ATOM 3178 O O . VAL B 1 84 ? 1.673 27.016 6.605 1 98.62 84 VAL B O 1
ATOM 3181 N N . TYR B 1 85 ? 3.48 27.453 5.445 1 98.31 85 TYR B N 1
ATOM 3182 C CA . TYR B 1 85 ? 3.967 26.078 5.395 1 98.31 85 TYR B CA 1
ATOM 3183 C C . TYR B 1 85 ? 4.902 25.781 6.559 1 98.31 85 TYR B C 1
ATOM 3185 O O . TYR B 1 85 ? 6.039 26.266 6.59 1 98.31 85 TYR B O 1
ATOM 3193 N N . THR B 1 86 ? 4.52 24.984 7.508 1 97.69 86 THR B N 1
ATOM 3194 C CA . THR B 1 86 ? 5.184 24.938 8.805 1 97.69 86 THR B CA 1
ATOM 3195 C C . THR B 1 86 ? 6.234 23.828 8.828 1 97.69 86 THR B C 1
ATOM 3197 O O . THR B 1 86 ? 6.551 23.281 9.891 1 97.69 86 THR B O 1
ATOM 3200 N N . ARG B 1 87 ? 6.684 23.406 7.711 1 97.56 87 ARG B N 1
ATOM 3201 C CA . ARG B 1 87 ? 7.902 22.625 7.551 1 97.56 87 ARG B CA 1
ATOM 3202 C C . ARG B 1 87 ? 9.008 23.453 6.91 1 97.56 87 ARG B C 1
ATOM 3204 O O . ARG B 1 87 ? 8.898 23.859 5.75 1 97.56 87 ARG B O 1
ATOM 3211 N N . LEU B 1 88 ? 10.023 23.703 7.719 1 98.12 88 LEU B N 1
ATOM 3212 C CA . LEU B 1 88 ? 11.172 24.422 7.176 1 98.12 88 LEU B CA 1
ATOM 3213 C C . LEU B 1 88 ? 11.953 23.531 6.211 1 98.12 88 LEU B C 1
ATOM 3215 O O . LEU B 1 88 ? 12.125 22.328 6.457 1 98.12 88 LEU B O 1
ATOM 3219 N N . PHE B 1 89 ? 12.398 24.062 5.094 1 97.88 89 PHE B N 1
ATOM 3220 C CA . PHE B 1 89 ? 13.133 23.328 4.07 1 97.88 89 PHE B CA 1
ATOM 3221 C C . PHE B 1 89 ? 14.164 24.219 3.395 1 97.88 89 PHE B C 1
ATOM 3223 O O . PHE B 1 89 ? 14.031 25.438 3.396 1 97.88 89 PHE B O 1
ATOM 3230 N N . ASP B 1 90 ? 15.188 23.641 2.854 1 96.75 90 ASP B N 1
ATOM 3231 C CA . ASP B 1 90 ? 16.312 24.438 2.342 1 96.75 90 ASP B CA 1
ATOM 3232 C C . ASP B 1 90 ? 16.047 24.875 0.902 1 96.75 90 ASP B C 1
ATOM 3234 O O . ASP B 1 90 ? 16.609 25.891 0.452 1 96.75 90 ASP B O 1
ATOM 3238 N N . GLY B 1 91 ? 15.336 24.141 0.195 1 94.5 91 GLY B N 1
ATOM 3239 C CA . GLY B 1 91 ? 15 24.516 -1.17 1 94.5 91 GLY B CA 1
ATOM 3240 C C . GLY B 1 91 ? 16.078 24.156 -2.172 1 94.5 91 GLY B C 1
ATOM 3241 O O . GLY B 1 91 ? 15.945 24.438 -3.365 1 94.5 91 GLY B O 1
ATOM 3242 N N . THR B 1 92 ? 17.172 23.469 -1.707 1 94.69 92 THR B N 1
ATOM 3243 C CA . THR B 1 92 ? 18.297 23.266 -2.596 1 94.69 92 THR B CA 1
ATOM 3244 C C . THR B 1 92 ? 18.672 21.781 -2.658 1 94.69 92 THR B C 1
ATOM 3246 O O . THR B 1 92 ? 19.391 21.359 -3.572 1 94.69 92 THR B O 1
ATOM 3249 N N . CYS B 1 93 ? 18.234 21.031 -1.682 1 94.75 93 CYS B N 1
ATOM 3250 C CA . CYS B 1 93 ? 18.609 19.625 -1.683 1 94.75 93 CYS B CA 1
ATOM 3251 C C . CYS B 1 93 ? 17.797 18.844 -2.703 1 94.75 93 CYS B C 1
ATOM 3253 O O . CYS B 1 93 ? 16.844 19.375 -3.277 1 94.75 93 CYS B O 1
ATOM 3255 N N . SER B 1 94 ? 18.156 17.594 -2.926 1 91.94 94 SER B N 1
ATOM 3256 C CA . SER B 1 94 ? 17.531 16.75 -3.941 1 91.94 94 SER B CA 1
ATOM 3257 C C . SER B 1 94 ? 16.031 16.609 -3.689 1 91.94 94 SER B C 1
ATOM 3259 O O . SER B 1 94 ? 15.227 16.734 -4.613 1 91.94 94 SER B O 1
ATOM 3261 N N . SER B 1 95 ? 15.648 16.438 -2.512 1 94.25 95 SER B N 1
ATOM 3262 C CA . SER B 1 95 ? 14.242 16.281 -2.17 1 94.25 95 SER B CA 1
ATOM 3263 C C . SER B 1 95 ? 13.45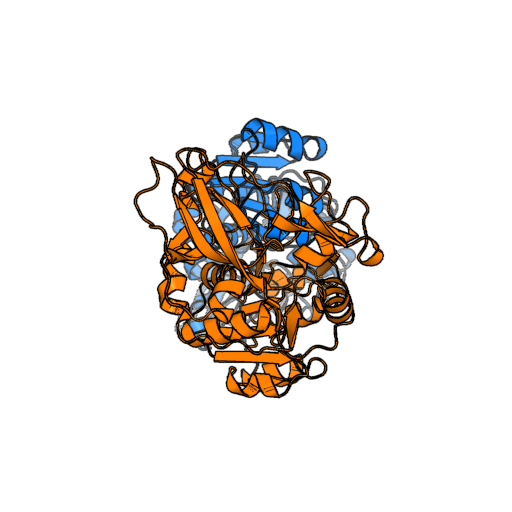3 17.562 -2.436 1 94.25 95 SER B C 1
ATOM 3265 O O . SER B 1 95 ? 12.352 17.516 -2.988 1 94.25 95 SER B O 1
ATOM 3267 N N . CYS B 1 96 ? 14.016 18.656 -2.07 1 95.31 96 CYS B N 1
ATOM 3268 C CA . CYS B 1 96 ? 13.344 19.938 -2.291 1 95.31 96 CYS B CA 1
ATOM 3269 C C . CYS B 1 96 ? 13.203 20.234 -3.781 1 95.31 96 CYS B C 1
ATOM 3271 O O . CYS B 1 96 ? 12.156 20.703 -4.227 1 95.31 96 CYS B O 1
ATOM 3273 N N . MET B 1 97 ? 14.211 19.859 -4.508 1 94.38 97 MET B N 1
ATOM 3274 C CA . MET B 1 97 ? 14.195 20.141 -5.941 1 94.38 97 MET B CA 1
ATOM 3275 C C . MET B 1 97 ? 13.156 19.281 -6.656 1 94.38 97 MET B C 1
ATOM 3277 O O . MET B 1 97 ? 12.719 19.609 -7.754 1 94.38 97 MET B O 1
ATOM 3281 N N . ARG B 1 98 ? 12.766 18.25 -5.973 1 92.12 98 ARG B N 1
ATOM 3282 C CA . ARG B 1 98 ? 11.758 17.375 -6.543 1 92.12 98 ARG B CA 1
ATOM 3283 C C . ARG B 1 98 ? 10.375 17.688 -5.988 1 92.12 98 ARG B C 1
ATOM 3285 O O . ARG B 1 98 ? 9.414 16.953 -6.254 1 92.12 98 ARG B O 1
ATOM 3292 N N . GLY B 1 99 ? 10.289 18.719 -5.184 1 93.88 99 GLY B N 1
ATOM 3293 C CA . GLY B 1 99 ? 9.016 19.125 -4.609 1 93.88 99 GLY B CA 1
ATOM 3294 C C . GLY B 1 99 ? 8.641 18.312 -3.379 1 93.88 99 GLY B C 1
ATOM 3295 O O . GLY B 1 99 ? 7.473 18.297 -2.98 1 93.88 99 GLY B O 1
ATOM 3296 N N . ASP B 1 100 ? 9.594 17.609 -2.877 1 94.62 100 ASP B N 1
ATOM 3297 C CA . ASP B 1 100 ? 9.359 16.766 -1.712 1 94.62 100 ASP B CA 1
ATOM 3298 C C . ASP B 1 100 ? 10.016 17.359 -0.464 1 94.62 100 ASP B C 1
ATOM 3300 O O . ASP B 1 100 ? 10.859 16.719 0.159 1 94.62 100 ASP B O 1
ATOM 3304 N N . GLN B 1 101 ? 9.516 18.484 -0.04 1 95.94 101 GLN B N 1
ATOM 3305 C CA . GLN B 1 101 ? 10.094 19.234 1.061 1 95.94 101 GLN B CA 1
ATOM 3306 C C . GLN B 1 101 ? 9.984 18.469 2.377 1 95.94 101 GLN B C 1
ATOM 3308 O O . GLN B 1 101 ? 10.75 18.719 3.311 1 95.94 101 GLN B O 1
ATOM 3313 N N . THR B 1 102 ? 9.016 17.516 2.418 1 94.62 102 THR B N 1
ATOM 3314 C CA . THR B 1 102 ? 8.844 16.703 3.615 1 94.62 102 THR B CA 1
ATOM 3315 C C . THR B 1 102 ? 10.133 15.977 3.967 1 94.62 102 THR B C 1
ATOM 3317 O O . THR B 1 102 ? 10.414 15.727 5.141 1 94.62 102 THR B O 1
ATOM 3320 N N . TYR B 1 103 ? 10.977 15.75 2.967 1 94.75 103 TYR B N 1
ATOM 3321 C CA . TYR B 1 103 ? 12.18 14.961 3.195 1 94.75 103 TYR B CA 1
ATOM 3322 C C . TYR B 1 103 ? 13.43 15.82 3.01 1 94.75 103 TYR B C 1
ATOM 3324 O O . TYR B 1 103 ? 14.508 15.297 2.707 1 94.75 103 TYR B O 1
ATOM 3332 N N . CYS B 1 104 ? 13.312 17.062 3.174 1 96.5 104 CYS B N 1
ATOM 3333 C CA . CYS B 1 104 ? 14.469 17.953 3.119 1 96.5 104 CYS B CA 1
ATOM 3334 C C . CYS B 1 104 ? 15.539 17.531 4.121 1 96.5 104 CYS B C 1
ATOM 3336 O O . CYS B 1 104 ? 15.242 17.328 5.301 1 96.5 104 CYS B O 1
ATOM 3338 N N . VAL B 1 105 ? 16.75 17.422 3.723 1 94.81 105 VAL B N 1
ATOM 3339 C CA . VAL B 1 105 ? 17.844 16.922 4.559 1 94.81 105 VAL B CA 1
ATOM 3340 C C . VAL B 1 105 ? 18.156 17.922 5.664 1 94.81 105 VAL B C 1
ATOM 3342 O O . VAL B 1 105 ? 18.703 17.562 6.707 1 94.81 105 VAL B O 1
ATOM 3345 N N . ASN B 1 106 ? 17.719 19.156 5.473 1 96.38 106 ASN B N 1
ATOM 3346 C CA . ASN B 1 106 ? 17.938 20.219 6.457 1 96.38 106 ASN B CA 1
ATOM 3347 C C . ASN B 1 106 ? 16.625 20.688 7.078 1 96.38 106 ASN B C 1
ATOM 3349 O O . ASN B 1 106 ? 16.562 21.781 7.629 1 96.38 106 ASN B O 1
ATOM 3353 N N . GLY B 1 107 ? 15.648 19.906 6.898 1 96.94 107 GLY B N 1
ATOM 3354 C CA . GLY B 1 107 ? 14.305 20.312 7.285 1 96.94 107 GLY B CA 1
ATOM 3355 C C . GLY B 1 107 ? 14.078 20.281 8.789 1 96.94 107 GLY B C 1
ATOM 3356 O O . GLY B 1 107 ? 14.75 19.531 9.5 1 96.94 107 GLY B O 1
ATOM 3357 N N . LYS B 1 108 ? 13.18 21.172 9.211 1 97.31 108 LYS B N 1
ATOM 3358 C CA . LYS B 1 108 ? 12.742 21.234 10.602 1 97.31 108 LYS B CA 1
ATOM 3359 C C . LYS B 1 108 ? 11.242 21.469 10.695 1 97.31 108 LYS B C 1
ATOM 3361 O O . LYS B 1 108 ? 10.656 22.125 9.836 1 97.31 108 LYS B O 1
ATOM 3366 N N . ARG B 1 109 ? 10.719 20.969 11.727 1 97.12 109 ARG B N 1
ATOM 3367 C CA . ARG B 1 109 ? 9.328 21.281 12.031 1 97.12 109 ARG B CA 1
ATOM 3368 C C . ARG B 1 109 ? 9.234 22.531 12.898 1 97.12 109 ARG B C 1
ATOM 3370 O O . ARG B 1 109 ? 9.883 22.625 13.945 1 97.12 109 ARG B O 1
ATOM 3377 N N . VAL B 1 110 ? 8.375 23.359 12.438 1 98.38 110 VAL B N 1
ATOM 3378 C CA . VAL B 1 110 ? 8.062 24.5 13.273 1 98.38 110 VAL B CA 1
ATOM 3379 C C . VAL B 1 110 ? 7.324 24.047 14.531 1 98.38 110 VAL B C 1
ATOM 3381 O O . VAL B 1 110 ? 6.379 23.25 14.445 1 98.38 110 VAL B O 1
ATOM 3384 N N . GLY B 1 111 ? 7.758 24.484 15.703 1 98.38 111 GLY B N 1
ATOM 3385 C CA . GLY B 1 111 ? 7.117 24.109 16.953 1 98.38 111 GLY B CA 1
ATOM 3386 C C . GLY B 1 111 ? 7.66 22.828 17.547 1 98.38 111 GLY B C 1
ATOM 3387 O O . GLY B 1 111 ? 7.191 22.375 18.594 1 98.38 111 GLY B O 1
ATOM 3388 N N . VAL B 1 112 ? 8.648 22.156 16.828 1 98.25 112 VAL B N 1
ATOM 3389 C CA . VAL B 1 112 ? 9.281 20.953 17.344 1 98.25 112 VAL B CA 1
ATOM 3390 C C . VAL B 1 112 ? 10.797 21.094 17.281 1 98.25 112 VAL B C 1
ATOM 3392 O O . VAL B 1 112 ? 11.445 21.297 18.312 1 98.25 112 VAL B O 1
ATOM 3395 N N . GLU B 1 113 ? 11.32 21.203 16.078 1 98 113 GLU B N 1
ATOM 3396 C CA . GLU B 1 113 ? 12.758 21.391 15.922 1 98 113 GLU B CA 1
ATOM 3397 C C . GLU B 1 113 ? 13.102 22.859 15.695 1 98 113 GLU B C 1
ATOM 3399 O O . GLU B 1 113 ? 14.227 23.203 15.32 1 98 113 GLU B O 1
ATOM 3404 N N . SER B 1 114 ? 12.211 23.734 15.812 1 97.88 114 SER B N 1
ATOM 3405 C CA . SER B 1 114 ? 12.328 25.188 15.836 1 97.88 114 SER B CA 1
ATOM 3406 C C . SER B 1 114 ? 11.25 25.797 16.734 1 97.88 114 SER B C 1
ATOM 3408 O O . SER B 1 114 ? 10.328 25.109 17.172 1 97.88 114 SER B O 1
ATOM 3410 N N . GLN B 1 115 ? 11.391 27.062 17.016 1 98.19 115 GLN B N 1
ATOM 3411 C CA . GLN B 1 115 ? 10.344 27.734 17.781 1 98.19 115 GLN B CA 1
ATOM 3412 C C . GLN B 1 115 ? 9.031 27.766 17.016 1 98.19 115 GLN B C 1
ATOM 3414 O O . GLN B 1 115 ? 9.031 27.75 15.773 1 98.19 115 GLN B O 1
ATOM 3419 N N . GLY B 1 116 ? 7.906 27.844 17.812 1 98.31 116 GLY B N 1
ATOM 3420 C CA . GLY B 1 116 ? 6.609 27.656 17.172 1 98.31 116 GLY B CA 1
ATOM 3421 C C . GLY B 1 116 ? 5.742 28.906 17.234 1 98.31 116 GLY B C 1
ATOM 3422 O O . GLY B 1 116 ? 6.242 30.016 17.453 1 98.31 116 GLY B O 1
ATOM 3423 N N . GLY B 1 117 ? 4.492 28.672 16.938 1 98.12 117 GLY B N 1
ATOM 3424 C CA . GLY B 1 117 ? 3.58 29.766 16.656 1 98.12 117 GLY B CA 1
ATOM 3425 C C . GLY B 1 117 ? 2.779 30.203 17.859 1 98.12 117 GLY B C 1
ATOM 3426 O O . GLY B 1 117 ? 1.976 31.141 17.781 1 98.12 117 GLY B O 1
ATOM 3427 N N . TYR B 1 118 ? 2.963 29.562 19.047 1 98.69 118 TYR B N 1
ATOM 3428 C CA . TYR B 1 118 ? 2.295 30.062 20.234 1 98.69 118 TYR B CA 1
ATOM 3429 C C . TYR B 1 118 ? 3.039 31.266 20.812 1 98.69 118 TYR B C 1
ATOM 3431 O O . TYR B 1 118 ? 3.484 31.234 21.953 1 98.69 118 TYR B O 1
ATOM 3439 N N . ALA B 1 119 ? 3.133 32.25 20.016 1 98.62 119 ALA B N 1
ATOM 3440 C CA . ALA B 1 119 ? 3.848 33.5 20.297 1 98.62 119 ALA B CA 1
ATOM 3441 C C . ALA B 1 119 ? 3.252 34.656 19.516 1 98.62 119 ALA B C 1
ATOM 3443 O O . ALA B 1 119 ? 2.641 34.469 18.453 1 98.62 119 ALA B O 1
ATOM 3444 N N . GLU B 1 120 ? 3.451 35.844 19.984 1 98.69 120 GLU B N 1
ATOM 3445 C CA . GLU B 1 120 ? 2.906 37 19.312 1 98.69 120 GLU B CA 1
ATOM 3446 C C . GLU B 1 120 ? 3.537 37.219 17.938 1 98.69 120 GLU B C 1
ATOM 3448 O O . GLU B 1 120 ? 2.893 37.719 17.031 1 98.69 120 GLU B O 1
ATOM 3453 N N . GLU B 1 121 ? 4.801 36.844 17.859 1 98.25 121 GLU B N 1
ATOM 3454 C CA . GLU B 1 121 ? 5.488 36.969 16.578 1 98.25 121 GLU B CA 1
ATOM 3455 C C . GLU B 1 121 ? 6.355 35.75 16.297 1 98.25 121 GLU B C 1
ATOM 3457 O O . GLU B 1 121 ? 6.715 35 17.234 1 98.25 121 GLU B O 1
ATOM 3462 N N . ILE B 1 122 ? 6.672 35.562 15.055 1 98.5 122 ILE B N 1
ATOM 3463 C CA . ILE B 1 122 ? 7.594 34.5 14.648 1 98.5 122 ILE B CA 1
ATOM 3464 C C . ILE B 1 122 ? 8.344 34.938 13.391 1 98.5 122 ILE B C 1
ATOM 3466 O O . ILE B 1 122 ? 7.77 35.594 12.516 1 98.5 122 ILE B O 1
ATOM 3470 N N . VAL B 1 123 ? 9.578 34.625 13.375 1 98.56 123 VAL B N 1
ATOM 3471 C CA . VAL B 1 123 ? 10.391 34.844 12.18 1 98.56 123 VAL B CA 1
ATOM 3472 C C . VAL B 1 123 ? 10.531 33.531 11.414 1 98.56 123 VAL B C 1
ATOM 3474 O O . VAL B 1 123 ? 10.914 32.5 11.984 1 98.56 123 VAL B O 1
ATOM 3477 N N . ILE B 1 124 ? 10.234 33.562 10.133 1 98.12 124 ILE B N 1
ATOM 3478 C CA . ILE B 1 124 ? 10.242 32.344 9.305 1 98.12 124 ILE B CA 1
ATOM 3479 C C . ILE B 1 124 ? 10.742 32.688 7.902 1 98.12 124 ILE B C 1
ATOM 3481 O O . ILE B 1 124 ? 10.609 33.812 7.445 1 98.12 124 ILE B O 1
ATOM 3485 N N . PRO B 1 125 ? 11.336 31.688 7.195 1 98.25 125 PRO B N 1
ATOM 3486 C CA . PRO B 1 125 ? 11.773 31.969 5.828 1 98.25 125 PRO B CA 1
ATOM 3487 C C . PRO B 1 125 ? 10.641 32.438 4.926 1 98.25 125 PRO B C 1
ATOM 3489 O O . PRO B 1 125 ? 9.523 31.922 5.004 1 98.25 125 PRO B O 1
ATOM 3492 N N . GLY B 1 126 ? 10.961 33.438 4.074 1 98.31 126 GLY B N 1
ATOM 3493 C CA . GLY B 1 126 ? 9.969 33.938 3.152 1 98.31 126 GLY B CA 1
ATOM 3494 C C . GLY B 1 126 ? 9.359 32.875 2.262 1 98.31 126 GLY B C 1
ATOM 3495 O O . GLY B 1 126 ? 8.18 32.969 1.904 1 98.31 126 GLY B O 1
ATOM 3496 N N . ARG B 1 127 ? 10.055 31.828 1.917 1 97 127 ARG B N 1
ATOM 3497 C CA . ARG B 1 127 ? 9.602 30.766 1.023 1 97 127 ARG B CA 1
ATOM 3498 C C . ARG B 1 127 ? 8.477 29.953 1.666 1 97 127 ARG B C 1
ATOM 3500 O O . ARG B 1 127 ? 7.766 29.219 0.979 1 97 127 ARG B O 1
ATOM 3507 N N . ASN B 1 128 ? 8.273 30.125 2.977 1 98.44 128 ASN B N 1
ATOM 3508 C CA . ASN B 1 128 ? 7.289 29.328 3.711 1 98.44 128 ASN B CA 1
ATOM 3509 C C . ASN B 1 128 ? 5.945 30.047 3.801 1 98.44 128 ASN B C 1
ATOM 3511 O O . ASN B 1 128 ? 5 29.531 4.395 1 98.44 128 ASN B O 1
ATOM 3515 N N . VAL B 1 129 ? 5.84 31.234 3.191 1 98.56 129 VAL B N 1
ATOM 3516 C CA . VAL B 1 129 ? 4.594 31.969 3.396 1 98.56 129 VAL B CA 1
ATOM 3517 C C . VAL B 1 129 ? 4.004 32.375 2.047 1 98.56 129 VAL B C 1
ATOM 3519 O O . VAL B 1 129 ? 4.742 32.688 1.109 1 98.56 129 VAL B O 1
ATOM 3522 N N . MET B 1 130 ? 2.674 32.344 1.991 1 98.25 130 MET B N 1
ATOM 3523 C CA . MET B 1 130 ? 1.923 32.75 0.808 1 98.25 130 MET B CA 1
ATOM 3524 C C . MET B 1 130 ? 0.748 33.625 1.189 1 98.25 130 MET B C 1
ATOM 3526 O O . MET B 1 130 ? 0.017 33.344 2.137 1 98.25 130 MET B O 1
ATOM 3530 N N . LYS B 1 131 ? 0.549 34.656 0.412 1 98.25 131 LYS B N 1
ATOM 3531 C CA . LYS B 1 131 ? -0.604 35.531 0.64 1 98.25 131 LYS B CA 1
ATOM 3532 C C . LYS B 1 131 ? -1.911 34.75 0.495 1 98.25 131 LYS B C 1
ATOM 3534 O O . LYS B 1 131 ? -2.041 33.906 -0.392 1 98.25 131 LYS B O 1
ATOM 3539 N N . SER B 1 132 ? -2.865 35.062 1.397 1 98.19 132 SER B N 1
ATOM 3540 C CA . SER B 1 132 ? -4.141 34.344 1.315 1 98.19 132 SER B CA 1
ATOM 3541 C C . SER B 1 132 ? -5.258 35.156 1.975 1 98.19 132 SER B C 1
ATOM 3543 O O . SER B 1 132 ? -5.023 35.844 2.953 1 98.19 132 SER B O 1
ATOM 3545 N N . ASP B 1 133 ? -6.453 34.938 1.463 1 96.62 133 ASP B N 1
ATOM 3546 C CA . ASP B 1 133 ? -7.625 35.625 2.021 1 96.62 133 ASP B CA 1
ATOM 3547 C C . ASP B 1 133 ? -8.602 34.625 2.629 1 96.62 133 ASP B C 1
ATOM 3549 O O . ASP B 1 133 ? -9.766 34.938 2.875 1 96.62 133 ASP B O 1
ATOM 3553 N N . LEU B 1 134 ? -8.148 33.406 2.805 1 98.06 134 LEU B N 1
ATOM 3554 C CA . LEU B 1 134 ? -8.984 32.406 3.445 1 98.06 134 LEU B CA 1
ATOM 3555 C C . LEU B 1 134 ? -9.375 32.844 4.855 1 98.06 134 LEU B C 1
ATOM 3557 O O . LEU B 1 134 ? -8.766 33.75 5.418 1 98.06 134 LEU B O 1
ATOM 3561 N N . SER B 1 135 ? -10.43 32.219 5.379 1 97.88 135 SER B N 1
ATOM 3562 C CA . SER B 1 135 ? -10.852 32.562 6.738 1 97.88 135 SER B CA 1
ATOM 3563 C C . SER B 1 135 ? -9.766 32.219 7.75 1 97.88 135 SER B C 1
ATOM 3565 O O . SER B 1 135 ? -8.922 31.344 7.504 1 97.88 135 SER B O 1
ATOM 3567 N N . GLU B 1 136 ? -9.758 32.875 8.906 1 97.94 136 GLU B N 1
ATOM 3568 C CA . GLU B 1 136 ? -8.727 32.688 9.922 1 97.94 136 GLU B CA 1
ATOM 3569 C C . GLU B 1 136 ? -8.664 31.25 10.406 1 97.94 136 GLU B C 1
ATOM 3571 O O . GLU B 1 136 ? -7.578 30.703 10.625 1 97.94 136 GLU B O 1
ATOM 3576 N N . GLU B 1 137 ? -9.844 30.625 10.539 1 98.25 137 GLU B N 1
ATOM 3577 C CA . GLU B 1 137 ? -9.891 29.266 11.031 1 98.25 137 GLU B CA 1
ATOM 3578 C C . GLU B 1 137 ? -9.312 28.281 10.016 1 98.25 137 GLU B C 1
ATOM 3580 O O . GLU B 1 137 ? -8.594 27.344 10.375 1 98.25 137 GLU B O 1
ATOM 3585 N N . VAL B 1 138 ? -9.586 28.516 8.727 1 98.31 138 VAL B N 1
ATOM 3586 C CA . VAL B 1 138 ? -9.039 27.672 7.68 1 98.31 138 VAL B CA 1
ATOM 3587 C C . VAL B 1 138 ? -7.531 27.875 7.574 1 98.31 138 VAL B C 1
ATOM 3589 O O . VAL B 1 138 ? -6.762 26.922 7.512 1 98.31 138 VAL B O 1
ATOM 3592 N N . LEU B 1 139 ? -7.109 29.141 7.66 1 98.06 139 LEU B N 1
ATOM 3593 C CA . LEU B 1 139 ? -5.688 29.453 7.559 1 98.06 139 LEU B CA 1
ATOM 3594 C C . LEU B 1 139 ? -4.902 28.812 8.695 1 98.06 139 LEU B C 1
ATOM 3596 O O . LEU B 1 139 ? -3.807 28.297 8.484 1 98.06 139 LEU B O 1
ATOM 3600 N N . SER B 1 140 ? -5.48 28.844 9.898 1 98.06 140 SER B N 1
ATOM 3601 C CA . SER B 1 140 ? -4.816 28.312 11.078 1 98.06 140 SER B CA 1
ATOM 3602 C C . SER B 1 140 ? -4.914 26.797 11.125 1 98.06 140 SER B C 1
ATOM 3604 O O . SER B 1 140 ? -4.383 26.156 12.039 1 98.06 140 SER B O 1
ATOM 3606 N N . SER B 1 141 ? -5.598 26.188 10.164 1 98.12 141 SER B N 1
ATOM 3607 C CA . SER B 1 141 ? -5.723 24.734 10.078 1 98.12 141 SER B CA 1
ATOM 3608 C C . SER B 1 141 ? -4.961 24.188 8.875 1 98.12 141 SER B C 1
ATOM 3610 O O . SER B 1 141 ? -4.664 23 8.812 1 98.12 141 SER B O 1
ATOM 3612 N N . LEU B 1 142 ? -4.629 24.984 7.949 1 97.75 142 LEU B N 1
ATOM 3613 C CA . LEU B 1 142 ? -4.156 24.656 6.613 1 97.75 142 LEU B CA 1
ATOM 3614 C C . LEU B 1 142 ? -2.842 23.875 6.68 1 97.75 142 LEU B C 1
ATOM 3616 O O . LEU B 1 142 ? -2.678 22.859 5.996 1 97.75 142 LEU B O 1
ATOM 3620 N N . PRO B 1 143 ? -1.939 24.281 7.551 1 96.75 143 PRO B N 1
ATOM 3621 C CA . PRO B 1 143 ? -0.593 23.703 7.473 1 96.75 143 PRO B CA 1
ATOM 3622 C C . PRO B 1 143 ? -0.569 22.203 7.77 1 96.75 143 PRO B C 1
ATOM 3624 O O . PRO B 1 143 ? 0.303 21.484 7.273 1 96.75 143 PRO B O 1
ATOM 3627 N N . ILE B 1 144 ? -1.501 21.75 8.625 1 97.62 144 ILE B N 1
ATOM 3628 C CA . ILE B 1 144 ? -1.428 20.344 9.023 1 97.62 144 ILE B CA 1
ATOM 3629 C C . ILE B 1 144 ? -2.803 19.688 8.883 1 97.62 144 ILE B C 1
ATOM 3631 O O . ILE B 1 144 ? -3.006 18.828 8.023 1 97.62 144 ILE B O 1
ATOM 3635 N N . ALA B 1 145 ? -3.809 20.234 9.5 1 97.94 145 ALA B N 1
ATOM 3636 C CA . ALA B 1 145 ? -5.117 19.594 9.594 1 97.94 145 ALA B CA 1
ATOM 3637 C C . ALA B 1 145 ? -5.766 19.453 8.219 1 97.94 145 ALA B C 1
ATOM 3639 O O . ALA B 1 145 ? -6.496 18.484 7.969 1 97.94 145 ALA B O 1
ATOM 3640 N N . VAL B 1 146 ? -5.516 20.406 7.34 1 98.56 146 VAL B N 1
ATOM 3641 C CA . VAL B 1 146 ? -6.09 20.375 6 1 98.56 146 VAL B CA 1
ATOM 3642 C C . VAL B 1 146 ? -5.102 19.734 5.027 1 98.56 146 VAL B C 1
ATOM 3644 O O . VAL B 1 146 ? -5.461 18.828 4.266 1 98.56 146 VAL B O 1
ATOM 3647 N N . LEU B 1 147 ? -3.832 20.109 5.098 1 98.56 147 LEU B N 1
ATOM 3648 C CA . LEU B 1 147 ? -2.818 19.703 4.133 1 98.56 147 LEU B CA 1
ATOM 3649 C C . LEU B 1 147 ? -2.551 18.203 4.227 1 98.56 147 LEU B C 1
ATOM 3651 O O . LEU B 1 147 ? -2.393 17.531 3.205 1 98.56 147 LEU B O 1
ATOM 3655 N N . THR B 1 148 ? -2.57 17.656 5.441 1 98.25 148 THR B N 1
ATOM 3656 C CA . THR B 1 148 ? -2.215 16.266 5.66 1 98.25 148 THR B CA 1
ATOM 3657 C C . THR B 1 148 ? -3.229 15.336 4.996 1 98.25 148 THR B C 1
ATOM 3659 O O . THR B 1 148 ? -2.859 14.477 4.195 1 98.25 148 THR B O 1
ATOM 3662 N N . PRO B 1 149 ? -4.508 15.523 5.273 1 98.5 149 PRO B N 1
ATOM 3663 C CA . PRO B 1 149 ? -5.449 14.625 4.598 1 98.5 149 PRO B CA 1
ATOM 3664 C C . PRO B 1 149 ? -5.57 14.914 3.102 1 98.5 149 PRO B C 1
ATOM 3666 O O . PRO B 1 149 ? -5.867 14.008 2.318 1 98.5 149 PRO B O 1
ATOM 3669 N N . TYR B 1 150 ? -5.355 16.156 2.678 1 98.69 150 TYR B N 1
AT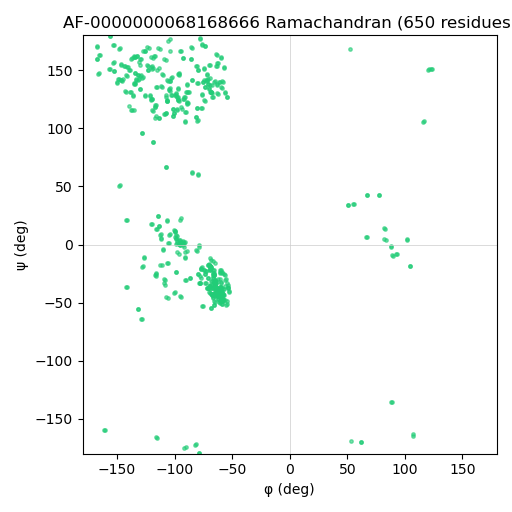OM 3670 C CA . TYR B 1 150 ? -5.348 16.438 1.247 1 98.69 150 TYR B CA 1
ATOM 3671 C C . TYR B 1 150 ? -4.266 15.633 0.539 1 98.69 150 TYR B C 1
ATOM 3673 O O . TYR B 1 150 ? -4.531 14.984 -0.476 1 98.69 150 TYR B O 1
ATOM 3681 N N . HIS B 1 151 ? -3.113 15.672 1.124 1 98.62 151 HIS B N 1
ATOM 3682 C CA . HIS B 1 151 ? -2.006 14.891 0.581 1 98.62 151 HIS B CA 1
ATOM 3683 C C . HIS B 1 151 ? -2.338 13.406 0.552 1 98.62 151 HIS B C 1
ATOM 3685 O O . HIS B 1 151 ? -2.076 12.727 -0.444 1 98.62 151 HIS B O 1
ATOM 3691 N N . ALA B 1 152 ? -2.891 12.898 1.602 1 98.75 152 ALA B N 1
ATOM 3692 C CA . ALA B 1 152 ? -3.23 11.477 1.704 1 98.75 152 ALA B CA 1
ATOM 3693 C C . ALA B 1 152 ? -4.215 11.07 0.613 1 98.75 152 ALA B C 1
ATOM 3695 O O . ALA B 1 152 ? -3.996 10.086 -0.094 1 98.75 152 ALA B O 1
ATOM 3696 N N . LEU B 1 153 ? -5.277 11.859 0.469 1 98.75 153 LEU B N 1
ATOM 3697 C CA . LEU B 1 153 ? -6.32 11.562 -0.506 1 98.75 153 LEU B CA 1
ATOM 3698 C C . LEU B 1 153 ? -5.773 11.633 -1.928 1 98.75 153 LEU B C 1
ATOM 3700 O O . LEU B 1 153 ? -6.094 10.789 -2.768 1 98.75 153 LEU B O 1
ATOM 3704 N N . ARG B 1 154 ? -4.941 12.602 -2.186 1 98 154 ARG B N 1
ATOM 3705 C CA . ARG B 1 154 ? -4.32 12.727 -3.5 1 98 154 ARG B CA 1
ATOM 3706 C C . ARG B 1 154 ? -3.395 11.547 -3.785 1 98 154 ARG B C 1
ATOM 3708 O O . ARG B 1 154 ? -3.369 11.031 -4.902 1 98 154 ARG B O 1
ATOM 3715 N N . THR B 1 155 ? -2.678 11.195 -2.787 1 97.88 155 THR B N 1
ATOM 3716 C CA . THR B 1 155 ? -1.699 10.125 -2.932 1 97.88 155 THR B CA 1
ATOM 3717 C C . THR B 1 155 ? -2.377 8.828 -3.359 1 97.88 155 THR B C 1
ATOM 3719 O O . THR B 1 155 ? -1.837 8.078 -4.176 1 97.88 155 THR B O 1
ATOM 3722 N N . VAL B 1 156 ? -3.559 8.562 -2.863 1 98 156 VAL B N 1
ATOM 3723 C CA . VAL B 1 156 ? -4.219 7.301 -3.172 1 98 156 VAL B CA 1
ATOM 3724 C C . VAL B 1 156 ? -5.195 7.496 -4.328 1 98 156 VAL B C 1
ATOM 3726 O O . VAL B 1 156 ? -5.918 6.57 -4.703 1 98 156 VAL B O 1
ATOM 3729 N N . GLY B 1 157 ? -5.305 8.68 -4.867 1 97.75 157 GLY B N 1
ATOM 3730 C CA . GLY B 1 157 ? -6.031 8.938 -6.102 1 97.75 157 GLY B CA 1
ATOM 3731 C C . GLY B 1 157 ? -7.535 8.961 -5.914 1 97.75 157 GLY B C 1
ATOM 3732 O O . GLY B 1 157 ? -8.273 8.391 -6.727 1 97.75 157 GLY B O 1
ATOM 3733 N N . VAL B 1 158 ? -8.023 9.562 -4.891 1 98.38 158 VAL B N 1
ATOM 3734 C CA . VAL B 1 158 ? -9.461 9.625 -4.625 1 98.38 158 VAL B CA 1
ATOM 3735 C C . VAL B 1 158 ? -10.164 10.398 -5.738 1 98.38 158 VAL B C 1
ATOM 3737 O O . VAL B 1 158 ? -9.664 11.43 -6.199 1 98.38 158 VAL B O 1
ATOM 3740 N N . GLY B 1 159 ? -11.312 9.875 -6.148 1 97.69 159 GLY B N 1
ATOM 3741 C CA . GLY B 1 159 ? -12.102 10.516 -7.188 1 97.69 159 GLY B CA 1
ATOM 3742 C C . GLY B 1 159 ? -13.547 10.062 -7.211 1 97.69 159 GLY B C 1
ATOM 3743 O O . GLY B 1 159 ? -14.039 9.484 -6.234 1 97.69 159 GLY B O 1
ATOM 3744 N N . VAL B 1 160 ? -14.18 10.273 -8.328 1 96.75 160 VAL B N 1
ATOM 3745 C CA . VAL B 1 160 ? -15.625 10.156 -8.484 1 96.75 160 VAL B CA 1
ATOM 3746 C C . VAL B 1 160 ? -16.031 8.688 -8.352 1 96.75 160 VAL B C 1
ATOM 3748 O O . VAL B 1 160 ? -17.188 8.391 -8.016 1 96.75 160 VAL B O 1
ATOM 3751 N N . ASP B 1 161 ? -15.133 7.805 -8.531 1 95.62 161 ASP B N 1
ATOM 3752 C CA . ASP B 1 161 ? -15.469 6.387 -8.531 1 95.62 161 ASP B CA 1
ATOM 3753 C C . ASP B 1 161 ? -15.242 5.766 -7.156 1 95.62 161 ASP B C 1
ATOM 3755 O O . ASP B 1 161 ? -15.508 4.578 -6.953 1 95.62 161 ASP B O 1
ATOM 3759 N N . ASP B 1 162 ? -14.875 6.594 -6.195 1 98.38 162 ASP B N 1
ATOM 3760 C CA . ASP B 1 162 ? -14.445 6.016 -4.926 1 98.38 162 ASP B CA 1
ATOM 3761 C C . ASP B 1 162 ? -15.531 6.168 -3.861 1 98.38 162 ASP B C 1
ATOM 3763 O O . ASP B 1 162 ? -16.234 7.18 -3.824 1 98.38 162 ASP B O 1
ATOM 3767 N N . THR B 1 163 ? -15.688 5.168 -3.072 1 98.81 163 THR B N 1
ATOM 3768 C CA . THR B 1 163 ? -16.281 5.266 -1.746 1 98.81 163 THR B CA 1
ATOM 3769 C C . THR B 1 163 ? -15.211 5.352 -0.668 1 98.81 163 THR B C 1
ATOM 3771 O O . THR B 1 163 ? -14.438 4.406 -0.477 1 98.81 163 THR B O 1
ATOM 3774 N N . VAL B 1 164 ? -15.203 6.492 0.013 1 98.94 164 VAL B N 1
ATOM 3775 C CA . VAL B 1 164 ? -14.188 6.766 1.019 1 98.94 164 VAL B CA 1
ATOM 3776 C C . VAL B 1 164 ? -14.789 6.656 2.414 1 98.94 164 VAL B C 1
ATOM 3778 O O . VAL B 1 164 ? -15.805 7.293 2.709 1 98.94 164 VAL B O 1
ATOM 3781 N N . VAL B 1 165 ? -14.203 5.812 3.244 1 98.94 165 VAL B N 1
ATOM 3782 C CA . VAL B 1 165 ? -14.578 5.742 4.652 1 98.94 165 VAL B CA 1
ATOM 3783 C C . VAL B 1 165 ? -13.523 6.449 5.5 1 98.94 165 VAL B C 1
ATOM 3785 O O . VAL B 1 165 ? -12.328 6.168 5.383 1 98.94 165 VAL B O 1
ATOM 3788 N N . VAL B 1 166 ? -13.945 7.344 6.344 1 98.94 166 VAL B N 1
ATOM 3789 C CA . VAL B 1 166 ? -13.031 8.102 7.191 1 98.94 166 VAL B CA 1
ATOM 3790 C C . VAL B 1 166 ? -13.25 7.723 8.656 1 98.94 166 VAL B C 1
ATOM 3792 O O . VAL B 1 166 ? -14.281 8.07 9.242 1 98.94 166 VAL B O 1
ATOM 3795 N N . LEU B 1 167 ? -12.312 7.02 9.234 1 98.56 167 LEU B N 1
ATOM 3796 C CA . LEU B 1 167 ? -12.312 6.781 10.672 1 98.56 167 LEU B CA 1
ATOM 3797 C C . LEU B 1 167 ? -11.883 8.031 11.43 1 98.56 167 LEU B C 1
ATOM 3799 O O . LEU B 1 167 ? -10.953 8.727 11.016 1 98.56 167 LEU B O 1
ATOM 3803 N N . GLY B 1 168 ? -12.547 8.289 12.539 1 96.75 168 GLY B N 1
ATOM 3804 C CA . GLY B 1 168 ? -12.258 9.523 13.25 1 96.75 168 GLY B CA 1
ATOM 3805 C C . GLY B 1 168 ? -12.68 10.766 12.484 1 96.75 168 GLY B C 1
ATOM 3806 O O . GLY B 1 168 ? -11.961 11.766 12.469 1 96.75 168 GLY B O 1
ATOM 3807 N N . ALA B 1 169 ? -13.812 10.727 11.906 1 97.75 169 ALA B N 1
ATOM 3808 C CA . ALA B 1 169 ? -14.25 11.75 10.961 1 97.75 169 ALA B CA 1
ATOM 3809 C C . ALA B 1 169 ? -14.438 13.094 11.648 1 97.75 169 ALA B C 1
ATOM 3811 O O . ALA B 1 169 ? -14.281 14.148 11.031 1 97.75 169 ALA B O 1
ATOM 3812 N N . SER B 1 170 ? -14.703 13.102 12.906 1 96.19 170 SER B N 1
ATOM 3813 C CA . SER B 1 170 ? -14.984 14.352 13.609 1 96.19 170 SER B CA 1
ATOM 3814 C C . SER B 1 170 ? -13.711 14.945 14.203 1 96.19 170 SER B C 1
ATOM 3816 O O . SER B 1 170 ? -13.75 16 14.844 1 96.19 170 SER B O 1
ATOM 3818 N N . GLY B 1 171 ? -12.594 14.273 13.969 1 94.38 171 GLY B N 1
ATOM 3819 C CA . GLY B 1 171 ? -11.344 14.711 14.57 1 94.38 171 GLY B CA 1
ATOM 3820 C C . GLY B 1 171 ? -10.68 15.844 13.812 1 94.38 171 GLY B C 1
ATOM 3821 O O . GLY B 1 171 ? -11.281 16.438 12.914 1 94.38 171 GLY B O 1
ATOM 3822 N N . ASN B 1 172 ? -9.438 16.172 14.227 1 93.44 172 ASN B N 1
ATOM 3823 C CA . ASN B 1 172 ? -8.68 17.328 13.742 1 93.44 172 ASN B CA 1
ATOM 3824 C C . ASN B 1 172 ? -8.453 17.25 12.234 1 93.44 172 ASN B C 1
ATOM 3826 O O . ASN B 1 172 ? -8.594 18.25 11.523 1 93.44 172 ASN B O 1
ATOM 3830 N N . THR B 1 173 ? -8.07 16.109 11.766 1 96.5 173 THR B N 1
ATOM 3831 C CA . THR B 1 173 ? -7.84 15.938 10.336 1 96.5 173 THR B CA 1
ATOM 3832 C C . THR B 1 173 ? -9.047 15.281 9.664 1 96.5 173 THR B C 1
ATOM 3834 O O . THR B 1 173 ? -9.289 15.492 8.477 1 96.5 173 THR B O 1
ATOM 3837 N N . GLY B 1 174 ? -9.828 14.555 10.461 1 97.5 174 GLY B N 1
ATOM 3838 C CA . GLY B 1 174 ? -10.906 13.75 9.922 1 97.5 174 GLY B CA 1
ATOM 3839 C C . GLY B 1 174 ? -11.969 14.562 9.211 1 97.5 174 GLY B C 1
ATOM 3840 O O . GLY B 1 174 ? -12.422 14.195 8.125 1 97.5 174 GLY B O 1
ATOM 3841 N N . ILE B 1 175 ? -12.336 15.656 9.797 1 97.81 175 ILE B N 1
ATOM 3842 C CA . ILE B 1 175 ? -13.43 16.453 9.258 1 97.81 175 ILE B CA 1
ATOM 3843 C C . ILE B 1 175 ? -13.016 17.062 7.922 1 97.81 175 ILE B C 1
ATOM 3845 O O . ILE B 1 175 ? -13.836 17.234 7.023 1 97.81 175 ILE B O 1
ATOM 3849 N N . PHE B 1 176 ? -11.727 17.359 7.777 1 98.38 176 PHE B N 1
ATOM 3850 C CA . PHE B 1 176 ? -11.242 17.906 6.512 1 98.38 176 PHE B CA 1
ATOM 3851 C C . PHE B 1 176 ? -11.086 16.797 5.473 1 98.38 176 PHE B C 1
ATOM 3853 O O . PHE B 1 176 ? -11.297 17.031 4.281 1 98.38 176 PHE B O 1
ATOM 3860 N N . ALA B 1 177 ? -10.719 15.594 5.918 1 98.69 177 ALA B N 1
ATOM 3861 C CA . ALA B 1 177 ? -10.703 14.453 5 1 98.69 177 ALA B CA 1
ATOM 3862 C C . ALA B 1 177 ? -12.078 14.227 4.387 1 98.69 177 ALA B C 1
ATOM 3864 O O . ALA B 1 177 ? -12.203 13.984 3.184 1 98.69 177 ALA B O 1
ATOM 3865 N N . VAL B 1 178 ? -13.094 14.336 5.223 1 98.75 178 VAL B N 1
ATOM 3866 C CA . VAL B 1 178 ? -14.469 14.172 4.77 1 98.75 178 VAL B CA 1
ATOM 3867 C C . VAL B 1 178 ? -14.797 15.219 3.707 1 98.75 178 VAL B C 1
ATOM 3869 O O . VAL B 1 178 ? -15.219 14.883 2.6 1 98.75 178 VAL B O 1
ATOM 3872 N N . GLN B 1 179 ? -14.523 16.422 3.994 1 98.75 179 GLN B N 1
ATOM 3873 C CA . GLN B 1 179 ? -14.891 17.516 3.105 1 98.75 179 GLN B CA 1
ATOM 3874 C C . GLN B 1 179 ? -14.086 17.469 1.807 1 98.75 179 GLN B C 1
ATOM 3876 O O . GLN B 1 179 ? -14.633 17.688 0.725 1 98.75 179 GLN B O 1
ATOM 3881 N N . LEU B 1 180 ? -12.812 17.203 1.919 1 98.69 180 LEU B N 1
ATOM 3882 C CA . LEU B 1 180 ? -11.945 17.156 0.748 1 98.69 180 LEU B CA 1
ATOM 3883 C C . LEU B 1 180 ? -12.289 15.984 -0.152 1 98.69 180 LEU B C 1
ATOM 3885 O O . LEU B 1 180 ? -12.305 16.109 -1.379 1 98.69 180 LEU B O 1
ATOM 3889 N N . ALA B 1 181 ? -12.547 14.805 0.446 1 98.75 181 ALA B N 1
ATOM 3890 C CA . ALA B 1 181 ? -12.961 13.656 -0.355 1 98.75 181 ALA B CA 1
ATOM 3891 C C . ALA B 1 181 ? -14.25 13.953 -1.116 1 98.75 181 ALA B C 1
ATOM 3893 O O . ALA B 1 181 ? -14.383 13.594 -2.287 1 98.75 181 ALA B O 1
ATOM 3894 N N . LYS B 1 182 ? -15.188 14.664 -0.438 1 98.31 182 LYS B N 1
ATOM 3895 C CA . LYS B 1 182 ? -16.406 15.094 -1.105 1 98.31 182 LYS B CA 1
ATOM 3896 C C . LYS B 1 182 ? -16.109 16 -2.289 1 98.31 182 LYS B C 1
ATOM 3898 O O . LYS B 1 182 ? -16.672 15.836 -3.371 1 98.31 182 LYS B O 1
ATOM 3903 N N . ARG B 1 183 ? -15.25 16.844 -2.092 1 97.12 183 ARG B N 1
ATOM 3904 C CA . ARG B 1 183 ? -14.891 17.812 -3.133 1 97.12 183 ARG B CA 1
ATOM 3905 C C . ARG B 1 183 ? -14.227 17.109 -4.316 1 97.12 183 ARG B C 1
ATOM 3907 O O . ARG B 1 183 ? -14.344 17.562 -5.457 1 97.12 183 ARG B O 1
ATOM 3914 N N . MET B 1 184 ? -13.594 16.031 -4.051 1 97.75 184 MET B N 1
ATOM 3915 C CA . MET B 1 184 ? -12.914 15.266 -5.094 1 97.75 184 MET B CA 1
ATOM 3916 C C . MET B 1 184 ? -13.906 14.375 -5.84 1 97.75 184 MET B C 1
ATOM 3918 O O . MET B 1 184 ? -13.531 13.688 -6.793 1 97.75 184 MET B O 1
ATOM 3922 N N . GLY B 1 185 ? -15.125 14.367 -5.379 1 98.06 185 GLY B N 1
ATOM 3923 C CA . GLY B 1 185 ? -16.188 13.68 -6.102 1 98.06 185 GLY B CA 1
ATOM 3924 C C . GLY B 1 185 ? -16.547 12.328 -5.508 1 98.06 185 GLY B C 1
ATOM 3925 O O . GLY B 1 185 ? -17.438 11.648 -5.996 1 98.06 185 GLY B O 1
ATOM 3926 N N . ALA B 1 186 ? -15.953 11.969 -4.414 1 98.69 186 ALA B N 1
ATOM 3927 C CA . ALA B 1 186 ? -16.172 10.648 -3.838 1 98.69 186 ALA B CA 1
ATOM 3928 C C . ALA B 1 186 ? -17.469 10.602 -3.041 1 98.69 186 ALA B C 1
ATOM 3930 O O . ALA B 1 186 ? -17.969 11.641 -2.588 1 98.69 186 ALA B O 1
ATOM 3931 N N . ARG B 1 187 ? -18.047 9.422 -2.928 1 98.75 187 ARG B N 1
ATOM 3932 C CA . ARG B 1 187 ? -19.016 9.148 -1.868 1 98.75 187 ARG B CA 1
ATOM 3933 C C . ARG B 1 187 ? -18.312 8.938 -0.53 1 98.75 187 ARG B C 1
ATOM 3935 O O . ARG B 1 187 ? -17.375 8.133 -0.427 1 98.75 187 ARG B O 1
ATOM 3942 N N . VAL B 1 188 ? -18.766 9.656 0.512 1 98.88 188 VAL B N 1
ATOM 3943 C CA . VAL B 1 188 ? -18.016 9.633 1.763 1 98.88 188 VAL B CA 1
ATOM 3944 C C . VAL B 1 188 ? -18.891 9.086 2.885 1 98.88 188 VAL B C 1
ATOM 3946 O O . VAL B 1 188 ? -20 9.586 3.115 1 98.88 188 VAL B O 1
ATOM 3949 N N . ILE B 1 189 ? -18.406 8.055 3.562 1 98.88 189 ILE B N 1
ATOM 3950 C CA . ILE B 1 189 ? -18.984 7.508 4.781 1 98.88 189 ILE B CA 1
ATOM 3951 C C . ILE B 1 189 ? -18.125 7.867 5.98 1 98.88 189 ILE B C 1
ATOM 3953 O O . ILE B 1 189 ? -17 7.379 6.105 1 98.88 189 ILE B O 1
ATOM 3957 N N . ALA B 1 190 ? -18.672 8.703 6.863 1 98.81 190 ALA B N 1
ATOM 3958 C CA . ALA B 1 190 ? -17.953 9.148 8.055 1 98.81 190 ALA B CA 1
ATOM 3959 C C . ALA B 1 190 ? -18.234 8.234 9.242 1 98.81 190 ALA B C 1
ATOM 3961 O O . ALA B 1 190 ? -19.391 7.957 9.555 1 98.81 190 ALA B O 1
ATOM 3962 N N . VAL B 1 191 ? -17.172 7.762 9.828 1 98.62 191 VAL B N 1
ATOM 3963 C CA . VAL B 1 191 ? -17.328 6.973 11.047 1 98.62 191 VAL B CA 1
ATOM 3964 C C . VAL B 1 191 ? -17.016 7.84 12.266 1 98.62 191 VAL B C 1
ATOM 3966 O O . VAL B 1 191 ? -15.883 8.281 12.461 1 98.62 191 VAL B O 1
ATOM 3969 N N . THR B 1 192 ? -17.953 8.117 13.055 1 96.88 192 THR B N 1
ATOM 3970 C CA . THR B 1 192 ? -17.859 9 14.211 1 96.88 192 THR B CA 1
ATOM 3971 C C . THR B 1 192 ? -19.078 8.859 15.109 1 96.88 192 THR B C 1
ATOM 3973 O O . THR B 1 192 ? -20.109 8.328 14.695 1 96.88 192 THR B O 1
ATOM 3976 N N . SER B 1 193 ? -18.891 9.266 16.328 1 93.56 193 SER B N 1
ATOM 3977 C CA . SER B 1 193 ? -20.016 9.32 17.25 1 93.56 193 SER B CA 1
ATOM 3978 C C . SER B 1 193 ? -20.688 10.695 17.234 1 93.56 193 SER B C 1
ATOM 3980 O O . SER B 1 193 ? -21.672 10.922 17.938 1 93.56 193 SER B O 1
ATOM 3982 N N . ARG B 1 194 ? -20.203 11.625 16.484 1 94.44 194 ARG B N 1
ATOM 3983 C CA . ARG B 1 194 ? -20.703 12.992 16.469 1 94.44 194 ARG B CA 1
ATOM 3984 C C . ARG B 1 194 ? -21.688 13.203 15.32 1 94.44 194 ARG B C 1
ATOM 3986 O O . ARG B 1 194 ? -21.312 13.125 14.148 1 94.44 194 ARG B O 1
ATOM 3993 N N . GLU B 1 195 ? -22.844 13.703 15.633 1 91.62 195 GLU B N 1
ATOM 3994 C CA . GLU B 1 195 ? -23.938 13.812 14.664 1 91.62 195 GLU B CA 1
ATOM 3995 C C . GLU B 1 195 ? -23.703 14.984 13.711 1 91.62 195 GLU B C 1
ATOM 3997 O O . GLU B 1 195 ? -24.125 14.938 12.547 1 91.62 195 GLU B O 1
ATOM 4002 N N . TRP B 1 196 ? -23.016 15.953 14.211 1 94.19 196 TRP B N 1
ATOM 4003 C CA . TRP B 1 196 ? -22.875 17.172 13.43 1 94.19 196 TRP B CA 1
ATOM 4004 C C . TRP B 1 196 ? -22.094 16.906 12.148 1 94.19 196 TRP B C 1
ATOM 4006 O O . TRP B 1 196 ? -22.141 17.703 11.203 1 94.19 196 TRP B O 1
ATOM 4016 N N . VAL B 1 197 ? -21.406 15.828 12.008 1 96.75 197 VAL B N 1
ATOM 4017 C CA . VAL B 1 197 ? -20.594 15.477 10.844 1 96.75 197 VAL B CA 1
ATOM 4018 C C . VAL B 1 197 ? -21.5 15.195 9.648 1 96.75 197 VAL B C 1
ATOM 4020 O O . VAL B 1 197 ? -21.062 15.234 8.5 1 96.75 197 VAL B O 1
ATOM 4023 N N . LYS B 1 198 ? -22.781 14.938 9.859 1 96.5 198 LYS B N 1
ATOM 4024 C CA . LYS B 1 198 ? -23.75 14.625 8.82 1 96.5 198 LYS B CA 1
ATOM 4025 C C . LYS B 1 198 ? -23.875 15.773 7.816 1 96.5 198 LYS B C 1
ATOM 4027 O O . LYS B 1 198 ? -24.297 15.562 6.68 1 96.5 198 LYS B O 1
ATOM 4032 N N . GLU B 1 199 ? -23.5 16.938 8.25 1 96.06 199 GLU B N 1
ATOM 4033 C CA . GLU B 1 199 ? -23.562 18.125 7.383 1 96.06 199 GLU B CA 1
ATOM 4034 C C . GLU B 1 199 ? -22.516 18.031 6.266 1 96.06 199 GLU B C 1
ATOM 4036 O O . GLU B 1 199 ? -22.641 18.734 5.254 1 96.06 199 GLU B O 1
ATOM 4041 N N . TYR B 1 200 ? -21.531 17.188 6.445 1 96.88 200 TYR B N 1
ATOM 4042 C CA . TYR B 1 200 ? -20.391 17.219 5.547 1 96.88 200 TYR B CA 1
ATOM 4043 C C . TYR B 1 200 ? -20.281 15.914 4.758 1 96.88 200 TYR B C 1
ATOM 4045 O O . TYR B 1 200 ? -19.656 15.875 3.697 1 96.88 200 TYR B O 1
ATOM 4053 N N . ALA B 1 201 ? -20.797 14.805 5.258 1 98.19 201 ALA B N 1
ATOM 4054 C CA . ALA B 1 201 ? -20.609 13.469 4.688 1 98.19 201 ALA B CA 1
ATOM 4055 C C . ALA B 1 201 ? -21.891 12.977 4.023 1 98.19 201 ALA B C 1
ATOM 4057 O O . ALA B 1 201 ? -22.969 13.508 4.277 1 98.19 201 ALA B O 1
ATOM 4058 N N . ASP B 1 202 ? -21.781 12 3.105 1 98.44 202 ASP B N 1
ATOM 4059 C CA . ASP B 1 202 ? -22.953 11.375 2.521 1 98.44 202 ASP B CA 1
ATOM 4060 C C . ASP B 1 202 ? -23.672 10.484 3.539 1 98.44 202 ASP B C 1
ATOM 4062 O O . ASP B 1 202 ? -24.906 10.398 3.545 1 98.44 202 ASP B O 1
ATOM 4066 N N . GLU B 1 203 ? -22.906 9.812 4.355 1 98.31 203 GLU B N 1
ATOM 4067 C CA . GLU B 1 203 ? -23.422 8.945 5.418 1 98.31 203 GLU B CA 1
ATOM 4068 C C . GLU B 1 203 ? -22.547 9.047 6.672 1 98.31 203 GLU B C 1
ATOM 4070 O O . GLU B 1 203 ? -21.344 9.289 6.586 1 98.31 203 GLU B O 1
ATOM 4075 N N . VAL B 1 204 ? -23.234 8.938 7.82 1 98.44 204 VAL B N 1
ATOM 4076 C CA . VAL B 1 204 ? -22.547 8.859 9.102 1 98.44 204 VAL B CA 1
ATOM 4077 C C . VAL B 1 204 ? -22.922 7.566 9.812 1 98.44 204 VAL B C 1
ATOM 4079 O O . VAL B 1 204 ? -24.094 7.227 9.914 1 98.44 204 VAL B O 1
ATOM 4082 N N . VAL B 1 205 ? -21.906 6.852 10.227 1 97.94 205 VAL B N 1
ATOM 4083 C CA . VAL B 1 205 ? -22.141 5.613 10.961 1 97.94 205 VAL B CA 1
ATOM 4084 C C . VAL B 1 205 ? -21.312 5.594 12.234 1 97.94 205 VAL B C 1
ATOM 4086 O O . VAL B 1 205 ? -20.312 6.312 12.336 1 97.94 205 VAL B O 1
ATOM 4089 N N . ASP B 1 206 ? -21.719 4.758 13.195 1 97.12 206 ASP B N 1
ATOM 4090 C CA . ASP B 1 206 ? -20.984 4.629 14.453 1 97.12 206 ASP B CA 1
ATOM 4091 C C . ASP B 1 206 ? -19.969 3.492 14.383 1 97.12 206 ASP B C 1
ATOM 4093 O O . ASP B 1 206 ? -20.109 2.578 13.57 1 97.12 206 ASP B O 1
ATOM 4097 N N . TYR B 1 207 ? -19.031 3.557 15.266 1 96.75 207 TYR B N 1
ATOM 4098 C CA . TYR B 1 207 ? -17.922 2.609 15.258 1 96.75 207 TYR B CA 1
ATOM 4099 C C . TYR B 1 207 ? -18.422 1.18 15.422 1 96.75 207 TYR B C 1
ATOM 4101 O O . TYR B 1 207 ? -18.047 0.294 14.641 1 96.75 207 TYR B O 1
ATOM 4109 N N . PRO B 1 208 ? -19.344 0.88 16.359 1 96.81 208 PRO B N 1
ATOM 4110 C CA . PRO B 1 208 ? -19.734 -0.512 16.594 1 96.81 208 PRO B CA 1
ATOM 4111 C C . PRO B 1 208 ? -20.469 -1.123 15.398 1 96.81 208 PRO B C 1
ATOM 4113 O O . PRO B 1 208 ? -20.391 -2.334 15.172 1 96.81 208 PRO B O 1
ATOM 4116 N N . THR B 1 209 ? -21.062 -0.295 14.617 1 97.31 209 THR B N 1
ATOM 4117 C CA . THR B 1 209 ? -21.875 -0.827 13.531 1 97.31 209 THR B CA 1
ATOM 4118 C C . THR B 1 209 ? -21.25 -0.525 12.172 1 97.31 209 THR B C 1
ATOM 4120 O O . THR B 1 209 ? -21.844 -0.79 11.133 1 97.31 209 THR B O 1
ATOM 4123 N N . ALA B 1 210 ? -20.094 0.032 12.148 1 98.38 210 ALA B N 1
ATOM 4124 C CA . ALA B 1 210 ? -19.484 0.558 10.93 1 98.38 210 ALA B CA 1
ATOM 4125 C C . ALA B 1 210 ? -19.344 -0.533 9.875 1 98.38 210 ALA B C 1
ATOM 4127 O O . ALA B 1 210 ? -19.688 -0.326 8.711 1 98.38 210 ALA B O 1
ATOM 4128 N N . GLU B 1 211 ? -18.828 -1.7 10.242 1 98.44 211 GLU B N 1
ATOM 4129 C CA . GLU B 1 211 ? -18.594 -2.77 9.281 1 98.44 211 GLU B CA 1
ATOM 4130 C C . GLU B 1 211 ? -19.891 -3.178 8.586 1 98.44 211 GLU B C 1
ATOM 4132 O O . GLU B 1 211 ? -19.953 -3.236 7.355 1 98.44 211 GLU B O 1
ATOM 4137 N N . GLU B 1 212 ? -20.938 -3.469 9.352 1 98.44 212 GLU B N 1
ATOM 4138 C CA . GLU B 1 212 ? -22.219 -3.889 8.812 1 98.44 212 GLU B CA 1
ATOM 4139 C C . GLU B 1 212 ? -22.844 -2.791 7.957 1 98.44 212 GLU B C 1
ATOM 4141 O O . GLU B 1 212 ? -23.375 -3.066 6.883 1 98.44 212 GLU B O 1
ATOM 4146 N N . GLU B 1 213 ? -22.797 -1.578 8.438 1 98.56 213 GLU B N 1
ATOM 4147 C CA . GLU B 1 213 ? -23.406 -0.463 7.723 1 98.56 213 GLU B CA 1
ATOM 4148 C C . GLU B 1 213 ? -22.688 -0.172 6.414 1 98.56 213 GLU B C 1
ATOM 4150 O O . GLU B 1 213 ? -23.312 0.093 5.391 1 98.56 213 GLU B O 1
ATOM 4155 N N . VAL B 1 214 ? -21.344 -0.173 6.414 1 98.69 214 VAL B N 1
ATOM 4156 C CA . VAL B 1 214 ? -20.594 0.053 5.188 1 98.69 214 VAL B CA 1
ATOM 4157 C C . VAL B 1 214 ? -20.891 -1.052 4.18 1 98.69 214 VAL B C 1
ATOM 4159 O O . VAL B 1 214 ? -21.062 -0.785 2.986 1 98.69 214 VAL B O 1
ATOM 4162 N N . LYS B 1 215 ? -20.938 -2.305 4.652 1 98.56 215 LYS B N 1
ATOM 4163 C CA . LYS B 1 215 ? -21.297 -3.42 3.781 1 98.56 215 LYS B CA 1
ATOM 4164 C C . LYS B 1 215 ? -22.656 -3.184 3.131 1 98.56 215 LYS B C 1
ATOM 4166 O O . LYS B 1 215 ? -22.812 -3.359 1.919 1 98.56 215 LYS B O 1
ATOM 4171 N N . ARG B 1 216 ? -23.641 -2.797 3.949 1 98.31 216 ARG B N 1
ATOM 4172 C CA . ARG B 1 216 ? -24.984 -2.533 3.457 1 98.31 216 ARG B CA 1
ATOM 4173 C C . ARG B 1 216 ? -24.984 -1.383 2.457 1 98.31 216 ARG B C 1
ATOM 4175 O O . ARG B 1 216 ? -25.531 -1.51 1.357 1 98.31 216 ARG B O 1
ATOM 4182 N N . LEU B 1 217 ? -24.312 -0.271 2.785 1 98.25 217 LEU B N 1
ATOM 4183 C CA . LEU B 1 217 ? -24.328 0.953 1.992 1 98.25 217 LEU B CA 1
ATOM 4184 C C . LEU B 1 217 ? -23.594 0.75 0.667 1 98.25 217 LEU B C 1
ATOM 4186 O O . LEU B 1 217 ? -23.797 1.508 -0.282 1 98.25 217 LEU B O 1
ATOM 4190 N N . THR B 1 218 ? -22.719 -0.271 0.6 1 97.5 218 THR B N 1
ATOM 4191 C CA . THR B 1 218 ? -21.906 -0.482 -0.595 1 97.5 218 THR B CA 1
ATOM 4192 C C . THR B 1 218 ? -22.328 -1.765 -1.311 1 97.5 218 THR B C 1
ATOM 4194 O O . THR B 1 218 ? -21.609 -2.262 -2.176 1 97.5 218 THR B O 1
ATOM 4197 N N . ASP B 1 219 ? -23.406 -2.377 -0.907 1 96 219 ASP B N 1
ATOM 4198 C CA . ASP B 1 219 ? -23.891 -3.627 -1.475 1 96 219 ASP B CA 1
ATOM 4199 C C . ASP B 1 219 ? -22.812 -4.711 -1.428 1 96 219 ASP B C 1
ATOM 4201 O O . ASP B 1 219 ? -22.609 -5.43 -2.408 1 96 219 ASP B O 1
ATOM 4205 N N . GLY B 1 220 ? -22.062 -4.617 -0.358 1 95.69 220 GLY B N 1
ATOM 4206 C CA . GLY B 1 220 ? -21.078 -5.652 -0.11 1 95.69 220 GLY B CA 1
ATOM 4207 C C . GLY B 1 220 ? -19.719 -5.32 -0.679 1 95.69 220 GLY B C 1
ATOM 4208 O O . GLY B 1 220 ? -18.734 -6.016 -0.399 1 95.69 220 GLY B O 1
ATOM 4209 N N . GLY B 1 221 ? -19.5 -4.281 -1.453 1 95.75 221 GLY B N 1
ATOM 4210 C CA . GLY B 1 221 ? -18.25 -3.934 -2.115 1 95.75 221 GLY B CA 1
ATOM 4211 C C . GLY B 1 221 ? -17.234 -3.311 -1.181 1 95.75 221 GLY B C 1
ATOM 4212 O O . GLY B 1 221 ? -16.047 -3.273 -1.49 1 95.75 221 GLY B O 1
ATOM 4213 N N . MET B 1 222 ? -17.766 -2.756 -0.005 1 98.12 222 MET B N 1
ATOM 4214 C CA . MET B 1 222 ? -16.938 -2.086 0.995 1 98.12 222 MET B CA 1
ATOM 4215 C C . MET B 1 222 ? -16.25 -0.865 0.399 1 98.12 222 MET B C 1
ATOM 4217 O O . MET B 1 222 ? -16.641 -0.376 -0.661 1 98.12 222 MET B O 1
ATOM 4221 N N . ALA B 1 223 ? -15.297 -0.276 1.145 1 98.75 223 ALA B N 1
ATOM 4222 C CA . ALA B 1 223 ? -14.703 0.996 0.745 1 98.75 223 ALA B CA 1
ATOM 4223 C C . ALA B 1 223 ? -13.547 0.78 -0.233 1 98.75 223 ALA B C 1
ATOM 4225 O O . ALA B 1 223 ? -12.766 -0.163 -0.083 1 98.75 223 ALA B O 1
ATOM 4226 N N . SER B 1 224 ? -13.422 1.649 -1.218 1 98.69 224 SER B N 1
ATOM 4227 C CA . SER B 1 224 ? -12.234 1.652 -2.066 1 98.69 224 SER B CA 1
ATOM 4228 C C . SER B 1 224 ? -11.07 2.355 -1.381 1 98.69 224 SER B C 1
ATOM 4230 O O . SER B 1 224 ? -9.906 2.098 -1.703 1 98.69 224 SER B O 1
ATOM 4232 N N . VAL B 1 225 ? -11.391 3.279 -0.454 1 98.88 225 VAL B N 1
ATOM 4233 C CA . VAL B 1 225 ? -10.367 3.947 0.344 1 98.88 225 VAL B CA 1
ATOM 4234 C C . VAL B 1 225 ? -10.836 4.062 1.793 1 98.88 225 VAL B C 1
ATOM 4236 O O . VAL B 1 225 ? -11.977 4.453 2.055 1 98.88 225 VAL B O 1
ATOM 4239 N N . VAL B 1 226 ? -10 3.691 2.695 1 98.88 226 VAL B N 1
ATOM 4240 C CA . VAL B 1 226 ? -10.211 3.912 4.121 1 98.88 226 VAL B CA 1
ATOM 4241 C C . VAL B 1 226 ? -9.125 4.836 4.668 1 98.88 226 VAL B C 1
ATOM 4243 O O . VAL B 1 226 ? -7.93 4.555 4.523 1 98.88 226 VAL B O 1
ATOM 4246 N N . VAL B 1 227 ? -9.547 5.941 5.199 1 98.81 227 VAL B N 1
ATOM 4247 C CA . VAL B 1 227 ? -8.625 6.832 5.898 1 98.81 227 VAL B CA 1
ATOM 4248 C C . VAL B 1 227 ? -8.578 6.465 7.379 1 98.81 227 VAL B C 1
ATOM 4250 O O . VAL B 1 227 ? -9.578 6.582 8.086 1 98.81 227 VAL B O 1
ATOM 4253 N N . ASN B 1 228 ? -7.434 5.992 7.809 1 97.69 228 ASN B N 1
ATOM 4254 C CA . ASN B 1 228 ? -7.258 5.637 9.211 1 97.69 228 ASN B CA 1
ATOM 4255 C C . ASN B 1 228 ? -6.02 6.297 9.812 1 97.69 228 ASN B C 1
ATOM 4257 O O . ASN B 1 228 ? -4.926 5.73 9.758 1 97.69 228 ASN B O 1
ATOM 4261 N N . SER B 1 229 ? -6.246 7.387 10.43 1 93.88 229 SER B N 1
ATOM 4262 C CA . SER B 1 229 ? -5.152 8.102 11.078 1 93.88 229 SER B CA 1
ATOM 4263 C C . SER B 1 229 ? -5.109 7.801 12.578 1 93.88 229 SER B C 1
ATOM 4265 O O . SER B 1 229 ? -4.301 8.375 13.305 1 93.88 229 SER B O 1
ATOM 4267 N N . LEU B 1 230 ? -5.922 6.898 13.078 1 94.31 230 LEU B N 1
ATOM 4268 C CA . LEU B 1 230 ? -6.09 6.668 14.508 1 94.31 230 LEU B CA 1
ATOM 4269 C C . LEU B 1 230 ? -5.113 5.609 15.008 1 94.31 230 LEU B C 1
ATOM 4271 O O . LEU B 1 230 ? -4.746 5.602 16.188 1 94.31 230 LEU B O 1
ATOM 4275 N N . GLY B 1 231 ? -4.77 4.668 14.117 1 93.19 231 GLY B N 1
ATOM 4276 C CA . GLY B 1 231 ? -3.773 3.672 14.484 1 93.19 231 GLY B CA 1
ATOM 4277 C C . GLY B 1 231 ? -4.371 2.453 15.156 1 93.19 231 GLY B C 1
ATOM 4278 O O . GLY B 1 231 ? -5.379 1.911 14.695 1 93.19 231 GLY B O 1
ATOM 4279 N N . GLU B 1 232 ? -3.764 1.995 16.219 1 94.19 232 GLU B N 1
ATOM 4280 C CA . GLU B 1 232 ? -3.867 0.664 16.812 1 94.19 232 GLU B CA 1
ATOM 4281 C C . GLU B 1 232 ? -5.32 0.312 17.125 1 94.19 232 GLU B C 1
ATOM 4283 O O . GLU B 1 232 ? -5.832 -0.705 16.656 1 94.19 232 GLU B O 1
ATOM 4288 N N . LYS B 1 233 ? -6.051 1.159 17.828 1 94.88 233 LYS B N 1
ATOM 4289 C CA . LYS B 1 233 ? -7.379 0.847 18.359 1 94.88 233 LYS B CA 1
ATOM 4290 C C . LYS B 1 233 ? -8.359 0.521 17.234 1 94.88 233 LYS B C 1
ATOM 4292 O O . LYS B 1 233 ? -9.25 -0.307 17.406 1 94.88 233 LYS B O 1
ATOM 4297 N N . TYR B 1 234 ? -8.117 1.128 16.094 1 96 234 TYR B N 1
ATOM 4298 C CA . TYR B 1 234 ? -9.094 0.983 15.016 1 96 234 TYR B CA 1
ATOM 4299 C C . TYR B 1 234 ? -8.469 0.343 13.789 1 96 234 TYR B C 1
ATOM 4301 O O . TYR B 1 234 ? -9.023 0.417 12.688 1 96 234 TYR B O 1
ATOM 4309 N N . TRP B 1 235 ? -7.395 -0.238 14.016 1 96.38 235 TRP B N 1
ATOM 4310 C CA . TRP B 1 235 ? -6.652 -0.824 12.906 1 96.38 235 TRP B CA 1
ATOM 4311 C C . TRP B 1 235 ? -7.43 -1.975 12.273 1 96.38 235 TRP B C 1
ATOM 4313 O O . TRP B 1 235 ? -7.641 -1.997 11.062 1 96.38 235 TRP B O 1
ATOM 4323 N N . ASP B 1 236 ? -7.906 -2.879 13.094 1 96.44 236 ASP B N 1
ATOM 4324 C CA . ASP B 1 236 ? -8.664 -4.027 12.609 1 96.44 236 ASP B CA 1
ATOM 4325 C C . ASP B 1 236 ? -9.938 -3.586 11.898 1 96.44 236 ASP B C 1
ATOM 4327 O O . ASP B 1 236 ? -10.312 -4.16 10.875 1 96.44 236 ASP B O 1
ATOM 4331 N N . LEU B 1 237 ? -10.586 -2.625 12.484 1 97.5 237 LEU B N 1
ATOM 4332 C CA . LEU B 1 237 ? -11.781 -2.102 11.836 1 97.5 237 LEU B CA 1
ATOM 4333 C C . LEU B 1 237 ? -11.461 -1.559 10.453 1 97.5 237 LEU B C 1
ATOM 4335 O O . LEU B 1 237 ? -12.172 -1.838 9.484 1 97.5 237 LEU B O 1
ATOM 4339 N N . GLY B 1 238 ? -10.383 -0.754 10.352 1 97.88 238 GLY B N 1
ATOM 4340 C CA . GLY B 1 238 ? -9.953 -0.261 9.047 1 97.88 238 GLY B CA 1
ATOM 4341 C C . GLY B 1 238 ? -9.75 -1.366 8.031 1 97.88 238 GLY B C 1
ATOM 4342 O O . GLY B 1 238 ? -10.164 -1.234 6.875 1 97.88 238 GLY B O 1
ATOM 4343 N N . LEU B 1 239 ? -9.188 -2.457 8.445 1 97.5 239 LEU B N 1
ATOM 4344 C CA . LEU B 1 239 ? -8.906 -3.59 7.574 1 97.5 239 LEU B CA 1
ATOM 4345 C C . LEU B 1 239 ? -10.203 -4.27 7.133 1 97.5 239 LEU B C 1
ATOM 4347 O O . LEU B 1 239 ? -10.289 -4.781 6.016 1 97.5 239 LEU B O 1
ATOM 4351 N N . LYS B 1 240 ? -11.148 -4.293 7.992 1 97.94 240 LYS B N 1
ATOM 4352 C CA . LYS B 1 240 ? -12.43 -4.926 7.684 1 97.94 240 LYS B CA 1
ATOM 4353 C C . LYS B 1 240 ? -13.25 -4.062 6.727 1 97.94 240 LYS B C 1
ATOM 4355 O O . LYS B 1 240 ? -14.102 -4.574 6 1 97.94 240 LYS B O 1
ATOM 4360 N N . LEU B 1 241 ? -12.969 -2.781 6.676 1 98.69 241 LEU B N 1
ATOM 4361 C CA . LEU B 1 241 ? -13.805 -1.84 5.938 1 98.69 241 LEU B CA 1
ATOM 4362 C C . LEU B 1 241 ? -13.312 -1.688 4.504 1 98.69 241 LEU B C 1
ATOM 4364 O O . LEU B 1 241 ? -14 -1.097 3.668 1 98.69 241 LEU B O 1
ATOM 4368 N N . VAL B 1 242 ? -12.188 -2.18 4.191 1 98.62 242 VAL B N 1
ATOM 4369 C CA . VAL B 1 242 ? -11.617 -1.991 2.859 1 98.62 242 VAL B CA 1
ATOM 4370 C C . VAL B 1 242 ? -12.078 -3.119 1.938 1 98.62 242 VAL B C 1
ATOM 4372 O O . VAL B 1 242 ? -12.148 -4.277 2.35 1 98.62 242 VAL B O 1
ATOM 4375 N N . GLY B 1 243 ? -12.438 -2.785 0.701 1 97.81 243 GLY B N 1
ATOM 4376 C CA . GLY B 1 243 ? -12.844 -3.77 -0.291 1 97.81 243 GLY B CA 1
ATOM 4377 C C . GLY B 1 243 ? -11.688 -4.27 -1.14 1 97.81 243 GLY B C 1
ATOM 4378 O O . GLY B 1 243 ? -10.531 -3.941 -0.876 1 97.81 243 GLY B O 1
ATOM 4379 N N . ASN B 1 244 ? -12.031 -5.109 -2.16 1 96.56 244 ASN B N 1
ATOM 4380 C CA . ASN B 1 244 ? -11.039 -5.605 -3.105 1 96.56 244 ASN B CA 1
ATOM 4381 C C . ASN B 1 244 ? -10.336 -4.461 -3.836 1 96.56 244 ASN B C 1
ATOM 4383 O O . ASN B 1 244 ? -10.984 -3.484 -4.227 1 96.56 244 ASN B O 1
ATOM 4387 N N . HIS B 1 245 ? -9.008 -4.535 -3.951 1 96.88 245 HIS B N 1
ATOM 4388 C CA . HIS B 1 245 ? -8.164 -3.547 -4.613 1 96.88 245 HIS B CA 1
ATOM 4389 C C . HIS B 1 245 ? -8.164 -2.225 -3.85 1 96.88 245 HIS B C 1
ATOM 4391 O O . HIS B 1 245 ? -7.707 -1.204 -4.367 1 96.88 245 HIS B O 1
ATOM 4397 N N . GLY B 1 246 ? -8.797 -2.203 -2.66 1 98.25 246 GLY B N 1
ATOM 4398 C CA . GLY B 1 246 ? -8.906 -0.978 -1.883 1 98.25 246 GLY B CA 1
ATOM 4399 C C . GLY B 1 246 ? -7.602 -0.577 -1.222 1 98.25 246 GLY B C 1
ATOM 4400 O O . GLY B 1 246 ? -6.633 -1.34 -1.235 1 98.25 246 GLY B O 1
ATOM 4401 N N . LYS B 1 247 ? -7.617 0.629 -0.663 1 98.62 247 LYS B N 1
ATOM 4402 C CA . LYS B 1 247 ? -6.445 1.195 -0.004 1 98.62 247 LYS B CA 1
ATOM 4403 C C . LYS B 1 247 ? -6.797 1.723 1.385 1 98.62 247 LYS B C 1
ATOM 4405 O O . LYS B 1 247 ? -7.852 2.332 1.576 1 98.62 247 LYS B O 1
ATOM 4410 N N . ILE B 1 248 ? -5.965 1.377 2.309 1 98.56 248 ILE B N 1
ATOM 4411 C CA . ILE B 1 248 ? -5.98 2.027 3.613 1 98.56 248 ILE B CA 1
ATOM 4412 C C . ILE B 1 248 ? -4.848 3.049 3.697 1 98.56 248 ILE B C 1
ATOM 4414 O O . ILE B 1 248 ? -3.674 2.688 3.6 1 98.56 248 ILE B O 1
ATOM 4418 N N . VAL B 1 249 ? -5.184 4.266 3.832 1 98.69 249 VAL B N 1
ATOM 4419 C CA . VAL B 1 249 ? -4.164 5.305 3.936 1 98.69 249 VAL B CA 1
ATOM 4420 C C . VAL B 1 249 ? -4.051 5.773 5.387 1 98.69 249 VAL B C 1
ATOM 4422 O O . VAL B 1 249 ? -5.062 5.988 6.059 1 98.69 249 VAL B O 1
ATOM 4425 N N . THR B 1 250 ? -2.83 5.855 5.848 1 97.94 250 THR B N 1
ATOM 4426 C CA . THR B 1 250 ? -2.58 6.238 7.234 1 97.94 250 THR B CA 1
ATOM 4427 C C . THR B 1 250 ? -1.477 7.289 7.312 1 97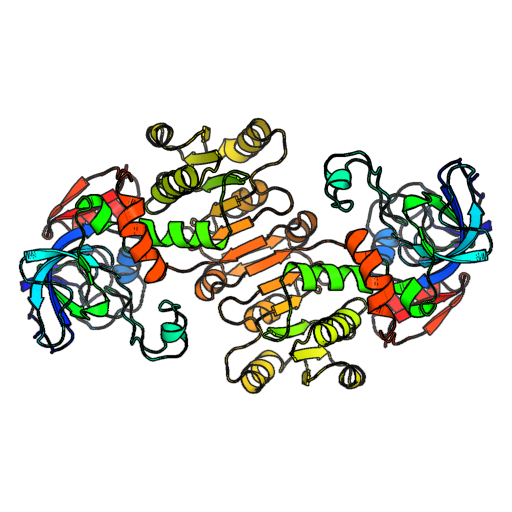.94 250 THR B C 1
ATOM 4429 O O . THR B 1 250 ? -0.502 7.23 6.562 1 97.94 250 THR B O 1
ATOM 4432 N N . TYR B 1 251 ? -1.644 8.25 8.242 1 97.06 251 TYR B N 1
ATOM 4433 C CA . TYR B 1 251 ? -0.661 9.305 8.484 1 97.06 251 TYR B CA 1
ATOM 4434 C C . TYR B 1 251 ? -0.556 9.617 9.969 1 97.06 251 TYR B C 1
ATOM 4436 O O . TYR B 1 251 ? -0.141 10.719 10.352 1 97.06 251 TYR B O 1
ATOM 4444 N N . GLY B 1 252 ? -1.001 8.594 10.773 1 92.12 252 GLY B N 1
ATOM 4445 C CA . GLY B 1 252 ? -0.952 8.82 12.211 1 92.12 252 GLY B CA 1
ATOM 4446 C C . GLY B 1 252 ? -1.174 7.555 13.023 1 92.12 252 GLY B C 1
ATOM 4447 O O . GLY B 1 252 ? -1.509 6.508 12.469 1 92.12 252 GLY B O 1
ATOM 4448 N N . GLY B 1 253 ? -0.96 7.668 14.297 1 91.19 253 GLY B N 1
ATOM 4449 C CA . GLY B 1 253 ? -1.109 6.602 15.281 1 91.19 253 GLY B CA 1
ATOM 4450 C C . GLY B 1 253 ? -1.54 7.105 16.641 1 91.19 253 GLY B C 1
ATOM 4451 O O . GLY B 1 253 ? -0.925 6.77 17.656 1 91.19 253 GLY B O 1
ATOM 4452 N N . LEU B 1 254 ? -2.553 7.875 16.594 1 88.19 254 LEU B N 1
ATOM 4453 C CA . LEU B 1 254 ? -3.021 8.57 17.797 1 88.19 254 LEU B CA 1
ATOM 4454 C C . LEU B 1 254 ? -3.27 7.586 18.938 1 88.19 254 LEU B C 1
ATOM 4456 O O . LEU B 1 254 ? -3.014 7.898 20.094 1 88.19 254 LEU B O 1
ATOM 4460 N N . THR B 1 255 ? -3.76 6.426 18.609 1 91.75 255 THR B N 1
ATOM 4461 C CA . THR B 1 255 ? -4.105 5.434 19.625 1 91.75 255 THR B CA 1
ATOM 4462 C C . THR B 1 255 ? -3.016 4.375 19.734 1 91.75 255 THR B C 1
ATOM 4464 O O . THR B 1 255 ? -3.24 3.305 20.312 1 91.75 255 THR B O 1
ATOM 4467 N N . GLY B 1 256 ? -1.888 4.645 19.141 1 92.62 256 GLY B N 1
ATOM 4468 C CA . GLY B 1 256 ? -0.768 3.719 19.094 1 92.62 256 GLY B CA 1
ATOM 4469 C C . GLY B 1 256 ? -0.325 3.381 17.688 1 92.62 256 GLY B C 1
ATOM 4470 O O . GLY B 1 256 ? -1.147 3.318 16.766 1 92.62 256 GLY B O 1
ATOM 4471 N N . GLY B 1 257 ? 0.935 3.09 17.594 1 93.69 257 GLY B N 1
ATOM 4472 C CA . GLY B 1 257 ? 1.481 2.895 16.266 1 93.69 257 GLY B CA 1
ATOM 4473 C C . GLY B 1 257 ? 1.77 1.44 15.945 1 93.69 257 GLY B C 1
ATOM 4474 O O . GLY B 1 257 ? 1.962 1.081 14.781 1 93.69 257 GLY B O 1
ATOM 4475 N N . LYS B 1 258 ? 1.832 0.567 16.891 1 94.69 258 LYS B N 1
ATOM 4476 C CA . LYS B 1 258 ? 2.123 -0.846 16.672 1 94.69 258 LYS B CA 1
ATOM 4477 C C . LYS B 1 258 ? 0.843 -1.637 16.422 1 94.69 258 LYS B C 1
ATOM 4479 O O . LYS B 1 258 ? -0.041 -1.688 17.281 1 94.69 258 LYS B O 1
ATOM 4484 N N . VAL B 1 259 ? 0.816 -2.254 15.281 1 95.5 259 VAL B N 1
ATOM 4485 C CA . VAL B 1 259 ? -0.413 -2.947 14.914 1 95.5 259 VAL B CA 1
ATOM 4486 C C . VAL B 1 259 ? -0.083 -4.352 14.406 1 95.5 259 VAL B C 1
ATOM 4488 O O . VAL B 1 259 ? 1.075 -4.652 14.109 1 95.5 259 VAL B O 1
ATOM 4491 N N . SER B 1 260 ? -1.078 -5.195 14.383 1 94.38 260 SER B N 1
ATOM 4492 C CA . SER B 1 260 ? -0.973 -6.527 13.789 1 94.38 260 SER B CA 1
ATOM 4493 C C . SER B 1 260 ? -1.64 -6.574 12.414 1 94.38 260 SER B C 1
ATOM 4495 O O . SER B 1 260 ? -2.662 -5.922 12.195 1 94.38 260 SER B O 1
ATOM 4497 N N . LEU B 1 261 ? -1.027 -7.32 11.578 1 95 261 LEU B N 1
ATOM 4498 C CA . LEU B 1 261 ? -1.515 -7.449 10.211 1 95 261 LEU B CA 1
ATOM 4499 C C . LEU B 1 261 ? -1.488 -8.906 9.758 1 95 261 LEU B C 1
ATOM 4501 O O . LEU B 1 261 ? -0.5 -9.609 9.969 1 95 261 LEU B O 1
ATOM 4505 N N . ASP B 1 262 ? -2.557 -9.359 9.273 1 95.56 262 ASP B N 1
ATOM 4506 C CA . ASP B 1 262 ? -2.59 -10.625 8.539 1 95.56 262 ASP B CA 1
ATOM 4507 C C . ASP B 1 262 ? -2.367 -10.398 7.047 1 95.56 262 ASP B C 1
ATOM 4509 O O . ASP B 1 262 ? -3.289 -10.008 6.332 1 95.56 262 ASP B O 1
ATOM 4513 N N . VAL B 1 263 ? -1.231 -10.734 6.555 1 94.94 263 VAL B N 1
ATOM 4514 C CA . VAL B 1 263 ? -0.847 -10.461 5.172 1 94.94 263 VAL B CA 1
ATOM 4515 C C . VAL B 1 263 ? -1.719 -11.273 4.223 1 94.94 263 VAL B C 1
ATOM 4517 O O . VAL B 1 263 ? -1.934 -10.883 3.072 1 94.94 263 VAL B O 1
ATOM 4520 N N . ASN B 1 264 ? -2.25 -12.422 4.668 1 94.62 264 ASN B N 1
ATOM 4521 C CA . ASN B 1 264 ? -3.141 -13.227 3.84 1 94.62 264 ASN B CA 1
ATOM 4522 C C . ASN B 1 264 ? -4.41 -12.461 3.475 1 94.62 264 ASN B C 1
ATOM 4524 O O . ASN B 1 264 ? -4.891 -12.555 2.344 1 94.62 264 ASN B O 1
ATOM 4528 N N . LYS B 1 265 ? -4.859 -11.727 4.434 1 94.56 265 LYS B N 1
ATOM 4529 C CA . LYS B 1 265 ? -6.074 -10.953 4.195 1 94.56 265 LYS B CA 1
ATOM 4530 C C . LYS B 1 265 ? -5.805 -9.773 3.26 1 94.56 265 LYS B C 1
ATOM 4532 O O . LYS B 1 265 ? -6.668 -9.398 2.463 1 94.56 265 LYS B O 1
ATOM 4537 N N . LEU B 1 266 ? -4.641 -9.242 3.359 1 95.94 266 LEU B N 1
ATOM 4538 C CA . LEU B 1 266 ? -4.273 -8.102 2.525 1 95.94 266 LEU B CA 1
ATOM 4539 C C . LEU B 1 266 ? -4.148 -8.516 1.063 1 95.94 266 LEU B C 1
ATOM 4541 O O . LEU B 1 266 ? -4.789 -7.926 0.19 1 95.94 266 LEU B O 1
ATOM 4545 N N . TYR B 1 267 ? -3.314 -9.562 0.743 1 95.5 267 TYR B N 1
ATOM 4546 C CA . TYR B 1 267 ? -3.096 -9.906 -0.658 1 95.5 267 TYR B CA 1
ATOM 4547 C C . TYR B 1 267 ? -4.316 -10.602 -1.246 1 95.5 267 TYR B C 1
ATOM 4549 O O . TYR B 1 267 ? -4.559 -10.531 -2.453 1 95.5 267 TYR B O 1
ATOM 4557 N N . ALA B 1 268 ? -5.168 -11.281 -0.376 1 95.19 268 ALA B N 1
ATOM 4558 C CA . ALA B 1 268 ? -6.395 -11.898 -0.877 1 95.19 268 ALA B CA 1
ATOM 4559 C C . ALA B 1 268 ? -7.324 -10.852 -1.489 1 95.19 268 ALA B C 1
ATOM 4561 O O . ALA B 1 268 ? -8.086 -11.156 -2.41 1 95.19 268 ALA B O 1
ATOM 4562 N N . LYS B 1 269 ? -7.168 -9.586 -1.056 1 96 269 LYS B N 1
ATOM 4563 C CA . LYS B 1 269 ? -8.047 -8.516 -1.51 1 96 269 LYS B CA 1
ATOM 4564 C C . LYS B 1 269 ? -7.332 -7.609 -2.51 1 96 269 LYS B C 1
ATOM 4566 O O . LYS B 1 269 ? -7.914 -6.641 -3.004 1 96 269 LYS B O 1
ATOM 4571 N N . HIS B 1 270 ? -6.113 -7.938 -2.812 1 97.75 270 HIS B N 1
ATOM 4572 C CA . HIS B 1 270 ? -5.305 -6.957 -3.527 1 97.75 270 HIS B CA 1
ATOM 4573 C C . HIS B 1 270 ? -5.352 -5.598 -2.836 1 97.75 270 HIS B C 1
ATOM 4575 O O . HIS B 1 270 ? -5.395 -4.559 -3.5 1 97.75 270 HIS B O 1
ATOM 4581 N N . ALA B 1 271 ? -5.441 -5.574 -1.512 1 97.94 271 ALA B N 1
ATOM 4582 C CA . ALA B 1 271 ? -5.527 -4.324 -0.761 1 97.94 271 ALA B CA 1
ATOM 4583 C C . ALA B 1 271 ? -4.137 -3.762 -0.473 1 97.94 271 ALA B C 1
ATOM 4585 O O . ALA B 1 271 ? -3.145 -4.492 -0.511 1 97.94 271 ALA B O 1
ATOM 4586 N N . SER B 1 272 ? -4.098 -2.479 -0.195 1 98.44 272 SER B N 1
ATOM 4587 C CA . SER B 1 272 ? -2.84 -1.803 0.101 1 98.44 272 SER B CA 1
ATOM 4588 C C . SER B 1 272 ? -2.953 -0.951 1.361 1 98.44 272 SER B C 1
ATOM 4590 O O . SER B 1 272 ? -4.027 -0.431 1.672 1 98.44 272 SER B O 1
ATOM 4592 N N . ILE B 1 273 ? -1.873 -0.922 2.039 1 98.62 273 ILE B N 1
ATOM 4593 C CA . ILE B 1 273 ? -1.686 0.05 3.111 1 98.62 273 ILE B CA 1
ATOM 4594 C C . ILE B 1 273 ? -0.702 1.128 2.664 1 98.62 273 ILE B C 1
ATOM 4596 O O . ILE B 1 273 ? 0.421 0.822 2.256 1 98.62 273 ILE B O 1
ATOM 4600 N N . VAL B 1 274 ? -1.146 2.359 2.73 1 98.62 274 VAL B N 1
ATOM 4601 C CA . VAL B 1 274 ? -0.35 3.471 2.221 1 98.62 274 VAL B CA 1
ATOM 4602 C C . VAL B 1 274 ? -0.042 4.449 3.352 1 98.62 274 VAL B C 1
ATOM 4604 O O . VAL B 1 274 ? -0.952 5.051 3.928 1 98.62 274 VAL B O 1
ATOM 4607 N N . GLY B 1 275 ? 1.229 4.547 3.639 1 98.44 275 GLY B N 1
ATOM 4608 C CA . GLY B 1 275 ? 1.662 5.559 4.586 1 98.44 275 GLY B CA 1
ATOM 4609 C C . GLY B 1 275 ? 1.967 6.895 3.936 1 98.44 275 GLY B C 1
ATOM 4610 O O . GLY B 1 275 ? 2.662 6.953 2.92 1 98.44 275 GLY B O 1
ATOM 4611 N N . THR B 1 276 ? 1.397 7.93 4.535 1 97.81 276 THR B N 1
ATOM 4612 C CA . THR B 1 276 ? 1.7 9.273 4.047 1 97.81 276 THR B CA 1
ATOM 4613 C C . THR B 1 276 ? 2.088 10.188 5.203 1 97.81 276 THR B C 1
ATOM 4615 O O . THR B 1 276 ? 1.857 9.867 6.367 1 97.81 276 THR B O 1
ATOM 4618 N N . ASN B 1 277 ? 2.795 11.195 4.824 1 93.75 277 ASN B N 1
ATOM 4619 C CA . ASN B 1 277 ? 3.291 12.148 5.816 1 93.75 277 ASN B CA 1
ATOM 4620 C C . ASN B 1 277 ? 3.199 13.586 5.312 1 93.75 277 ASN B C 1
ATOM 4622 O O . ASN B 1 277 ? 3.861 13.945 4.34 1 93.75 277 ASN B O 1
ATOM 4626 N N . ARG B 1 278 ? 2.492 14.273 6.012 1 93 278 ARG B N 1
ATOM 4627 C CA . ARG B 1 278 ? 2.391 15.703 5.738 1 93 278 ARG B CA 1
ATOM 4628 C C . ARG B 1 278 ? 2.018 15.953 4.281 1 93 278 ARG B C 1
ATOM 4630 O O . ARG B 1 278 ? 1.441 15.086 3.623 1 93 278 ARG B O 1
ATOM 4637 N N . GLY B 1 279 ? 2.045 17.094 3.682 1 95.88 279 GLY B N 1
ATOM 4638 C CA . GLY B 1 279 ? 1.895 17.594 2.326 1 95.88 279 GLY B CA 1
ATOM 4639 C C . GLY B 1 279 ? 3.041 18.484 1.888 1 95.88 279 GLY B C 1
ATOM 4640 O O . GLY B 1 279 ? 3.949 18.766 2.672 1 95.88 279 GLY B O 1
ATOM 4641 N N . ASN B 1 280 ? 3.086 18.719 0.678 1 96.94 280 ASN B N 1
ATOM 4642 C CA . ASN B 1 280 ? 4.176 19.531 0.147 1 96.94 280 ASN B CA 1
ATOM 4643 C C . ASN B 1 280 ? 3.697 20.938 -0.23 1 96.94 280 ASN B C 1
ATOM 4645 O O . ASN B 1 280 ? 2.523 21.266 -0.052 1 96.94 280 ASN B O 1
ATOM 4649 N N . MET B 1 281 ? 4.629 21.781 -0.633 1 96.44 281 MET B N 1
ATOM 4650 C CA . MET B 1 281 ? 4.34 23.172 -0.938 1 96.44 281 MET B CA 1
ATOM 4651 C C . MET B 1 281 ? 3.379 23.281 -2.117 1 96.44 281 MET B C 1
ATOM 4653 O O . MET B 1 281 ? 2.498 24.141 -2.127 1 96.44 281 MET B O 1
ATOM 4657 N N . ALA B 1 282 ? 3.562 22.422 -3.09 1 96.56 282 ALA B N 1
ATOM 4658 C CA . ALA B 1 282 ? 2.668 22.453 -4.246 1 96.56 282 ALA B CA 1
ATOM 4659 C C . ALA B 1 282 ? 1.218 22.234 -3.82 1 96.56 282 ALA B C 1
ATOM 4661 O O . ALA B 1 282 ? 0.312 22.922 -4.305 1 96.56 282 ALA B O 1
ATOM 4662 N N . GLU B 1 283 ? 1.053 21.359 -2.936 1 97.69 283 GLU B N 1
ATOM 4663 C CA . GLU B 1 283 ? -0.289 21.047 -2.455 1 97.69 283 GLU B CA 1
ATOM 4664 C C . GLU B 1 283 ? -0.841 22.172 -1.58 1 97.69 283 GLU B C 1
ATOM 4666 O O . GLU B 1 283 ? -2.041 22.438 -1.602 1 97.69 283 GLU B O 1
ATOM 4671 N N . LEU B 1 284 ? 0.004 22.766 -0.804 1 97.56 284 LEU B N 1
ATOM 4672 C CA . LEU B 1 284 ? -0.441 23.938 -0.057 1 97.56 284 LEU B CA 1
ATOM 4673 C C . LEU B 1 284 ? -0.945 25.016 -1.002 1 97.56 284 LEU B C 1
ATOM 4675 O O . LEU B 1 284 ? -1.989 25.625 -0.753 1 97.56 284 LEU B O 1
ATOM 4679 N N . LEU B 1 285 ? -0.222 25.234 -2.07 1 96.5 285 LEU B N 1
ATOM 4680 C CA . LEU B 1 285 ? -0.615 26.25 -3.051 1 96.5 285 LEU B CA 1
ATOM 4681 C C . LEU B 1 285 ? -1.965 25.906 -3.672 1 96.5 285 LEU B C 1
ATOM 4683 O O . LEU B 1 285 ? -2.805 26.781 -3.869 1 96.5 285 LEU B O 1
ATOM 4687 N N . GLU B 1 286 ? -2.191 24.625 -3.92 1 96.44 286 GLU B N 1
ATOM 4688 C CA . GLU B 1 286 ? -3.482 24.188 -4.441 1 96.44 286 GLU B CA 1
ATOM 4689 C C . GLU B 1 286 ? -4.602 24.469 -3.443 1 96.44 286 GLU B C 1
ATOM 4691 O O . GLU B 1 286 ? -5.695 24.891 -3.83 1 96.44 286 GLU B O 1
ATOM 4696 N N . LEU B 1 287 ? -4.293 24.297 -2.232 1 98 287 LEU B N 1
ATOM 4697 C CA . LEU B 1 287 ? -5.297 24.422 -1.183 1 98 287 LEU B CA 1
ATOM 4698 C C . LEU B 1 287 ? -5.68 25.875 -0.96 1 98 287 LEU B C 1
ATOM 4700 O O . LEU B 1 287 ? -6.75 26.172 -0.419 1 98 287 LEU B O 1
ATOM 4704 N N . LEU B 1 288 ? -4.785 26.797 -1.341 1 96.94 288 LEU B N 1
ATOM 4705 C CA . LEU B 1 288 ? -5.129 28.203 -1.21 1 96.94 288 LEU B CA 1
ATOM 4706 C C . LEU B 1 288 ? -6.387 28.531 -2.002 1 96.94 288 LEU B C 1
ATOM 4708 O O . LEU B 1 288 ? -7.133 29.453 -1.643 1 96.94 288 LEU B O 1
ATOM 4712 N N . LYS B 1 289 ? -6.633 27.719 -3.01 1 94.69 289 LYS B N 1
ATOM 4713 C CA . LYS B 1 289 ? -7.844 27.906 -3.807 1 94.69 289 LYS B CA 1
ATOM 4714 C C . LYS B 1 289 ? -8.93 26.922 -3.379 1 94.69 289 LYS B C 1
ATOM 4716 O O . LYS B 1 289 ? -10.078 27.312 -3.172 1 94.69 289 LYS B O 1
ATOM 4721 N N . LEU B 1 290 ? -8.562 25.719 -3.125 1 95 290 LEU B N 1
ATOM 4722 C CA . LEU B 1 290 ? -9.508 24.625 -2.906 1 95 290 LEU B CA 1
ATOM 4723 C C . LEU B 1 290 ? -10.133 24.719 -1.52 1 95 290 LEU B C 1
ATOM 4725 O O . LEU B 1 290 ? -11.234 24.203 -1.293 1 95 290 LEU B O 1
ATOM 4729 N N . ALA B 1 291 ? -9.508 25.438 -0.613 1 96.88 291 ALA B N 1
ATOM 4730 C CA . ALA B 1 291 ? -9.938 25.406 0.781 1 96.88 291 ALA B CA 1
ATOM 4731 C C . ALA B 1 291 ? -10.93 26.516 1.078 1 96.88 291 ALA B C 1
ATOM 4733 O O . ALA B 1 291 ? -11.359 26.688 2.221 1 96.88 291 ALA B O 1
ATOM 4734 N N . LYS B 1 292 ? -11.273 27.266 0.079 1 94.62 292 LYS B N 1
ATOM 4735 C CA . LYS B 1 292 ? -12.148 28.422 0.262 1 94.62 292 LYS B CA 1
ATOM 4736 C C . LYS B 1 292 ? -13.5 28 0.838 1 94.62 292 LYS B C 1
ATOM 4738 O O . LYS B 1 292 ? -14.078 28.719 1.65 1 94.62 292 LYS B O 1
ATOM 4743 N N . ASP B 1 293 ? -13.992 26.812 0.517 1 92.06 293 ASP B N 1
ATOM 4744 C CA . ASP B 1 293 ? -15.336 26.422 0.924 1 92.06 293 ASP B CA 1
ATOM 4745 C C . ASP B 1 293 ? -15.281 25.422 2.082 1 92.06 293 ASP B C 1
ATOM 4747 O O . ASP B 1 293 ? -16.312 24.859 2.471 1 92.06 293 ASP B O 1
ATOM 4751 N N . LEU B 1 294 ? -14.078 25.219 2.625 1 97.62 294 LEU B N 1
ATOM 4752 C CA . LEU B 1 294 ? -13.992 24.328 3.773 1 97.62 294 LEU B CA 1
ATOM 4753 C C . LEU B 1 294 ? -14.586 24.969 5.016 1 97.62 294 LEU B C 1
ATOM 4755 O O . LEU B 1 294 ? -14.43 26.172 5.23 1 97.62 294 LEU B O 1
ATOM 4759 N N . LYS B 1 295 ? -15.242 24.156 5.73 1 96.62 295 LYS B N 1
ATOM 4760 C CA . LYS B 1 295 ? -15.836 24.609 6.984 1 96.62 295 LYS B CA 1
ATOM 4761 C C . LYS B 1 295 ? -15.062 24.078 8.188 1 96.62 295 LYS B C 1
ATOM 4763 O O . LYS B 1 295 ? -14.578 22.938 8.156 1 96.62 295 LYS B O 1
ATOM 4768 N N . VAL B 1 296 ? -14.938 24.938 9.172 1 97.19 296 VAL B N 1
ATOM 4769 C CA . VAL B 1 296 ? -14.25 24.547 10.391 1 97.19 296 VAL B CA 1
ATOM 4770 C C . VAL B 1 296 ? -15.227 24.594 11.57 1 97.19 296 VAL B C 1
ATOM 4772 O O . VAL B 1 296 ? -15.844 25.625 11.836 1 97.19 296 VAL B O 1
ATOM 4775 N N . LYS B 1 297 ? -15.43 23.484 12.172 1 95.5 297 LYS B N 1
ATOM 4776 C CA . LYS B 1 297 ? -16.156 23.453 13.438 1 95.5 297 LYS B CA 1
ATOM 4777 C C . LYS B 1 297 ? -15.258 23.828 14.602 1 95.5 297 LYS B C 1
ATOM 4779 O O . LYS B 1 297 ? -14.258 23.156 14.867 1 95.5 297 LYS B O 1
ATOM 4784 N N . VAL B 1 298 ? -15.633 24.953 15.258 1 97.38 298 VAL B N 1
ATOM 4785 C CA . VAL B 1 298 ? -14.82 25.438 16.359 1 97.38 298 VAL B CA 1
ATOM 4786 C C . VAL B 1 298 ? -15.406 24.969 17.688 1 97.38 298 VAL B C 1
ATOM 4788 O O . VAL B 1 298 ? -16.609 25.141 17.938 1 97.38 298 VAL B O 1
ATOM 4791 N N . HIS B 1 299 ? -14.57 24.312 18.422 1 97.12 299 HIS B N 1
ATOM 4792 C CA . HIS B 1 299 ? -14.969 23.969 19.781 1 97.12 299 HIS B CA 1
ATOM 4793 C C . HIS B 1 299 ? -14.898 25.172 20.703 1 97.12 299 HIS B C 1
ATOM 4795 O O . HIS B 1 299 ? -15.883 25.516 21.359 1 97.12 299 HIS B O 1
ATOM 4801 N N . ARG B 1 300 ? -13.711 25.797 20.688 1 97.75 300 ARG B N 1
ATOM 4802 C CA . ARG B 1 300 ? -13.516 26.938 21.562 1 97.75 300 ARG B CA 1
ATOM 4803 C C . ARG B 1 300 ? -12.266 27.719 21.172 1 97.75 300 ARG B C 1
ATOM 4805 O O . ARG B 1 300 ? -11.305 27.156 20.656 1 97.75 300 ARG B O 1
ATOM 4812 N N . TYR B 1 301 ? -12.398 29.062 21.422 1 98.5 301 TYR B N 1
ATOM 4813 C CA . TYR B 1 301 ? -11.227 29.938 21.344 1 98.5 301 TYR B CA 1
ATOM 4814 C C . TYR B 1 301 ? -10.633 30.172 22.734 1 98.5 301 TYR B C 1
ATOM 4816 O O . TYR B 1 301 ? -11.367 30.375 23.703 1 98.5 301 TYR B O 1
ATOM 4824 N N . TYR B 1 302 ? -9.422 30.078 22.828 1 98.62 302 TYR B N 1
ATOM 4825 C CA . TYR B 1 302 ? -8.664 30.469 24.016 1 98.62 302 TYR B CA 1
ATOM 4826 C C . TYR B 1 302 ? -7.688 31.594 23.703 1 98.62 302 TYR B C 1
ATOM 4828 O O . TYR B 1 302 ? -7.383 31.844 22.531 1 98.62 302 TYR B O 1
ATOM 4836 N N . THR B 1 303 ? -7.238 32.25 24.766 1 98.56 303 THR B N 1
ATOM 4837 C CA . THR B 1 303 ? -6.152 33.219 24.625 1 98.56 303 THR B CA 1
ATOM 4838 C C . THR B 1 303 ? -4.805 32.562 24.906 1 98.56 303 THR B C 1
ATOM 4840 O O . THR B 1 303 ? -4.754 31.438 25.406 1 98.56 303 THR B O 1
ATOM 4843 N N . LEU B 1 304 ? -3.783 33.25 24.547 1 98.31 304 LEU B N 1
ATOM 4844 C CA . LEU B 1 304 ? -2.443 32.75 24.844 1 98.31 304 LEU B CA 1
ATOM 4845 C C . LEU B 1 304 ? -2.289 32.5 26.344 1 98.31 304 LEU B C 1
ATOM 4847 O O . LEU B 1 304 ? -1.697 31.484 26.734 1 98.31 304 LEU B O 1
ATOM 4851 N N . ASP B 1 305 ? -2.887 33.312 27.172 1 98 305 ASP B N 1
ATOM 4852 C CA . ASP B 1 305 ? -2.797 33.188 28.625 1 98 305 ASP B CA 1
ATOM 4853 C C . ASP B 1 305 ? -3.549 31.938 29.109 1 98 305 ASP B C 1
ATOM 4855 O O . ASP B 1 305 ? -3.273 31.422 30.203 1 98 305 ASP B O 1
ATOM 4859 N N . GLU B 1 306 ? -4.473 31.453 28.312 1 97.88 306 GLU B N 1
ATOM 4860 C CA . GLU B 1 306 ? -5.301 30.312 28.672 1 97.88 306 GLU B CA 1
ATOM 4861 C C . GLU B 1 306 ? -4.781 29.031 28.016 1 97.88 306 GLU B C 1
ATOM 4863 O O . GLU B 1 306 ? -5.473 28 28 1 97.88 306 GLU B O 1
ATOM 4868 N N . ALA B 1 307 ? -3.621 29.094 27.469 1 96.94 307 ALA B N 1
ATOM 4869 C CA . ALA B 1 307 ? -3.115 27.984 26.641 1 96.94 307 ALA B CA 1
ATOM 4870 C C . ALA B 1 307 ? -3.025 26.703 27.453 1 96.94 307 ALA B C 1
ATOM 4872 O O . ALA B 1 307 ? -3.289 25.609 26.938 1 96.94 307 ALA B O 1
ATOM 4873 N N . ARG B 1 308 ? -2.666 26.766 28.703 1 96.94 308 ARG B N 1
ATOM 4874 C CA . ARG B 1 308 ? -2.596 25.578 29.547 1 96.94 308 ARG B CA 1
ATOM 4875 C C . ARG B 1 308 ? -3.955 24.891 29.625 1 96.94 308 ARG B C 1
ATOM 4877 O O . ARG B 1 308 ? -4.047 23.656 29.516 1 96.94 308 ARG B O 1
ATOM 4884 N N . GLU B 1 309 ? -4.895 25.672 29.875 1 97 309 GLU B N 1
ATOM 4885 C CA . GLU B 1 309 ? -6.258 25.156 29.922 1 97 309 GLU B CA 1
ATOM 4886 C C . GLU B 1 309 ? -6.672 24.547 28.594 1 97 309 GLU B C 1
ATOM 4888 O O . GLU B 1 309 ? -7.328 23.5 28.547 1 97 309 GLU B O 1
ATOM 4893 N N . ALA B 1 310 ? -6.324 25.219 27.547 1 97.94 310 ALA B N 1
ATOM 4894 C CA . ALA B 1 310 ? -6.637 24.719 26.203 1 97.94 310 ALA B CA 1
ATOM 4895 C C . ALA B 1 310 ? -6.039 23.344 25.969 1 97.94 310 ALA B C 1
ATOM 4897 O O . ALA B 1 310 ? -6.711 22.438 25.453 1 97.94 310 ALA B O 1
ATOM 4898 N N . PHE B 1 311 ? -4.789 23.125 26.391 1 98.06 311 PHE B N 1
ATOM 4899 C CA . PHE B 1 311 ? -4.117 21.844 26.203 1 98.06 311 PHE B CA 1
ATOM 4900 C C . PHE B 1 311 ? -4.738 20.781 27.094 1 98.06 311 PHE B C 1
ATOM 4902 O O . PHE B 1 311 ? -4.816 19.609 26.703 1 98.06 311 PHE B O 1
ATOM 4909 N N . ARG B 1 312 ? -5.152 21.156 28.281 1 97.31 312 ARG B N 1
ATOM 4910 C CA . ARG B 1 312 ? -5.84 20.203 29.141 1 97.31 312 ARG B CA 1
ATOM 4911 C C . ARG B 1 312 ? -7.145 19.734 28.516 1 97.31 312 ARG B C 1
ATOM 4913 O O . ARG B 1 312 ? -7.457 18.531 28.531 1 97.31 312 ARG B O 1
ATOM 4920 N N . GLU B 1 313 ? -7.805 20.703 28.016 1 96.38 313 GLU B N 1
ATOM 4921 C CA . GLU B 1 313 ? -9.055 20.344 27.328 1 96.38 313 GLU B CA 1
ATOM 4922 C C . GLU B 1 313 ? -8.789 19.469 26.109 1 96.38 313 GLU B C 1
ATOM 4924 O O . GLU B 1 313 ? -9.516 18.5 25.875 1 96.38 313 GLU B O 1
ATOM 4929 N N . PHE B 1 314 ? -7.84 19.781 25.344 1 96.56 314 PHE B N 1
ATOM 4930 C CA . PHE B 1 314 ? -7.473 19.016 24.172 1 96.56 314 PHE B CA 1
ATOM 4931 C C . PHE B 1 314 ? -7.141 17.562 24.547 1 96.56 314 PHE B C 1
ATOM 4933 O O . PHE B 1 314 ? -7.613 16.625 23.906 1 96.56 314 PHE B O 1
ATOM 4940 N N . LYS B 1 315 ? -6.379 17.406 25.531 1 94.69 315 LYS B N 1
ATOM 4941 C CA . LYS B 1 315 ? -5.93 16.094 25.984 1 94.69 315 LYS B CA 1
ATOM 4942 C C . LYS B 1 315 ? -7.098 15.273 26.516 1 94.69 315 LYS B C 1
ATOM 4944 O O . LYS B 1 315 ? -7.125 14.047 26.344 1 94.69 315 LYS B O 1
ATOM 4949 N N . HIS B 1 316 ? -8.047 15.945 27.125 1 92.19 316 HIS B N 1
ATOM 4950 C CA . HIS B 1 316 ? -9.211 15.258 27.672 1 92.19 316 HIS B CA 1
ATOM 4951 C C . HIS B 1 316 ? -10.047 14.617 26.562 1 92.19 316 HIS B C 1
ATOM 4953 O O . HIS B 1 316 ? -10.703 13.602 26.781 1 92.19 316 HIS B O 1
ATOM 4959 N N . GLY B 1 317 ? -10.078 15.211 25.422 1 86.69 317 GLY B N 1
ATOM 4960 C CA . GLY B 1 317 ? -10.656 14.578 24.25 1 86.69 317 GLY B CA 1
ATOM 4961 C C . GLY B 1 317 ? -12.141 14.836 24.109 1 86.69 317 GLY B C 1
ATOM 4962 O O . GLY B 1 317 ? -12.75 14.445 23.109 1 86.69 317 GLY B O 1
ATOM 4963 N N . ASN B 1 318 ? -12.75 15.406 25.109 1 84.38 318 ASN B N 1
ATOM 4964 C CA . ASN B 1 318 ? -14.18 15.695 25.031 1 84.38 318 ASN B CA 1
ATOM 4965 C C . ASN B 1 318 ? -14.445 17.031 24.344 1 84.38 318 ASN B C 1
ATOM 4967 O O . ASN B 1 318 ? -14.922 17.969 24.984 1 84.38 318 ASN B O 1
ATOM 4971 N N . ARG B 1 319 ? -14.086 17.188 23.156 1 88.75 319 ARG B N 1
ATOM 4972 C CA . ARG B 1 319 ? -14.281 18.406 22.391 1 88.75 319 ARG B CA 1
ATOM 4973 C C . ARG B 1 319 ? -15.133 18.156 21.156 1 88.75 319 ARG B C 1
ATOM 4975 O O . ARG B 1 319 ? -15.18 17.031 20.656 1 88.75 319 ARG B O 1
ATOM 4982 N N . ASP B 1 320 ? -15.773 19.156 20.75 1 92.06 320 ASP B N 1
ATOM 4983 C CA . ASP B 1 320 ? -16.562 19.172 19.531 1 92.06 320 ASP B CA 1
ATOM 4984 C C . ASP B 1 320 ? -16.031 20.219 18.547 1 92.06 320 ASP B C 1
ATOM 4986 O O . ASP B 1 320 ? -16.516 21.344 18.484 1 92.06 320 ASP B O 1
ATOM 4990 N N . GLY B 1 321 ? -15.148 19.797 17.797 1 94.56 321 GLY B N 1
ATOM 4991 C CA . GLY B 1 321 ? -14.5 20.719 16.875 1 94.56 321 GLY B CA 1
ATOM 4992 C C . GLY B 1 321 ? -13.086 21.062 17.281 1 94.56 321 GLY B C 1
ATOM 4993 O O . GLY B 1 321 ? -12.5 20.422 18.156 1 94.56 321 GLY B O 1
ATOM 4994 N N . ARG B 1 322 ? -12.57 22.094 16.703 1 96.94 322 ARG B N 1
ATOM 4995 C CA . ARG B 1 322 ? -11.164 22.438 16.859 1 96.94 322 ARG B CA 1
ATOM 4996 C C . ARG B 1 322 ? -10.977 23.484 17.953 1 96.94 322 ARG B C 1
ATOM 4998 O O . ARG B 1 322 ? -11.852 24.328 18.172 1 96.94 322 ARG B O 1
ATOM 5005 N N . ILE B 1 323 ? -9.906 23.406 18.609 1 98.06 323 ILE B N 1
ATOM 5006 C CA . ILE B 1 323 ? -9.508 24.391 19.609 1 98.06 323 ILE B CA 1
ATOM 5007 C C . ILE B 1 323 ? -8.508 25.375 19 1 98.06 323 ILE B C 1
ATOM 5009 O O . ILE B 1 323 ? -7.527 24.953 18.375 1 98.06 323 ILE B O 1
ATOM 5013 N N . PHE B 1 324 ? -8.789 26.656 19.188 1 98.62 324 PHE B N 1
ATOM 5014 C CA . PHE B 1 324 ? -7.926 27.703 18.656 1 98.62 324 PHE B CA 1
ATOM 5015 C C . PHE B 1 324 ? -7.383 28.578 19.781 1 98.62 324 PHE B C 1
ATOM 5017 O O . PHE B 1 324 ? -8.008 28.688 20.828 1 98.62 324 PHE B O 1
ATOM 5024 N N . ILE B 1 325 ? -6.23 29.109 19.547 1 98.69 325 ILE B N 1
ATOM 5025 C CA . ILE B 1 325 ? -5.598 30.062 20.453 1 98.69 325 ILE B CA 1
ATOM 5026 C C . ILE B 1 325 ? -5.445 31.406 19.766 1 98.69 325 ILE B C 1
ATOM 5028 O O . ILE B 1 325 ? -4.656 31.547 18.828 1 98.69 325 ILE B O 1
ATOM 5032 N N . ARG B 1 326 ? -6.172 32.344 20.188 1 98.38 326 ARG B N 1
ATOM 5033 C CA . ARG B 1 326 ? -6.012 33.719 19.703 1 98.38 326 ARG B CA 1
ATOM 5034 C C . ARG B 1 326 ? -4.766 34.344 20.297 1 98.38 326 ARG B C 1
ATOM 5036 O O . ARG B 1 326 ? -4.617 34.406 21.516 1 98.38 326 ARG B O 1
ATOM 5043 N N . ILE B 1 327 ? -3.906 34.812 19.438 1 97.75 327 ILE B N 1
ATOM 5044 C CA . ILE B 1 327 ? -2.627 35.344 19.891 1 97.75 327 ILE B CA 1
ATOM 5045 C C . ILE B 1 327 ? -2.693 36.875 19.922 1 97.75 327 ILE B C 1
ATOM 5047 O O . ILE B 1 327 ? -3.234 37.5 19 1 97.75 327 ILE B O 1
#

Nearest PDB structures (foldseek):
  4jbh-assembly2_D-2  TM=9.286E-01  e=7.748E-36  Pyrobaculum aerophilum str. IM2
  4a2c-assembly1_B  TM=8.948E-01  e=3.021E-25  Escherichia coli K-12
  5kia-assembly1_A-2  TM=8.804E-01  e=6.233E-25  Burkholderia thailandensis E264
  4ejm-assembly1_A  TM=8.786E-01  e=4.339E-25  Sinorhizobium meliloti 1021
  2dfv-assembly3_C  TM=8.642E-01  e=3.408E-25  Pyrococcus horikoshii OT3

pLDDT: mean 97.04, std 2.02, range [84.38, 98.94]

Solvent-accessible surface area (backbone atoms only — not comparable to full-atom values): 32615 Å² total; per-residue (Å²): 75,51,26,39,33,29,80,51,73,32,69,87,48,53,40,69,40,80,40,88,77,76,82,68,51,47,56,15,25,30,26,37,26,44,36,23,34,73,49,71,66,40,54,36,38,41,58,68,45,86,60,31,58,78,73,28,26,39,26,51,23,32,22,27,29,30,67,40,72,14,83,69,39,76,89,68,52,69,67,38,40,28,36,38,52,44,59,43,53,74,67,72,46,74,36,27,71,71,58,37,39,78,61,23,92,73,40,35,39,33,17,31,60,29,66,20,45,40,20,39,51,45,71,43,55,36,90,35,51,41,77,51,85,62,54,68,69,53,31,15,30,37,48,44,34,40,28,29,36,50,36,45,43,58,74,74,60,63,25,65,87,30,36,36,33,30,48,51,18,67,42,79,37,24,45,42,35,42,45,51,41,41,72,46,44,23,46,31,39,29,28,35,90,59,72,78,50,52,82,57,32,80,38,69,36,39,73,92,49,33,61,62,49,43,26,60,76,41,77,64,50,36,17,44,29,27,40,40,42,45,24,33,82,48,41,66,58,50,61,67,37,37,18,69,62,7,32,37,38,29,64,44,33,79,61,32,37,66,37,79,43,53,50,60,65,32,10,74,29,34,17,31,41,37,19,30,55,63,45,33,66,70,54,49,60,51,39,71,62,68,48,65,80,63,81,78,58,67,49,44,79,36,41,59,88,39,42,57,59,50,51,52,48,58,70,68,58,84,64,63,46,42,48,34,32,43,78,75,52,26,39,32,30,80,51,75,31,70,86,48,52,40,71,41,79,40,88,77,76,81,67,49,48,55,15,25,29,26,36,28,44,36,24,33,73,50,70,67,39,54,36,36,40,60,69,46,85,60,32,56,78,73,28,26,38,25,53,24,34,22,28,30,29,66,40,70,15,84,69,38,78,89,67,50,70,69,40,37,30,36,38,51,44,59,45,53,74,67,71,47,75,36,27,70,69,57,36,38,79,61,23,91,73,42,35,39,34,16,30,60,29,65,20,47,42,20,40,52,44,72,45,55,37,90,35,50,42,79,51,83,60,54,68,69,54,32,13,30,37,50,45,34,42,29,27,36,51,36,45,42,57,73,74,59,64,26,64,88,29,36,36,32,30,50,50,18,66,43,80,37,23,44,42,35,42,43,52,42,40,72,45,43,22,47,30,38,30,28,36,90,60,72,76,51,52,82,58,31,80,39,70,36,39,73,93,48,33,62,62,50,43,27,61,77,41,76,65,50,36,18,45,30,26,40,40,42,45,23,34,82,48,42,67,59,49,62,68,38,38,17,68,64,7,32,38,39,28,65,44,33,78,61,32,39,64,38,78,43,53,49,61,64,32,10,75,29,32,18,30,42,36,21,30,57,57,49,33,66,69,55,50,59,51,39,71,62,68,47,65,80,64,81,79,57,67,50,45,80,35,41,60,88,38,42,56,58,51,53,52,50,58,72,67,60,86,65,64,44,42,47,34,31,43,78

Organism: Metallosphaera sedula (strain ATCC 51363 / DSM 5348 / JCM 9185 / NBRC 15509 / TH2) (NCBI:txid399549)

Radius of gyration: 29.09 Å; Cα contacts (8 Å, |Δi|>4): 1696; chains: 2; bounding box: 51×89×66 Å

Secondary structure (DSSP, 8-state):
-EEEEBSSSSGGG-EEEE-PPPPP-TTEEEEEEEEEE--HHHHHHHHTS--SSSSB-----EEEEEEEE-TT--S--TT-EEEE--EE--S-SHHHHTT-GGG-TT-EEBTTTB--SSBSEEEEEGGGEEE--S-HHHHTTIIIIIHHHHHHHHHTT--TT-EEEEETTTSTTHHHHHHHHHHTT-EEEEE-S-GGGGGTSSEEE-GGGHHHHHHHHTTT--EEEEE--S-GGGHHHHHHHEEEEEEEEE---TT-SEEEEEHHHHHHTT-EEEE-----HHHHHHHHHHGGG----EEEEEEGGGHHHHHHHHHH---SSEEEEE-/-EEEEBSSSSGGG-EEEE-PPPPP-TTEEEEEEEEEE--HHHHHHHHTS---SSSB-----EEEEEEEE-TT--S--TT-EEEE--EE--S-SHHHHTT-GGG-TT-EEBTTTB--SSBSEEEEEGGGEEE--S-HHHHTTIIIIIHHHHHHHHHTT--TT-EEEEETTTSTTHHHHHHHHHHTT-EEEEE-S-GGGGGTSSEEE-GGGHHHHHHHHTTT--EEEEE--S-GGGHHHHHHHEEEEEEEEE---TT-SEEEEEHHHHHHTT-EEEE-----HHHHHHHHHHGGG----EEEEEEGGGHHHHHHHHHH---SSEEEEE-

Sequence (654 aa):
MRALVFEKRGIDFLEVRDFPSSPVRDDEVRLRVKLASINPVDLMAIESLPVSPLPHIPGSEFYGVVEEVGEKVTHVSVGDRVAVYTRLFDGTCSSCMRGDQTYCVNGKRVGVESQGGYAEEIVIPGRNVMKSDLSEEVLSSLPIAVLTPYHALRTVGVGVDDTVVVLGASGNTGIFAVQLAKRMGARVIAVTSREWVKEYADEVVDYPTAEEEVKRLTDGGMASVVVNSLGEKYWDLGLKLVGNHGKIVTYGGLTGGKVSLDVNKLYAKHASIVGTNRGNMAELLELLKLAKDLKVKVHRYYTLDEAREAFREFKHGNRDGRIFIRIMRALVFEKRGIDFLEVRDFPSSPVRDDEVRLRVKLASINPVDLMAIESLPVSPLPHIPGSEFYGVVEEVGEKVTHVSVGDRVAVYTRLFDGTCSSCMRGDQTYCVNGKRVGVESQGGYAEEIVIPGRNVMKSDLSEEVLSSLPIAVLTPYHALRTVGVGVDDTVVVLGASGNTGIFAVQLAKRMGARVIAVTSREWVKEYADEVVDYPTAEEEVKRLTDGGMASVVVNSLGEKYWDLGLKLVGNHGKIVTYGGLTGGKVSLDVNKLYAKHASIVGTNRGNMAELLELLKLAKDLKVKVHRYYTLDEAREAFREFKHGNRDGRIFIRI

InterPro domains:
  IPR011032 GroES-like superfamily [SSF50129] (1-168)
  IPR013149 Alcohol dehydrogenase-like, C-terminal [PF00107] (174-291)
  IPR013154 Alcohol dehydrogenase-like, N-terminal [PF08240] (26-131)
  IPR020843 Enoylreductase domain [SM00829] (9-325)
  IPR036291 NAD(P)-binding domain superfamily [SSF51735] (140-301)